Protein AF-W7WIG8-F1 (afdb_monomer_lite)

Radius of gyration: 31.34 Å; chains: 1; bounding box: 75×45×86 Å

Foldseek 3Di:
DFDFPDKDADPQFGIWTHGPNKTKTKGDPVNLVVLVEDDDPCVVPPNVQVVCVVVVVFDWDWIWMDINSYTDDTDTHHDDDDPCQLVLVVLVVVVPPPAAEAEELADPRNQVSVCVVNVHDYYDYNDFLVRLLVVQVVCVVVVDQDEDEDAFLSCLSNQLNGNFREYEQQRHDPSSVLSGPHYDNHNDSNVVSLVVVLVVLQVVLVVVLCCVLVNPQVVVLVVCVVVVVDDPVVSVVSNVVSVVVSVLSNLVSVPDDRVPDDDPDDDPVVVVSVVSVVVVVVVVVDPDDDPPPPVVPPVVPPPDDDDDDDDQQDFAWDFDARPVRHGQDTFPGGFGGNVVLVVVLVLFFAQFWAKEKEFEADASPQNDWKFKDKPNDDTFTDGHQAIEIETHGAAKIKIWIDDPRDIDIDIDHGHRRHYFYWYWDWHDHPVDIDIDIDPDDRVVRSVSSSRGHHGYYDYDD

pLDDT: mean 80.71, std 16.37, range [34.59, 97.44]

Sequence (461 aa):
MPEPQQYEQIQARGVKATVEGRAVLVGNPALLSEAGVALPSSTLATGATAAADAAGIGSSTPVHVAVDGRFAGIVYIADAVRPGAREALVALKATGVKRTVMLTGDNAATAHAVAQQLGIDEVHAELLPEGKVGVIAELQKQGHRVAMVGDGINDAPALARADVGIAMGGGGTQAALEAADVALMTDDLAKIGAARAIARRAYRTVQENLFVGVGVVHVLGIAAALMGWIGPIEAAIIHLGPDVLVFVNSVKLLRVRIPGAREPRQTTSQALISFISKLGDTFMKSIRPHLFALVAGAALLAGCATPPPPNPAAEIPHCYKTNKGRTIACTSAPVPSLNADADAKRFAPDPSALTVFVVRRNWADGRNFVKVYSDGGPGVETLPNTMIRLKFKPGAHVIAFEFEGKRQSITVEGKAGDVRFVRIDGTVWSWKSSYEWAAEPEASIRERALKSRLVADVTVR

Secondary structure (DSSP, 8-state):
-PPPSEEEEETTTEEEEEETTEEEEEE-HHHHHHTTPPPPHHHHSSHHHHHHHHTT--S-EEEEEEETTEEEEEEEE-PPPPTTHHHHHHHHHHTT----EEE-SS-HHHHHHHHHHHT-SEEE-S--HHHHHHHHHHHHHTT---EEEE-SGGGHHHHHHSSEEEEESSS--HHHHHH-SEEESSS-THHHHHHHHHHHHHHHHHHHIIIIIIIIHHHHHHHHHHTTSS-HHHHHHHHHHHHHHHHHHHHGGGG-PPTTPPPP---THHHHHHHHHHHHHHHTT--SS-THHHHHHHTTTSSS--PPPP-TT---EEEEE-TTS-EEEEEEEE---HHHHHHHTT----TTSEEEEEEE--SS-TT--EEEEETTPPPEEE-TTEEEEEEE-SEEEEEEEEETTEEEEEEEEE-TT-EEEEEEEEEE-SS-EEEEE----HHHHHHHHHHSEEEEEEE--

Structure (mmCIF, N/CA/C/O backbone):
data_AF-W7WIG8-F1
#
_entry.id   AF-W7WIG8-F1
#
loop_
_atom_site.group_PDB
_atom_site.id
_atom_site.type_symbol
_atom_site.label_atom_id
_atom_site.label_alt_id
_atom_site.label_comp_id
_atom_site.label_asym_id
_atom_site.label_entity_id
_atom_site.label_seq_id
_atom_site.pdbx_PDB_ins_code
_atom_site.Cartn_x
_atom_site.Cartn_y
_atom_site.Cartn_z
_atom_site.occupancy
_atom_site.B_iso_or_equiv
_atom_site.auth_seq_id
_atom_site.auth_comp_id
_atom_site.auth_asym_id
_atom_site.auth_atom_id
_atom_site.pdbx_PDB_model_num
ATOM 1 N N . MET A 1 1 ? -35.773 12.333 13.142 1.00 56.25 1 MET A N 1
ATOM 2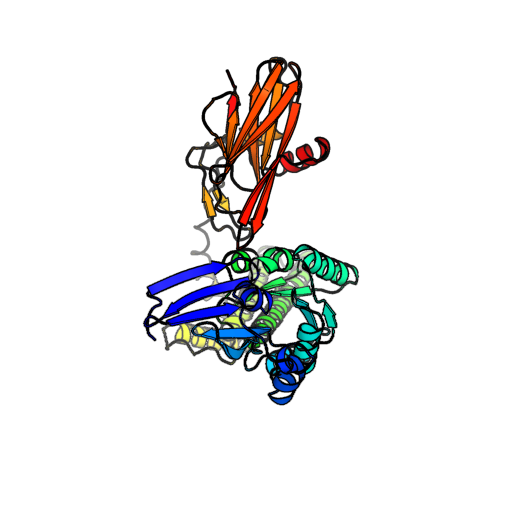 C CA . MET A 1 1 ? -35.664 11.572 14.404 1.00 56.25 1 MET A CA 1
ATOM 3 C C . MET A 1 1 ? -35.461 12.574 15.525 1.00 56.25 1 MET A C 1
ATOM 5 O O . MET A 1 1 ? -34.746 13.538 15.272 1.00 56.25 1 MET A O 1
ATOM 9 N N . PRO A 1 2 ? -36.102 12.404 16.691 1.00 80.25 2 PRO A N 1
ATOM 10 C CA . PRO A 1 2 ? -35.847 13.255 17.851 1.00 80.25 2 PRO A CA 1
ATOM 11 C C . PRO A 1 2 ? -34.391 13.096 18.313 1.00 80.25 2 PRO A C 1
ATOM 13 O O . PRO A 1 2 ? -33.865 11.982 18.314 1.00 80.25 2 PRO A O 1
ATOM 16 N N . GLU A 1 3 ? -33.737 14.199 18.678 1.00 82.06 3 GLU A N 1
ATOM 17 C CA . GLU A 1 3 ? -32.400 14.151 19.277 1.00 82.06 3 GLU A CA 1
ATOM 18 C C . GLU A 1 3 ? -32.483 13.694 20.743 1.00 82.06 3 GLU A C 1
ATOM 20 O O . GLU A 1 3 ? -33.436 14.051 21.446 1.00 82.06 3 GLU A O 1
ATOM 25 N N . PRO A 1 4 ? -31.510 12.902 21.227 1.00 87.50 4 PRO A N 1
ATOM 26 C CA . PRO A 1 4 ? -31.453 12.535 22.633 1.00 87.50 4 PRO A CA 1
ATOM 27 C C . PRO A 1 4 ? -31.194 13.781 23.488 1.00 87.50 4 PRO A C 1
ATOM 29 O O . PRO A 1 4 ? -30.247 14.523 23.236 1.00 87.50 4 PRO A O 1
ATOM 32 N N . GLN A 1 5 ? -31.996 13.994 24.536 1.00 92.12 5 GLN A N 1
ATOM 33 C CA . GLN A 1 5 ? -31.759 15.088 25.485 1.00 92.12 5 GLN A CA 1
ATOM 34 C C . GLN A 1 5 ? -30.451 14.892 26.262 1.00 92.12 5 GLN A C 1
ATOM 36 O O . GLN A 1 5 ? -29.776 15.858 26.606 1.00 92.12 5 GLN A O 1
ATOM 41 N N . GLN A 1 6 ? -30.113 13.637 26.558 1.00 88.88 6 GLN A N 1
ATOM 42 C CA . GLN A 1 6 ? -28.857 13.227 27.180 1.00 88.88 6 GLN A CA 1
ATOM 43 C C . GLN A 1 6 ? -28.441 11.882 26.595 1.00 88.88 6 GLN A C 1
ATOM 45 O O . GLN A 1 6 ? -29.298 11.038 26.329 1.00 88.88 6 GLN A O 1
ATOM 50 N N . TYR A 1 7 ? -27.142 11.663 26.421 1.00 91.50 7 TYR A N 1
ATOM 51 C CA . TYR A 1 7 ? -26.606 10.346 26.104 1.00 91.50 7 TYR A CA 1
ATOM 52 C C . TYR A 1 7 ? -25.257 10.134 26.790 1.00 91.50 7 TYR A C 1
ATOM 54 O O . TYR A 1 7 ? -24.492 11.071 27.005 1.00 91.50 7 TYR A O 1
ATOM 62 N N . GLU A 1 8 ? -24.984 8.883 27.127 1.00 93.19 8 GLU A N 1
ATOM 63 C CA . GLU A 1 8 ? -23.763 8.411 27.757 1.00 93.19 8 GLU A CA 1
ATOM 64 C C . GLU A 1 8 ? -23.326 7.133 27.040 1.00 93.19 8 GLU A C 1
ATOM 66 O O . GLU A 1 8 ? -24.094 6.175 26.907 1.00 93.19 8 GLU A O 1
ATOM 71 N N . GLN A 1 9 ? -22.086 7.117 26.554 1.00 92.00 9 GLN A N 1
ATOM 72 C CA . GLN A 1 9 ? -21.482 5.923 25.980 1.00 92.00 9 GLN A CA 1
ATOM 73 C C . GLN A 1 9 ? -20.757 5.149 27.081 1.00 92.00 9 GLN A C 1
ATOM 75 O O . GLN A 1 9 ? -19.810 5.649 27.685 1.00 92.00 9 GLN A O 1
ATOM 80 N N . ILE A 1 10 ? -21.167 3.904 27.302 1.00 89.94 10 ILE A N 1
ATOM 81 C CA . ILE A 1 10 ? -20.570 3.013 28.292 1.00 89.94 10 ILE A CA 1
ATOM 82 C C . ILE A 1 10 ? -19.668 2.032 27.545 1.00 89.94 10 ILE A C 1
ATOM 84 O O . ILE A 1 10 ? -20.127 1.214 26.737 1.00 89.94 10 ILE A O 1
ATOM 88 N N . GLN A 1 11 ? -18.361 2.134 27.792 1.00 81.00 11 GLN A N 1
ATOM 89 C CA . GLN A 1 11 ? -17.365 1.315 27.106 1.00 81.00 11 GLN A CA 1
ATOM 90 C C . GLN A 1 11 ? -17.665 -0.182 27.225 1.00 81.00 11 GLN A C 1
ATOM 92 O O . GLN A 1 11 ? -18.018 -0.676 28.293 1.00 81.00 11 GLN A O 1
ATOM 97 N N . ALA A 1 12 ? -17.497 -0.902 26.110 1.00 78.38 12 ALA A N 1
ATOM 98 C CA . ALA A 1 12 ? -17.718 -2.349 26.011 1.00 78.38 12 ALA A CA 1
ATOM 99 C C . ALA A 1 12 ? -19.114 -2.823 26.480 1.00 78.38 12 ALA A C 1
ATOM 101 O O . ALA A 1 12 ? -19.304 -3.993 26.834 1.00 78.38 12 ALA A O 1
ATOM 102 N N . ARG A 1 13 ? -20.096 -1.913 26.502 1.00 86.00 13 ARG A N 1
ATOM 103 C CA . ARG A 1 13 ? -21.475 -2.177 26.925 1.00 86.00 13 ARG A CA 1
ATOM 104 C C . ARG A 1 13 ? -22.477 -1.657 25.910 1.00 86.00 13 ARG A C 1
ATOM 106 O O . ARG A 1 13 ? -23.253 -2.447 25.379 1.00 86.00 13 ARG A O 1
ATOM 113 N N . GLY A 1 14 ? -22.437 -0.363 25.610 1.00 91.56 14 GLY A N 1
ATOM 114 C CA . GLY A 1 14 ? -23.369 0.268 24.681 1.00 91.56 14 GLY A CA 1
ATOM 115 C C . GLY A 1 14 ? -23.620 1.733 25.014 1.00 91.56 14 GLY A C 1
ATOM 116 O O . GLY A 1 14 ? -22.716 2.444 25.447 1.00 91.56 14 GLY A O 1
ATOM 117 N N . VAL A 1 15 ? -24.848 2.188 24.792 1.00 94.56 15 VAL A N 1
ATOM 118 C CA . VAL A 1 15 ? -25.273 3.576 24.980 1.00 94.56 15 VAL A CA 1
ATOM 119 C C . VAL A 1 15 ? -26.497 3.622 25.887 1.00 94.56 15 VAL A C 1
ATOM 121 O O . VAL A 1 15 ? -27.440 2.845 25.724 1.00 94.56 15 VAL A O 1
ATOM 124 N N . LYS A 1 16 ? -26.488 4.566 26.825 1.00 94.44 16 LYS A N 1
ATOM 125 C CA . LYS A 1 16 ? -27.647 4.988 27.609 1.00 94.44 16 LYS A CA 1
ATOM 126 C C . LYS A 1 16 ? -28.062 6.369 27.129 1.00 94.44 16 LYS A C 1
ATOM 128 O O . LYS A 1 16 ? -27.213 7.239 26.980 1.00 94.44 16 LYS A O 1
ATOM 133 N N . ALA A 1 17 ? -29.341 6.585 26.872 1.00 95.12 17 ALA A N 1
ATOM 134 C CA . ALA A 1 17 ? -29.839 7.870 26.404 1.00 95.12 17 ALA A CA 1
ATOM 135 C C . ALA A 1 17 ? -31.210 8.194 26.992 1.00 95.12 17 ALA A C 1
ATOM 137 O O . ALA A 1 17 ? -31.961 7.301 27.371 1.00 95.12 17 ALA A O 1
ATOM 138 N N . THR A 1 18 ? -31.545 9.477 27.024 1.00 94.44 18 THR A N 1
ATOM 139 C CA . THR A 1 18 ? -32.906 9.960 27.247 1.00 94.44 18 THR A CA 1
ATOM 140 C C . THR A 1 18 ? -33.413 10.504 25.923 1.00 94.44 18 THR A C 1
ATOM 142 O O . THR A 1 18 ? -32.788 11.402 25.361 1.00 94.44 18 THR A O 1
ATOM 145 N N . VAL A 1 19 ? -34.506 9.942 25.407 1.00 92.44 19 VAL A N 1
ATOM 146 C CA . VAL A 1 19 ? -35.122 10.348 24.135 1.00 92.44 19 VAL A CA 1
ATOM 147 C C . VAL A 1 19 ? -36.597 10.616 24.392 1.00 92.44 19 VAL A C 1
ATOM 149 O O . VAL A 1 19 ? -37.304 9.745 24.892 1.00 92.44 19 VAL A O 1
ATOM 152 N N . GLU A 1 20 ? -37.065 11.828 24.085 1.00 91.25 20 GLU A N 1
ATOM 153 C CA . GLU A 1 20 ? -38.454 12.252 24.353 1.00 91.25 20 GLU A CA 1
ATOM 154 C C . GLU A 1 20 ? -38.888 12.018 25.817 1.00 91.25 20 GLU A C 1
ATOM 156 O O . GLU A 1 20 ? -40.031 11.668 26.094 1.00 91.25 20 GLU A O 1
ATOM 161 N N . GLY A 1 21 ? -37.959 12.185 26.767 1.00 90.25 21 GLY A N 1
ATOM 162 C CA . GLY A 1 21 ? -38.225 11.985 28.197 1.00 90.25 21 GLY A CA 1
ATOM 163 C C . GLY A 1 21 ? -38.257 10.523 28.660 1.00 90.25 21 GLY A C 1
ATOM 164 O O . GLY A 1 21 ? -38.482 10.284 29.843 1.00 90.25 21 GLY A O 1
ATOM 165 N N . ARG A 1 22 ? -37.999 9.556 27.770 1.00 93.19 22 ARG A N 1
ATOM 166 C CA . ARG A 1 22 ? -37.910 8.124 28.097 1.00 93.19 22 ARG A CA 1
ATOM 167 C C . ARG A 1 22 ? -36.465 7.666 28.207 1.00 93.19 22 ARG A C 1
ATOM 169 O O . ARG A 1 22 ? -35.624 8.073 27.405 1.00 93.19 22 ARG A O 1
ATOM 176 N N . ALA A 1 23 ? -36.183 6.802 29.176 1.00 93.31 23 ALA A N 1
ATOM 177 C CA . ALA A 1 23 ? -34.860 6.224 29.376 1.00 93.31 23 ALA A CA 1
ATOM 178 C C . ALA A 1 23 ? -34.652 5.048 28.414 1.00 93.31 23 ALA A C 1
ATOM 180 O O . ALA A 1 23 ? -35.390 4.069 28.457 1.00 93.31 23 ALA A O 1
ATOM 181 N N . VAL A 1 24 ? -33.637 5.121 27.559 1.00 95.31 24 VAL A N 1
ATOM 182 C CA . VAL A 1 24 ? -33.335 4.127 26.525 1.00 95.31 24 VAL A CA 1
ATOM 183 C C . VAL A 1 24 ? -31.944 3.540 26.761 1.00 95.31 24 VAL A C 1
ATOM 185 O O . VAL A 1 24 ? -30.976 4.271 26.967 1.00 95.31 24 VAL A O 1
ATOM 188 N N . LEU A 1 25 ? -31.832 2.213 26.711 1.00 94.94 25 LEU A N 1
ATOM 189 C CA . LEU A 1 25 ? -30.566 1.478 26.739 1.00 94.94 25 LEU A CA 1
ATOM 190 C C . LEU A 1 25 ? -30.416 0.697 25.438 1.00 94.94 25 LEU A C 1
ATOM 192 O O . LEU A 1 25 ? -31.349 0.007 25.030 1.00 94.94 25 LEU A O 1
ATOM 196 N N . VAL A 1 26 ? -29.249 0.789 24.807 1.00 94.38 26 VAL A N 1
ATOM 197 C CA . VAL A 1 26 ? -28.924 0.103 23.550 1.00 94.38 26 VAL A CA 1
ATOM 198 C C . VAL A 1 26 ? -27.537 -0.515 23.684 1.00 94.38 26 VAL A C 1
ATOM 200 O O . VAL A 1 26 ? -26.548 0.212 23.747 1.00 94.38 26 VAL A O 1
ATOM 203 N N . GLY A 1 27 ? -27.430 -1.843 23.748 1.00 90.44 27 GLY A N 1
ATOM 204 C CA . GLY A 1 27 ? -26.132 -2.484 23.971 1.00 90.44 27 GLY A CA 1
ATOM 205 C C . GLY A 1 27 ? -26.155 -4.003 24.086 1.00 90.44 27 GLY A C 1
ATOM 206 O O . GLY A 1 27 ? -27.057 -4.678 23.592 1.00 90.44 27 GLY A O 1
ATOM 207 N N . ASN A 1 28 ? -25.123 -4.551 24.720 1.00 86.12 28 ASN A N 1
ATOM 208 C CA . ASN A 1 28 ? -25.018 -5.981 24.995 1.00 86.12 28 ASN A CA 1
ATOM 209 C C . ASN A 1 28 ? -25.894 -6.400 26.200 1.00 86.12 28 ASN A C 1
ATOM 211 O O . ASN A 1 28 ? -26.374 -5.543 26.945 1.00 86.12 28 ASN A O 1
ATOM 215 N N . PRO A 1 29 ? -26.098 -7.713 26.432 1.00 86.56 29 PRO A N 1
ATOM 216 C CA . PRO A 1 29 ? -26.891 -8.195 27.565 1.00 86.56 29 PRO A CA 1
ATOM 217 C C . PRO A 1 29 ? -26.416 -7.675 28.928 1.00 86.56 29 PRO A C 1
ATOM 219 O O . PRO A 1 29 ? -27.246 -7.405 29.794 1.00 86.56 29 PRO A O 1
ATOM 222 N N . ALA A 1 30 ? -25.102 -7.482 29.099 1.00 85.94 30 ALA A N 1
ATOM 223 C CA . ALA A 1 30 ? -24.516 -6.997 30.347 1.00 85.94 30 ALA A CA 1
ATOM 224 C C . ALA A 1 30 ? -25.018 -5.590 30.713 1.00 85.94 30 ALA A C 1
ATOM 226 O O . ALA A 1 30 ? -25.402 -5.368 31.859 1.00 85.94 30 ALA A O 1
ATOM 227 N N . LEU A 1 31 ? -25.113 -4.677 29.734 1.00 91.12 31 LEU A N 1
ATOM 228 C CA . LEU A 1 31 ? -25.655 -3.328 29.941 1.00 91.12 31 LEU A CA 1
ATOM 229 C C . LEU A 1 31 ? -27.078 -3.366 30.515 1.00 91.12 31 LEU A C 1
ATOM 231 O O . LEU A 1 31 ? -27.414 -2.614 31.427 1.00 91.12 31 LEU A O 1
ATOM 235 N N . LEU A 1 32 ? -27.920 -4.240 29.963 1.00 91.88 32 LEU A N 1
ATOM 236 C CA . LEU A 1 32 ? -29.318 -4.360 30.368 1.00 91.88 32 LEU A CA 1
ATOM 237 C C . LEU A 1 32 ? -29.439 -5.012 31.749 1.00 91.88 32 LEU A C 1
ATOM 239 O O . LEU A 1 32 ? -30.208 -4.529 32.578 1.00 91.88 32 LEU A O 1
ATOM 243 N N . SER A 1 33 ? -28.646 -6.051 32.032 1.00 88.25 33 SER A N 1
ATOM 244 C CA . SER A 1 33 ? -28.646 -6.702 33.346 1.00 88.25 33 SER A CA 1
ATOM 245 C C . SER A 1 33 ? -28.130 -5.792 34.463 1.00 88.25 33 SER A C 1
ATOM 247 O O . SER A 1 33 ? -28.710 -5.774 35.544 1.00 88.25 33 SER A O 1
ATOM 249 N N . GLU A 1 34 ? -27.087 -4.994 34.198 1.00 89.88 34 GLU A N 1
ATOM 250 C CA . GLU A 1 34 ? -26.533 -4.020 35.152 1.00 89.88 34 GLU A CA 1
ATOM 251 C C . GLU A 1 34 ? -27.556 -2.916 35.481 1.00 89.88 34 GLU A C 1
ATOM 253 O O . GLU A 1 34 ? -27.589 -2.405 36.598 1.00 89.88 34 GLU A O 1
ATOM 258 N N . ALA A 1 35 ? -28.449 -2.596 34.537 1.00 89.62 35 ALA A N 1
ATOM 259 C CA . ALA A 1 35 ? -29.560 -1.668 34.731 1.00 89.62 35 ALA A CA 1
ATOM 260 C C . ALA A 1 35 ? -30.833 -2.316 35.320 1.00 89.62 35 ALA A C 1
ATOM 262 O O . ALA A 1 35 ? -31.864 -1.649 35.421 1.00 89.62 35 ALA A O 1
ATOM 263 N N . GLY A 1 36 ? -30.789 -3.601 35.693 1.00 90.19 36 GLY A N 1
ATOM 264 C CA . GLY A 1 36 ? -31.922 -4.324 36.280 1.00 90.19 36 GLY A CA 1
ATOM 265 C C . GLY A 1 36 ? -33.019 -4.724 35.287 1.00 90.19 36 GLY A C 1
ATOM 266 O O . GLY A 1 36 ? -34.131 -5.048 35.702 1.00 90.19 36 GLY A O 1
ATOM 267 N N . VAL A 1 37 ? -32.738 -4.712 33.980 1.00 91.25 37 VAL A N 1
ATOM 268 C CA . VAL A 1 37 ? -33.703 -5.105 32.945 1.00 91.25 37 VAL A CA 1
ATOM 269 C C . VAL A 1 37 ? -33.729 -6.628 32.815 1.00 91.25 37 VAL A C 1
ATOM 271 O O . VAL A 1 37 ? -32.730 -7.254 32.461 1.00 91.25 37 VAL A O 1
ATOM 274 N N . ALA A 1 38 ? -34.893 -7.234 33.057 1.00 85.81 38 ALA A N 1
ATOM 275 C CA . ALA A 1 38 ? -35.092 -8.667 32.867 1.00 85.81 38 ALA A CA 1
ATOM 276 C C . ALA A 1 38 ? -35.089 -9.029 31.370 1.00 85.81 38 ALA A C 1
ATOM 278 O O . ALA A 1 38 ? -35.928 -8.553 30.602 1.00 85.81 38 ALA A O 1
ATOM 279 N N . LEU A 1 39 ? -34.155 -9.893 30.965 1.00 80.94 39 LEU A N 1
ATOM 280 C CA . LEU A 1 39 ? -34.083 -10.452 29.616 1.00 80.94 39 LEU A CA 1
ATOM 281 C C . LEU A 1 39 ? -34.888 -11.762 29.546 1.00 80.94 39 LEU A C 1
ATOM 283 O O . LEU A 1 39 ? -34.689 -12.632 30.397 1.00 80.94 39 LEU A O 1
ATOM 287 N N . PRO A 1 40 ? -35.768 -11.948 28.547 1.00 77.12 40 PRO A N 1
ATOM 288 C CA . PRO A 1 40 ? -36.449 -13.221 28.327 1.00 77.12 40 PRO A CA 1
ATOM 289 C C . PRO A 1 40 ? -35.468 -14.398 28.178 1.00 77.12 40 PRO A C 1
ATOM 291 O O . PRO A 1 40 ? -34.415 -14.285 27.545 1.00 77.12 40 PRO A O 1
ATOM 294 N N . SER A 1 41 ? -35.826 -15.576 28.689 1.00 65.44 41 SER A N 1
ATOM 295 C CA . SER A 1 41 ? -34.992 -16.788 28.600 1.00 65.44 41 SER A CA 1
ATOM 296 C C . SER A 1 41 ? -34.682 -17.186 27.147 1.00 65.44 41 SER A C 1
ATOM 298 O O . SER A 1 41 ? -33.600 -17.685 26.852 1.00 65.44 41 SER A O 1
ATOM 300 N N . SER A 1 42 ? -35.606 -16.896 26.223 1.00 58.31 42 SER A N 1
ATOM 301 C CA . SER A 1 42 ? -35.473 -17.123 24.776 1.00 58.31 42 SER A CA 1
ATOM 302 C C . SER A 1 42 ? -34.477 -16.190 24.078 1.00 58.31 42 SER A C 1
ATOM 304 O O . SER A 1 42 ? -34.061 -16.476 22.960 1.00 58.31 42 SER A O 1
ATOM 306 N N . THR A 1 43 ? -34.091 -15.078 24.711 1.00 58.19 43 THR A N 1
ATOM 307 C CA . THR A 1 43 ? -33.058 -14.159 24.200 1.00 58.19 43 THR A CA 1
ATOM 308 C C . THR A 1 43 ? -31.649 -14.498 24.687 1.00 58.19 43 THR A C 1
ATOM 310 O O . THR A 1 43 ? -30.680 -14.119 24.039 1.00 58.19 43 THR A O 1
ATOM 313 N N . LEU A 1 44 ? -31.521 -15.241 25.792 1.00 55.47 44 LEU A N 1
ATOM 314 C CA . LEU A 1 44 ? -30.235 -15.663 26.368 1.00 55.47 44 LEU A CA 1
ATOM 315 C C . LEU A 1 44 ? -29.772 -17.038 25.858 1.00 55.47 44 LEU A C 1
ATOM 317 O O . LEU A 1 44 ? -28.573 -17.305 25.812 1.00 55.47 44 LEU A O 1
ATOM 321 N N . ALA A 1 45 ? -30.706 -17.906 25.466 1.00 43.44 45 ALA A N 1
ATOM 322 C CA . ALA A 1 45 ? -30.422 -19.242 24.956 1.00 43.44 45 ALA A CA 1
ATOM 323 C C . ALA A 1 45 ? -30.609 -19.280 23.436 1.00 43.44 45 ALA A C 1
ATOM 325 O O . ALA A 1 45 ? -31.748 -19.216 22.987 1.00 43.44 45 ALA A O 1
ATOM 326 N N . THR A 1 46 ? -29.507 -19.374 22.673 1.00 45.22 46 THR A N 1
ATOM 327 C CA . THR A 1 46 ? -29.410 -19.923 21.290 1.00 45.22 46 THR A CA 1
ATOM 328 C C . THR A 1 46 ? -30.380 -19.423 20.194 1.00 45.22 46 THR A C 1
ATOM 330 O O . THR A 1 46 ? -30.253 -19.829 19.044 1.00 45.22 46 THR A O 1
ATOM 333 N N . GLY A 1 47 ? -31.316 -18.520 20.488 1.00 44.53 47 GLY A N 1
ATOM 334 C CA . GLY A 1 47 ? -32.366 -18.054 19.580 1.00 44.53 47 GLY A CA 1
ATOM 335 C C . GLY A 1 47 ? -31.978 -16.829 18.755 1.00 44.53 47 GLY A C 1
ATOM 336 O O . GLY A 1 47 ? -32.601 -16.566 17.727 1.00 44.53 47 GLY A O 1
ATOM 337 N N . ALA A 1 48 ? -30.929 -16.106 19.161 1.00 49.06 48 ALA A N 1
ATOM 338 C CA . ALA A 1 48 ? -30.435 -14.952 18.414 1.00 49.06 48 ALA A CA 1
ATOM 339 C C . ALA A 1 48 ? -29.784 -15.350 17.078 1.00 49.06 48 ALA A C 1
ATOM 341 O O . ALA A 1 48 ? -29.913 -14.634 16.090 1.00 49.06 48 ALA A O 1
ATOM 342 N N . THR A 1 49 ? -29.154 -16.527 17.025 1.00 50.34 49 THR A N 1
ATOM 343 C CA . THR A 1 49 ? -28.620 -17.107 15.787 1.00 50.34 49 THR A CA 1
ATOM 344 C C . THR A 1 49 ? -29.748 -17.620 14.894 1.00 50.34 49 THR A C 1
ATOM 346 O O . THR A 1 49 ? -29.811 -17.238 13.737 1.00 50.34 49 THR A O 1
ATOM 349 N N . ALA A 1 50 ? -30.736 -18.344 15.433 1.00 51.56 50 ALA A N 1
ATOM 350 C CA . ALA A 1 50 ? -31.824 -18.919 14.631 1.00 51.56 50 ALA A CA 1
ATOM 351 C C . ALA A 1 50 ? -32.715 -17.875 13.920 1.00 51.56 50 ALA A C 1
ATOM 353 O O . ALA A 1 50 ? -33.162 -18.111 12.799 1.00 51.56 50 ALA A O 1
ATOM 354 N N . ALA A 1 51 ? -32.976 -16.718 14.544 1.00 52.97 51 ALA A N 1
ATOM 355 C CA . ALA A 1 51 ? -33.747 -15.637 13.919 1.00 52.97 51 ALA A CA 1
ATOM 356 C C . ALA A 1 51 ? -32.942 -14.871 12.849 1.00 52.97 51 ALA A C 1
ATOM 358 O O . ALA A 1 51 ? -33.505 -14.482 11.825 1.00 52.97 51 ALA A O 1
ATOM 359 N N . ALA A 1 52 ? -31.635 -14.685 13.062 1.00 51.53 52 ALA A N 1
ATOM 360 C CA . ALA A 1 52 ? -30.722 -14.093 12.083 1.00 51.53 52 ALA A CA 1
ATOM 361 C C . ALA A 1 52 ? -30.480 -15.025 10.881 1.00 51.53 52 ALA A C 1
ATOM 363 O O . ALA A 1 52 ? -30.543 -14.584 9.729 1.00 51.53 52 ALA A O 1
ATOM 364 N N . ASP A 1 53 ? -30.316 -16.323 11.148 1.00 51.31 53 ASP A N 1
ATOM 365 C CA . ASP A 1 53 ? -30.183 -17.388 10.154 1.00 51.31 53 ASP A CA 1
ATOM 366 C C . ASP A 1 53 ? -31.456 -17.502 9.296 1.00 51.31 53 ASP A C 1
ATOM 368 O O . ASP A 1 53 ? -31.376 -17.562 8.068 1.00 51.31 53 ASP A O 1
ATOM 372 N N . ALA A 1 54 ? -32.646 -17.450 9.912 1.00 49.38 54 ALA A N 1
ATOM 373 C CA . ALA A 1 54 ? -33.931 -17.488 9.204 1.00 49.38 54 ALA A CA 1
ATOM 374 C C . ALA A 1 54 ? -34.191 -16.247 8.330 1.00 49.38 54 ALA A C 1
ATOM 376 O O . ALA A 1 54 ? -34.891 -16.341 7.322 1.00 49.38 54 ALA A O 1
ATOM 377 N N . ALA A 1 55 ? -33.622 -15.091 8.687 1.00 52.50 55 ALA A N 1
ATOM 378 C CA . ALA A 1 55 ? -33.696 -13.869 7.886 1.00 52.50 55 ALA A CA 1
ATOM 379 C C . ALA A 1 55 ? -32.636 -13.811 6.765 1.00 52.50 55 ALA A C 1
ATOM 381 O O . ALA A 1 55 ? -32.625 -12.860 5.983 1.00 52.50 55 ALA A O 1
ATOM 382 N N . GLY A 1 56 ? -31.738 -14.802 6.677 1.00 49.31 56 GLY A N 1
ATOM 383 C CA . GLY A 1 56 ? -30.626 -14.820 5.722 1.00 49.31 56 GLY A CA 1
ATOM 384 C C . GLY A 1 56 ? -29.539 -13.779 6.018 1.00 49.31 56 GLY A C 1
ATOM 385 O O . GLY A 1 56 ? -28.713 -13.488 5.153 1.00 49.31 56 GLY A O 1
ATOM 386 N N . ILE A 1 57 ? -29.533 -13.211 7.228 1.00 52.75 57 ILE A N 1
ATOM 387 C CA . ILE A 1 57 ? -28.606 -12.168 7.680 1.00 52.75 57 ILE A CA 1
ATOM 388 C C . ILE A 1 57 ? -27.512 -12.852 8.507 1.00 52.75 57 ILE A C 1
ATOM 390 O O . ILE A 1 57 ? -27.459 -12.647 9.710 1.00 52.75 57 ILE A O 1
ATOM 394 N N . GLY A 1 58 ? -26.695 -13.700 7.866 1.00 55.59 58 GLY A N 1
ATOM 395 C CA . GLY A 1 58 ? -25.734 -14.643 8.478 1.00 55.59 58 GLY A CA 1
ATOM 396 C C . GLY A 1 58 ? -25.219 -14.307 9.891 1.00 55.59 58 GLY A C 1
ATOM 397 O O . GLY A 1 58 ? -25.920 -14.459 10.886 1.00 55.59 58 GLY A O 1
ATOM 398 N N . SER A 1 59 ? -23.960 -13.882 10.016 1.00 56.69 59 SER A N 1
ATOM 399 C CA . SER A 1 59 ? -23.480 -13.347 11.292 1.00 56.69 59 SER A CA 1
ATOM 400 C C . SER A 1 59 ? -24.002 -11.926 11.452 1.00 56.69 59 SER A C 1
ATOM 402 O O . SER A 1 59 ? -23.571 -11.019 10.736 1.00 56.69 59 SER A O 1
ATOM 404 N N . SER A 1 60 ? -24.840 -11.714 12.449 1.00 67.50 60 SER A N 1
ATOM 405 C CA . SER A 1 60 ? -25.252 -10.386 12.875 1.00 67.50 60 SER A CA 1
ATOM 406 C C . SER A 1 60 ? -24.907 -10.176 14.343 1.00 67.50 60 SER A C 1
ATOM 408 O O . SER A 1 60 ? -24.921 -11.105 15.147 1.00 67.50 60 SER A O 1
ATOM 410 N N . THR A 1 61 ? -24.577 -8.938 14.696 1.00 72.69 61 THR A N 1
ATOM 411 C CA . THR A 1 61 ? -24.383 -8.511 16.077 1.00 72.69 61 THR A CA 1
ATOM 412 C C . THR A 1 61 ? -25.753 -8.184 16.673 1.00 72.69 61 THR A C 1
ATOM 414 O O . THR A 1 61 ? -26.377 -7.213 16.230 1.00 72.69 61 THR A O 1
ATOM 417 N N . PRO A 1 62 ? -26.252 -8.957 17.657 1.00 77.81 62 PRO A N 1
ATOM 418 C CA . PRO A 1 62 ? -27.495 -8.636 18.341 1.00 77.81 62 PRO A CA 1
ATOM 419 C C . PRO A 1 62 ? -27.279 -7.474 19.315 1.00 77.81 62 PRO A C 1
ATOM 421 O O . PRO A 1 62 ? -26.527 -7.573 20.288 1.00 77.81 62 PRO A O 1
ATOM 424 N N . VAL A 1 63 ? -27.985 -6.376 19.084 1.00 86.75 63 VAL A N 1
ATOM 425 C CA . VAL A 1 63 ? -28.026 -5.208 19.962 1.00 86.75 63 VAL A CA 1
ATOM 426 C C . VAL A 1 63 ? -29.356 -5.204 20.700 1.00 86.75 63 VAL A C 1
ATOM 428 O O . VAL A 1 63 ? -30.421 -5.136 20.093 1.00 86.75 63 VAL A O 1
ATOM 431 N N . HIS A 1 64 ? -29.304 -5.292 22.021 1.00 90.06 64 HIS A N 1
ATOM 432 C CA . HIS A 1 64 ? -30.487 -5.359 22.864 1.00 90.06 64 HIS A CA 1
ATOM 433 C C . HIS A 1 64 ? -30.944 -3.948 23.214 1.00 90.06 64 HIS A C 1
ATOM 435 O O . HIS A 1 64 ? -30.128 -3.089 23.559 1.00 90.06 64 HIS A O 1
ATOM 441 N N . VAL A 1 65 ? -32.251 -3.722 23.130 1.00 94.00 65 VAL A N 1
ATOM 442 C CA . VAL A 1 65 ? -32.876 -2.427 23.386 1.00 94.00 65 VAL A CA 1
ATOM 443 C C . VAL A 1 65 ? -33.802 -2.546 24.587 1.00 94.00 65 VAL A C 1
ATOM 445 O O . VAL A 1 65 ? -34.620 -3.465 24.660 1.00 94.00 65 VAL A O 1
ATOM 448 N N . ALA A 1 66 ? -33.701 -1.601 25.516 1.00 94.62 66 ALA A N 1
ATOM 449 C CA . ALA A 1 66 ? -34.646 -1.432 26.612 1.00 94.62 66 ALA A CA 1
ATOM 450 C C . ALA A 1 66 ? -35.147 0.014 26.676 1.00 94.62 66 ALA A C 1
ATOM 452 O O . ALA A 1 66 ? -34.392 0.946 26.406 1.00 94.62 66 ALA A O 1
ATOM 453 N N . VAL A 1 67 ? -36.417 0.187 27.042 1.00 95.00 67 VAL A N 1
ATOM 454 C CA . VAL A 1 67 ? -37.078 1.487 27.213 1.00 95.00 67 VAL A CA 1
ATOM 455 C C . VAL A 1 67 ? -37.767 1.504 28.574 1.00 95.00 67 VAL A C 1
ATOM 457 O O . VAL A 1 67 ? -38.493 0.570 28.910 1.00 95.00 67 VAL A O 1
ATOM 460 N N . ASP A 1 68 ? -37.506 2.540 29.369 1.00 93.94 68 ASP A N 1
ATOM 461 C CA . ASP A 1 68 ? -38.042 2.754 30.719 1.00 93.94 68 ASP A CA 1
ATOM 462 C C . ASP A 1 68 ? -37.912 1.510 31.620 1.00 93.94 68 ASP A C 1
ATOM 464 O O . ASP A 1 68 ? -38.851 1.083 32.293 1.00 93.94 68 ASP A O 1
ATOM 468 N N . GLY A 1 69 ? -36.730 0.880 31.591 1.00 91.44 69 GLY A N 1
ATOM 469 C CA . GLY A 1 69 ? -36.409 -0.305 32.397 1.00 91.44 69 GLY A CA 1
ATOM 470 C C . GLY A 1 69 ? -37.027 -1.617 31.898 1.00 91.44 69 GLY A C 1
ATOM 471 O O . GLY A 1 69 ? -36.900 -2.644 32.562 1.00 91.44 69 GLY A O 1
ATOM 472 N N . ARG A 1 70 ? -37.684 -1.620 30.732 1.00 93.06 70 ARG A N 1
ATOM 473 C CA . ARG A 1 70 ? -38.298 -2.813 30.131 1.00 93.06 70 ARG A CA 1
ATOM 474 C C . ARG A 1 70 ? -37.604 -3.194 28.834 1.00 93.06 70 ARG A C 1
ATOM 476 O O . ARG A 1 70 ? -37.332 -2.341 27.996 1.00 93.06 70 ARG A O 1
ATOM 483 N N . PHE A 1 71 ? -37.350 -4.486 28.653 1.00 92.62 71 PHE A N 1
ATOM 484 C CA . PHE A 1 71 ? -36.816 -5.014 27.403 1.00 92.62 71 PHE A CA 1
ATOM 485 C C . PHE A 1 71 ? -37.794 -4.747 26.248 1.00 92.62 71 PHE A C 1
ATOM 487 O O . PHE A 1 71 ? -38.972 -5.088 26.339 1.00 92.62 71 PHE A O 1
ATOM 494 N N . ALA A 1 72 ? -37.302 -4.122 25.180 1.00 91.88 72 ALA A N 1
ATOM 495 C CA . ALA A 1 72 ? -38.094 -3.712 24.024 1.00 91.88 72 ALA A CA 1
ATOM 496 C C . ALA A 1 72 ? -37.853 -4.605 22.796 1.00 91.88 72 ALA A C 1
ATOM 498 O O . ALA A 1 72 ? -38.762 -4.782 21.989 1.00 91.88 72 ALA A O 1
ATOM 499 N N . GLY A 1 73 ? -36.653 -5.179 22.648 1.00 88.62 73 GLY A N 1
ATOM 500 C CA . GLY A 1 73 ? -36.335 -6.088 21.544 1.00 88.62 73 GLY A CA 1
ATOM 501 C C . GLY A 1 73 ? -34.842 -6.197 21.234 1.00 88.62 73 GLY A C 1
ATOM 502 O O . GLY A 1 73 ? -34.001 -5.655 21.952 1.00 88.62 73 GLY A O 1
ATOM 503 N N . ILE A 1 74 ? -34.525 -6.900 20.142 1.00 85.00 74 ILE A N 1
ATOM 504 C CA . ILE A 1 74 ? -33.169 -7.028 19.585 1.00 85.00 74 ILE A CA 1
ATOM 505 C C . ILE A 1 74 ? -33.147 -6.399 18.193 1.00 85.00 74 ILE A C 1
ATOM 507 O O . ILE A 1 74 ? -34.014 -6.678 17.367 1.00 85.00 74 ILE A O 1
ATOM 511 N N . VAL A 1 75 ? -32.127 -5.589 17.929 1.00 84.06 75 VAL A N 1
ATOM 512 C CA . VAL A 1 75 ? -31.756 -5.112 16.598 1.00 84.06 75 VAL A CA 1
ATOM 513 C C . VAL A 1 75 ? -30.531 -5.892 16.143 1.00 84.06 75 VAL A C 1
ATOM 515 O O . VAL A 1 75 ? -29.505 -5.880 16.815 1.00 84.06 75 VAL A O 1
ATOM 518 N N . TYR A 1 76 ? -30.628 -6.562 15.002 1.00 78.94 76 TYR A N 1
ATOM 519 C CA . TYR A 1 76 ? -29.498 -7.263 14.400 1.00 78.94 76 TYR A CA 1
ATOM 520 C C . TYR A 1 76 ? -28.769 -6.330 13.440 1.00 78.94 76 TYR A C 1
ATOM 522 O O . TYR A 1 76 ? -29.381 -5.772 12.530 1.00 78.94 76 TYR A O 1
ATOM 530 N N . ILE A 1 77 ? -27.465 -6.160 13.647 1.00 74.31 77 ILE A N 1
ATOM 531 C CA . ILE A 1 77 ? -26.601 -5.350 12.784 1.00 74.31 77 ILE A CA 1
ATOM 532 C C . ILE A 1 77 ? -25.629 -6.286 12.075 1.00 74.31 77 ILE A C 1
ATOM 534 O O . ILE A 1 77 ? -24.914 -7.039 12.732 1.00 74.31 77 ILE A O 1
ATOM 538 N N . ALA A 1 78 ? -25.592 -6.247 10.749 1.00 70.38 78 ALA A N 1
ATOM 539 C CA . ALA A 1 78 ? -24.649 -7.020 9.951 1.00 70.38 78 ALA A CA 1
ATOM 540 C C . ALA A 1 78 ? -24.058 -6.156 8.844 1.00 70.38 78 ALA A C 1
ATOM 542 O O . ALA A 1 78 ? -24.743 -5.290 8.290 1.00 70.38 78 ALA A O 1
ATOM 543 N N . ASP A 1 79 ? -22.810 -6.444 8.492 1.00 72.88 79 ASP A N 1
ATOM 544 C CA . ASP A 1 79 ? -22.172 -5.835 7.337 1.00 72.88 79 ASP A CA 1
ATOM 545 C C . ASP A 1 79 ? -22.691 -6.492 6.061 1.00 72.88 79 ASP A C 1
ATOM 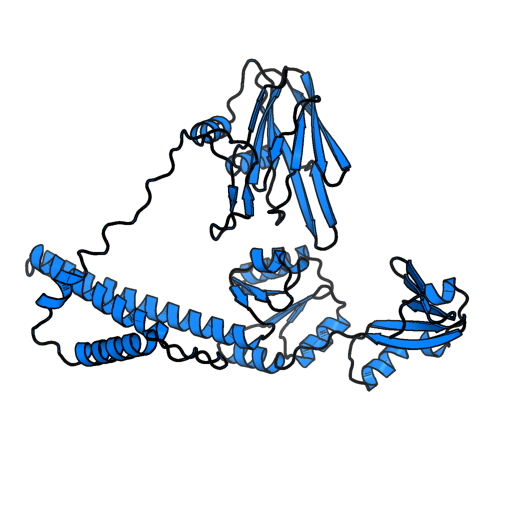547 O O . ASP A 1 79 ? -22.547 -7.695 5.830 1.00 72.88 79 ASP A O 1
ATOM 551 N N . ALA A 1 80 ? -23.333 -5.687 5.218 1.00 76.69 80 ALA A N 1
ATOM 552 C CA . ALA A 1 80 ? -23.836 -6.153 3.941 1.00 76.69 80 ALA A CA 1
ATOM 553 C C . ALA A 1 80 ? -22.688 -6.305 2.937 1.00 76.69 80 ALA A C 1
ATOM 555 O O . ALA A 1 80 ? -21.892 -5.389 2.711 1.00 76.69 80 ALA A O 1
ATOM 556 N N . VAL A 1 81 ? -22.655 -7.451 2.257 1.00 85.06 81 VAL A N 1
ATOM 557 C CA . VAL A 1 81 ? -21.780 -7.650 1.101 1.00 85.06 81 VAL A CA 1
ATOM 558 C C . VAL A 1 81 ? -22.115 -6.620 0.023 1.00 85.06 81 VAL A C 1
ATOM 560 O O . VAL A 1 81 ? -23.279 -6.409 -0.324 1.00 85.06 81 VAL A O 1
ATOM 563 N N . ARG A 1 82 ? -21.079 -5.986 -0.539 1.00 85.31 82 ARG A N 1
ATOM 564 C CA . ARG A 1 82 ? -21.251 -4.965 -1.578 1.00 85.31 82 ARG A CA 1
ATOM 565 C C . ARG A 1 82 ? -21.946 -5.554 -2.819 1.00 85.31 82 ARG A C 1
ATOM 567 O O . ARG A 1 82 ? -21.561 -6.638 -3.271 1.00 85.31 82 ARG A O 1
ATOM 574 N N . PRO A 1 83 ? -22.911 -4.838 -3.426 1.00 84.44 83 PRO A N 1
ATOM 575 C CA . PRO A 1 83 ? -23.510 -5.257 -4.690 1.00 84.44 83 PRO A CA 1
ATOM 576 C C . PRO A 1 83 ? -22.439 -5.466 -5.766 1.00 84.44 83 PRO A C 1
ATOM 578 O O . PRO A 1 83 ? -21.514 -4.662 -5.886 1.00 84.44 83 PRO A O 1
ATOM 581 N N . GLY A 1 84 ? -22.546 -6.538 -6.551 1.00 86.94 84 GLY A N 1
ATOM 582 C CA . GLY A 1 84 ? -21.582 -6.831 -7.616 1.00 86.94 84 GLY A CA 1
ATOM 583 C C . GLY A 1 84 ? -20.267 -7.475 -7.150 1.00 86.94 84 GLY A C 1
ATOM 584 O O . GLY A 1 84 ? -19.407 -7.765 -7.983 1.00 86.94 84 GLY A O 1
ATOM 585 N N . ALA A 1 85 ? -20.058 -7.687 -5.842 1.00 90.81 85 ALA A N 1
ATOM 586 C CA . ALA A 1 85 ? -18.797 -8.219 -5.319 1.00 90.81 85 ALA A CA 1
ATOM 587 C C . ALA A 1 85 ? -18.502 -9.641 -5.818 1.00 90.81 85 ALA A C 1
ATOM 589 O O . ALA A 1 85 ? -17.374 -9.941 -6.214 1.00 90.81 85 ALA A O 1
ATOM 590 N N . ARG A 1 86 ? -19.521 -10.509 -5.851 1.00 91.75 86 ARG A N 1
ATOM 591 C CA . ARG A 1 86 ? -19.384 -11.884 -6.345 1.00 91.75 86 ARG A CA 1
ATOM 592 C C . ARG A 1 86 ? -19.030 -11.893 -7.829 1.00 91.75 86 ARG A C 1
ATOM 594 O O . ARG A 1 86 ? -18.100 -12.579 -8.244 1.00 91.75 86 ARG A O 1
ATOM 601 N N . GLU A 1 87 ? -19.729 -11.091 -8.622 1.00 92.62 87 GLU A N 1
ATOM 602 C CA . GLU A 1 87 ? -19.506 -10.939 -10.057 1.00 92.62 87 GLU A CA 1
ATOM 603 C C . GLU A 1 87 ? -18.094 -10.411 -10.338 1.00 92.62 87 GLU A C 1
ATOM 605 O O . GLU A 1 87 ? -17.406 -10.921 -11.224 1.00 92.62 87 GLU A O 1
ATOM 610 N N . ALA A 1 88 ? -17.623 -9.441 -9.547 1.00 91.06 88 ALA A N 1
ATOM 611 C CA . ALA A 1 88 ? -16.271 -8.906 -9.648 1.00 91.06 88 ALA A CA 1
ATOM 612 C C . ALA A 1 88 ? -15.200 -9.965 -9.334 1.00 91.06 88 ALA A C 1
ATOM 614 O O . ALA A 1 88 ? -14.220 -10.074 -10.074 1.00 91.06 88 ALA A O 1
ATOM 615 N N . LEU A 1 89 ? -15.385 -10.780 -8.289 1.00 93.31 89 LEU A N 1
ATOM 616 C CA . LEU A 1 89 ? -14.462 -11.869 -7.945 1.00 93.31 89 LEU A CA 1
ATOM 617 C C . LEU A 1 89 ? -14.423 -12.955 -9.028 1.00 93.31 89 LEU A C 1
ATOM 619 O O . LEU A 1 89 ? -13.340 -13.393 -9.425 1.00 93.31 89 LEU A O 1
ATOM 623 N N . VAL A 1 90 ? -15.583 -13.344 -9.563 1.00 92.50 90 VAL A N 1
ATOM 624 C CA . VAL A 1 90 ? -15.682 -14.290 -10.687 1.00 92.50 90 VAL A CA 1
ATOM 625 C C . VAL A 1 90 ? -14.969 -13.738 -11.923 1.00 92.50 90 VAL A C 1
ATOM 627 O O . VAL A 1 90 ? -14.149 -14.432 -12.530 1.00 92.50 90 VAL A O 1
ATOM 630 N N . ALA A 1 91 ? -15.213 -12.473 -12.272 1.00 89.44 91 ALA A N 1
ATOM 631 C CA . ALA A 1 91 ? -14.543 -11.817 -13.390 1.00 89.44 91 ALA A CA 1
ATOM 632 C C . ALA A 1 91 ? -13.022 -11.751 -13.178 1.00 89.44 91 ALA A C 1
ATOM 634 O O . ALA A 1 91 ? -12.252 -12.031 -14.098 1.00 89.44 91 ALA A O 1
ATOM 635 N N . LEU A 1 92 ? -12.561 -11.449 -11.961 1.00 90.69 92 LEU A N 1
ATOM 636 C CA . LEU A 1 92 ? -11.139 -11.447 -11.625 1.00 90.69 92 LEU A CA 1
ATOM 637 C C . LEU A 1 92 ? -10.505 -12.828 -11.821 1.00 90.69 92 LEU A C 1
ATOM 639 O O . LEU A 1 92 ? -9.454 -12.915 -12.468 1.00 90.69 92 LEU A O 1
ATOM 643 N N . LYS A 1 93 ? -11.156 -13.903 -11.359 1.00 91.00 93 LYS A N 1
ATOM 644 C CA . LYS A 1 93 ? -10.705 -15.282 -11.606 1.00 91.00 93 LYS A CA 1
ATOM 645 C C . LYS A 1 93 ? -10.593 -15.576 -13.105 1.00 91.00 93 LYS A C 1
ATOM 647 O O . LYS A 1 93 ? -9.541 -16.033 -13.554 1.00 91.00 93 LYS A O 1
ATOM 652 N N . ALA A 1 94 ? -11.587 -15.181 -13.906 1.00 88.75 94 ALA A N 1
ATOM 653 C CA . ALA A 1 94 ? -11.561 -15.342 -15.365 1.00 88.75 94 ALA A CA 1
ATOM 654 C C . ALA A 1 94 ? -10.389 -14.605 -16.053 1.00 88.75 94 ALA A C 1
ATOM 656 O O . ALA A 1 94 ? -9.906 -15.035 -17.099 1.00 88.75 94 ALA A O 1
ATOM 657 N N . THR A 1 95 ? -9.860 -13.529 -15.459 1.00 83.81 95 THR A N 1
ATOM 658 C CA . THR A 1 95 ? -8.662 -12.832 -15.977 1.00 83.81 95 THR A CA 1
ATOM 659 C C . THR A 1 95 ? -7.327 -13.482 -15.578 1.00 83.81 95 THR A C 1
ATOM 661 O O . THR A 1 95 ? -6.255 -12.945 -15.904 1.00 83.81 95 THR A O 1
ATOM 664 N N . GLY A 1 96 ? -7.366 -14.611 -14.863 1.00 85.88 96 GLY A N 1
ATOM 665 C CA . GLY A 1 96 ? -6.210 -15.390 -14.417 1.00 85.88 96 GLY A CA 1
ATOM 666 C C . GLY A 1 96 ? -5.769 -15.116 -12.975 1.00 85.88 96 GLY A C 1
ATOM 667 O O . GLY A 1 96 ? -4.589 -15.292 -12.668 1.00 85.88 96 GLY A O 1
ATOM 668 N N . VAL A 1 97 ? -6.646 -14.600 -12.105 1.00 91.75 97 VAL A N 1
ATOM 669 C CA . VAL A 1 97 ? -6.409 -14.639 -10.649 1.00 91.75 97 VAL A CA 1
ATOM 670 C C . VAL A 1 97 ? -6.648 -16.074 -10.188 1.00 91.75 97 VAL A C 1
ATOM 672 O O . VAL A 1 97 ? -7.747 -16.591 -10.346 1.00 91.75 97 VAL A O 1
ATOM 675 N N . LYS A 1 98 ? -5.610 -16.734 -9.665 1.00 89.44 98 LYS A N 1
ATOM 676 C CA . LYS A 1 98 ? -5.667 -18.168 -9.334 1.00 89.44 98 LYS A CA 1
ATOM 677 C C . LYS A 1 98 ? -6.314 -18.459 -7.981 1.00 89.44 98 LYS A C 1
ATOM 679 O O . LYS A 1 98 ? -6.919 -19.510 -7.828 1.00 89.44 98 LYS A O 1
ATOM 684 N N . ARG A 1 99 ? -6.132 -17.558 -7.014 1.00 93.94 99 ARG A N 1
ATOM 685 C CA . ARG A 1 99 ? -6.521 -17.739 -5.612 1.00 93.94 99 ARG A CA 1
ATOM 686 C C . ARG A 1 99 ? -7.012 -16.412 -5.053 1.00 93.94 99 ARG A C 1
ATOM 688 O O . ARG A 1 99 ? -6.391 -15.377 -5.294 1.00 93.94 99 ARG A O 1
ATOM 695 N N . THR A 1 100 ? -8.119 -16.460 -4.333 1.00 96.25 100 THR A N 1
ATOM 696 C CA . THR A 1 100 ? -8.726 -15.348 -3.601 1.00 96.25 100 THR A CA 1
ATOM 697 C C . THR A 1 100 ? -8.724 -15.697 -2.119 1.00 96.25 100 THR A C 1
ATOM 699 O O . THR A 1 100 ? -9.192 -16.768 -1.744 1.00 96.25 100 THR A O 1
ATOM 702 N N . VAL A 1 101 ? -8.159 -14.815 -1.295 1.00 97.44 101 VAL A N 1
ATOM 703 C CA . VAL A 1 101 ? -7.971 -15.035 0.145 1.00 97.44 101 VAL A CA 1
ATOM 704 C C . VAL A 1 101 ? -8.600 -13.866 0.896 1.00 97.44 101 VAL A C 1
ATOM 706 O O . VAL A 1 101 ? -8.317 -12.713 0.572 1.00 97.44 101 VAL A O 1
ATOM 709 N N . MET A 1 102 ? -9.455 -14.152 1.876 1.00 96.56 102 MET A N 1
ATOM 710 C CA . MET A 1 102 ? -10.050 -13.154 2.767 1.00 96.56 102 MET A CA 1
ATOM 711 C C . MET A 1 102 ? -9.226 -13.047 4.050 1.00 96.56 102 MET A C 1
ATOM 713 O O . MET A 1 102 ? -8.998 -14.056 4.713 1.00 96.56 102 MET A O 1
ATOM 717 N N . LEU A 1 103 ? -8.820 -11.826 4.409 1.00 96.19 103 LEU A N 1
ATOM 718 C CA . LEU A 1 103 ? -8.125 -11.515 5.661 1.00 96.19 103 LEU A CA 1
ATOM 719 C C . LEU A 1 103 ? -8.991 -10.557 6.490 1.00 96.19 103 LEU A C 1
ATOM 721 O O . LEU A 1 103 ? -9.107 -9.380 6.139 1.00 96.19 103 LEU A O 1
ATOM 725 N N . THR A 1 104 ? -9.580 -11.030 7.588 1.00 89.94 104 THR A N 1
ATOM 726 C CA . THR A 1 104 ? -10.461 -10.211 8.440 1.00 89.94 104 THR A CA 1
ATOM 727 C C . THR A 1 104 ? -10.109 -10.316 9.924 1.00 89.94 104 THR A C 1
ATOM 729 O O . THR A 1 104 ? -9.519 -11.299 10.365 1.00 89.94 104 THR A O 1
ATOM 732 N N . GLY A 1 105 ? -10.447 -9.264 10.673 1.00 84.25 105 GLY A N 1
ATOM 733 C CA . GLY A 1 105 ? -10.423 -9.260 12.136 1.00 84.25 105 GLY A CA 1
ATOM 734 C C . GLY A 1 105 ? -11.726 -9.773 12.760 1.00 84.25 105 GLY A C 1
ATOM 735 O O . GLY A 1 105 ? -11.775 -9.949 13.973 1.00 84.25 105 GLY A O 1
ATOM 736 N N . ASP A 1 106 ? -12.763 -10.013 11.951 1.00 82.50 106 ASP A N 1
ATOM 737 C CA . ASP A 1 106 ? -14.032 -10.573 12.418 1.00 82.50 106 ASP A CA 1
ATOM 738 C C . ASP A 1 106 ? -13.876 -12.024 12.866 1.00 82.50 106 ASP A C 1
ATOM 740 O O . ASP A 1 106 ? -12.910 -12.704 12.510 1.00 82.50 106 ASP A O 1
ATOM 744 N N . ASN A 1 107 ? -14.867 -12.514 13.608 1.00 78.88 107 ASN A N 1
ATOM 745 C CA . ASN A 1 107 ? -14.893 -13.904 14.041 1.00 78.88 107 ASN A CA 1
ATOM 746 C C . ASN A 1 107 ? -14.988 -14.878 12.850 1.00 78.88 107 ASN A C 1
ATOM 748 O O . ASN A 1 107 ? -15.488 -14.549 11.765 1.00 78.88 107 ASN A O 1
ATOM 752 N N . ALA A 1 108 ? -14.536 -16.111 13.078 1.00 79.88 108 ALA A N 1
ATOM 753 C CA . ALA A 1 108 ? -14.470 -17.131 12.035 1.00 79.88 108 ALA A CA 1
ATOM 754 C C . ALA A 1 108 ? -15.833 -17.445 11.388 1.00 79.88 108 ALA A C 1
ATOM 756 O O . ALA A 1 108 ? -15.906 -17.619 10.171 1.00 79.88 108 ALA A O 1
ATOM 757 N N . ALA A 1 109 ? -16.918 -17.485 12.168 1.00 76.81 109 ALA A N 1
ATOM 758 C CA . ALA A 1 109 ? -18.248 -17.809 11.649 1.00 76.81 109 ALA A CA 1
ATOM 759 C C . ALA A 1 109 ? -18.728 -16.762 10.629 1.00 76.81 109 ALA A C 1
ATOM 761 O O . ALA A 1 109 ? -19.181 -17.123 9.539 1.00 76.81 109 ALA A O 1
ATOM 762 N N . THR A 1 110 ? -18.555 -15.472 10.936 1.00 78.50 110 THR A N 1
ATOM 763 C CA . THR A 1 110 ? -18.849 -14.361 10.019 1.00 78.50 110 THR A CA 1
ATOM 764 C C . THR A 1 110 ? -18.034 -14.459 8.742 1.00 78.50 110 THR A C 1
ATOM 766 O O . THR A 1 110 ? -18.583 -14.417 7.639 1.00 78.50 110 THR A O 1
ATOM 769 N N . ALA A 1 111 ? -16.722 -14.621 8.894 1.00 85.31 111 ALA A N 1
ATOM 770 C CA . ALA A 1 111 ? -15.790 -14.625 7.782 1.00 85.31 111 ALA A CA 1
ATOM 771 C C . ALA A 1 111 ? -16.089 -15.771 6.801 1.00 85.31 111 ALA A C 1
ATOM 773 O O . ALA A 1 111 ? -16.140 -15.563 5.588 1.00 85.31 111 ALA A O 1
ATOM 774 N N . HIS A 1 112 ? -16.360 -16.973 7.319 1.00 85.62 112 HIS A N 1
ATOM 775 C CA . HIS A 1 112 ? -16.699 -18.133 6.498 1.00 85.62 112 HIS A CA 1
ATOM 776 C C . HIS A 1 112 ? -18.047 -17.988 5.785 1.00 85.62 112 HIS A C 1
ATOM 778 O O . HIS A 1 112 ? -18.135 -18.335 4.606 1.00 85.62 112 HIS A O 1
ATOM 784 N N . ALA A 1 113 ? -19.068 -17.432 6.445 1.00 83.00 113 ALA A N 1
ATOM 785 C CA . ALA A 1 113 ? -20.365 -17.185 5.814 1.00 83.00 113 ALA A CA 1
ATOM 786 C C . ALA A 1 113 ? -20.239 -16.225 4.615 1.00 83.00 113 ALA A C 1
ATOM 788 O O . ALA A 1 113 ? -20.717 -16.524 3.516 1.00 83.00 113 ALA A O 1
ATOM 789 N N . VAL A 1 114 ? -19.520 -15.109 4.790 1.00 87.38 114 VAL A N 1
ATOM 790 C CA . VAL A 1 114 ? -19.272 -14.134 3.713 1.00 87.38 114 VAL A CA 1
ATOM 791 C C . VAL A 1 114 ? -18.428 -14.750 2.594 1.00 87.38 114 VAL A C 1
ATOM 793 O O . VAL A 1 114 ? -18.728 -14.578 1.410 1.00 87.38 114 VAL A O 1
ATOM 796 N N . ALA A 1 115 ? -17.387 -15.508 2.942 1.00 90.88 115 ALA A N 1
ATOM 797 C CA . ALA A 1 115 ? -16.535 -16.177 1.966 1.00 90.88 115 ALA A CA 1
ATOM 798 C C . ALA A 1 115 ? -17.301 -17.192 1.108 1.00 90.88 115 ALA A C 1
ATOM 800 O O . ALA A 1 115 ? -17.099 -17.233 -0.108 1.00 90.88 115 ALA A O 1
ATOM 801 N N . GLN A 1 116 ? -18.216 -17.957 1.709 1.00 90.00 116 GLN A N 1
ATOM 802 C CA . GLN A 1 116 ? -19.065 -18.907 0.994 1.00 90.00 116 GLN A CA 1
ATOM 803 C C . GLN A 1 116 ? -20.031 -18.194 0.040 1.00 90.00 116 GLN A C 1
ATOM 805 O O . GLN A 1 116 ? -20.161 -18.600 -1.116 1.00 90.00 116 GLN A O 1
ATOM 810 N N . GLN A 1 117 ? -20.655 -17.097 0.483 1.00 87.69 117 GLN A N 1
ATOM 811 C CA . GLN A 1 117 ? -21.526 -16.272 -0.360 1.00 87.69 117 GLN A CA 1
ATOM 812 C C . GLN A 1 117 ? -20.781 -15.712 -1.586 1.00 87.69 117 GLN A C 1
ATOM 814 O O . GLN A 1 117 ? -21.342 -15.622 -2.682 1.00 87.69 117 GLN A O 1
ATOM 819 N N . LEU A 1 118 ? -19.506 -15.355 -1.411 1.00 92.12 118 LEU A N 1
ATOM 820 C CA . LEU A 1 118 ? -18.668 -14.734 -2.438 1.00 92.12 118 LEU A CA 1
ATOM 821 C C . LEU A 1 118 ? -17.864 -15.722 -3.300 1.00 92.12 118 LEU A C 1
ATOM 823 O O . LEU A 1 118 ? -17.383 -15.333 -4.366 1.00 92.12 118 LEU A O 1
ATOM 827 N N . GLY A 1 119 ? -17.729 -16.986 -2.890 1.00 92.81 119 GLY A N 1
ATOM 828 C CA . GLY A 1 119 ? -16.898 -17.980 -3.583 1.00 92.81 119 GLY A CA 1
ATOM 829 C C . GLY A 1 119 ? -15.389 -17.738 -3.425 1.00 92.81 119 GLY A C 1
ATOM 830 O O . GLY A 1 119 ? -14.626 -17.912 -4.385 1.00 92.81 119 GLY A O 1
ATOM 831 N N . ILE A 1 120 ? -14.978 -17.294 -2.234 1.00 95.94 120 ILE A N 1
ATOM 832 C CA . ILE A 1 120 ? -13.576 -17.075 -1.851 1.00 95.94 120 ILE A CA 1
ATOM 833 C C . ILE A 1 120 ? -12.920 -18.416 -1.503 1.00 95.94 120 ILE A C 1
ATOM 835 O O . ILE A 1 120 ? -13.551 -19.277 -0.898 1.00 95.94 120 ILE A O 1
ATOM 839 N N . ASP A 1 121 ? -11.658 -18.598 -1.902 1.00 95.38 121 ASP A N 1
ATOM 840 C CA . ASP A 1 121 ? -10.970 -19.895 -1.807 1.00 95.38 121 ASP A CA 1
ATOM 841 C C . ASP A 1 121 ? -10.436 -20.193 -0.399 1.00 95.38 121 ASP A C 1
ATOM 843 O O . ASP A 1 12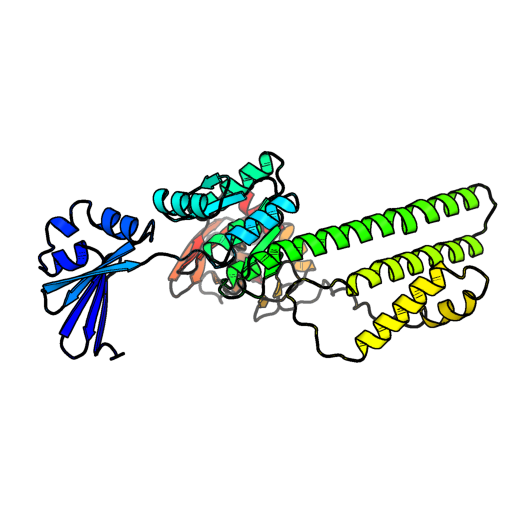1 ? -10.295 -21.352 -0.020 1.00 95.38 121 ASP A O 1
ATOM 847 N N . GLU A 1 122 ? -10.109 -19.154 0.370 1.00 96.44 122 GLU A N 1
ATOM 848 C CA . GLU A 1 122 ? -9.463 -19.278 1.675 1.00 96.44 122 GLU A CA 1
ATOM 849 C C . GLU A 1 122 ? -9.791 -18.091 2.579 1.00 96.44 122 GLU A C 1
ATOM 851 O O . GLU A 1 122 ? -9.920 -16.955 2.115 1.00 96.44 122 GLU A O 1
ATOM 856 N N . VAL A 1 123 ? -9.885 -18.350 3.881 1.00 96.56 123 VAL A N 1
ATOM 857 C CA . VAL A 1 123 ? -10.235 -17.357 4.897 1.00 96.56 123 VAL A CA 1
ATOM 858 C C . VAL A 1 123 ? -9.246 -17.439 6.048 1.00 96.56 123 VAL A C 1
ATOM 860 O O . VAL A 1 123 ? -8.990 -18.522 6.566 1.00 96.56 123 VAL A O 1
ATOM 863 N N . HIS A 1 124 ? -8.745 -16.282 6.470 1.00 96.31 124 HIS A N 1
ATOM 864 C CA . HIS A 1 124 ? -8.046 -16.093 7.735 1.00 96.31 124 HIS A CA 1
ATOM 865 C C . HIS A 1 124 ? -8.810 -15.040 8.541 1.00 96.31 124 HIS A C 1
ATOM 867 O O . HIS A 1 124 ? -8.871 -13.871 8.145 1.00 96.31 124 HIS A O 1
ATOM 873 N N . ALA A 1 125 ? -9.437 -15.480 9.627 1.00 90.50 125 ALA A N 1
ATOM 874 C CA . ALA A 1 125 ? -10.285 -14.669 10.496 1.00 90.50 125 ALA A CA 1
ATOM 875 C C . ALA A 1 125 ? -9.571 -14.328 11.812 1.00 90.50 125 ALA A C 1
ATOM 877 O O . ALA A 1 125 ? -8.501 -14.870 12.091 1.00 90.50 125 ALA A O 1
ATOM 878 N N . GLU A 1 126 ? -10.166 -13.439 12.610 1.00 84.06 126 GLU A N 1
ATOM 879 C CA . GLU A 1 126 ? -9.667 -13.021 13.931 1.00 84.06 126 GLU A CA 1
ATOM 880 C C . GLU A 1 126 ? -8.227 -12.476 13.890 1.00 84.06 126 GLU A C 1
ATOM 882 O O . GLU A 1 126 ? -7.469 -12.542 14.859 1.00 84.06 126 GLU A O 1
ATOM 887 N N . LEU A 1 127 ? -7.831 -11.920 12.741 1.00 85.75 127 LEU A N 1
ATOM 888 C CA . LEU A 1 127 ? -6.490 -11.401 12.537 1.00 85.75 127 LEU A CA 1
ATOM 889 C C . LEU A 1 127 ? -6.332 -10.000 13.121 1.00 85.75 127 LEU A C 1
ATOM 891 O O . LEU A 1 127 ? -7.040 -9.057 12.757 1.00 85.75 127 LEU A O 1
ATOM 895 N N . LEU A 1 128 ? -5.278 -9.839 13.915 1.00 82.69 128 LEU A N 1
ATOM 896 C CA . LEU A 1 128 ? -4.677 -8.535 14.171 1.00 82.69 128 LEU A CA 1
ATOM 897 C C . LEU A 1 128 ? -3.967 -8.004 12.904 1.00 82.69 128 LEU A C 1
ATOM 899 O O . LEU A 1 128 ? -3.633 -8.793 12.008 1.00 82.69 128 LEU A O 1
ATOM 903 N N . PRO A 1 129 ? -3.695 -6.687 12.806 1.00 78.62 129 PRO A N 1
ATOM 904 C CA . PRO A 1 129 ? -3.002 -6.090 11.659 1.00 78.62 129 PRO A CA 1
ATOM 905 C C . PRO A 1 129 ? -1.680 -6.789 11.296 1.00 78.62 129 PRO A C 1
ATOM 907 O O . PRO A 1 129 ? -1.412 -7.045 10.121 1.00 78.62 129 PRO A O 1
ATOM 910 N N . GLU A 1 130 ? -0.882 -7.183 12.289 1.00 76.75 130 GLU A N 1
ATOM 911 C CA . GLU A 1 130 ? 0.375 -7.924 12.107 1.00 76.75 130 GLU A CA 1
ATOM 912 C C . GLU A 1 130 ? 0.130 -9.318 11.522 1.00 76.75 130 GLU A C 1
ATOM 914 O O . GLU A 1 130 ? 0.899 -9.791 10.683 1.00 76.75 130 GLU A O 1
ATOM 919 N N . GLY A 1 131 ? -0.974 -9.954 11.923 1.00 81.88 131 GLY A N 1
ATOM 920 C CA . GLY A 1 131 ? -1.419 -11.235 11.384 1.00 81.88 131 GLY A CA 1
ATOM 921 C C . GLY A 1 131 ? -1.684 -11.147 9.882 1.00 81.88 131 GLY A C 1
ATOM 922 O O . GLY A 1 131 ? -1.194 -11.984 9.124 1.00 81.88 131 GLY A O 1
ATOM 923 N N . LYS A 1 132 ? -2.356 -10.080 9.422 1.00 91.00 132 LYS A N 1
ATOM 924 C CA . LYS A 1 132 ? -2.586 -9.844 7.984 1.00 91.00 132 LYS A CA 1
ATOM 925 C C . LYS A 1 132 ? -1.268 -9.725 7.208 1.00 91.00 132 LYS A C 1
ATOM 927 O O . LYS A 1 132 ? -1.118 -10.330 6.146 1.00 91.00 132 LYS A O 1
ATOM 932 N N . VAL A 1 133 ? -0.289 -8.994 7.749 1.00 88.38 133 VAL A N 1
ATOM 933 C CA . VAL A 1 133 ? 1.059 -8.864 7.156 1.00 88.38 133 VAL A CA 1
ATOM 934 C C . VAL A 1 133 ? 1.770 -10.220 7.096 1.00 88.38 133 VAL A C 1
ATOM 936 O O . VAL A 1 133 ? 2.394 -10.540 6.081 1.00 88.38 133 VAL A O 1
ATOM 939 N N . GLY A 1 134 ? 1.660 -11.023 8.159 1.00 88.44 134 GLY A N 1
ATOM 940 C CA . GLY A 1 134 ? 2.232 -12.367 8.242 1.00 88.44 134 GLY A CA 1
ATOM 941 C C . GLY A 1 134 ? 1.709 -13.300 7.151 1.00 88.44 134 GLY A C 1
ATOM 942 O O . GLY A 1 134 ? 2.508 -13.927 6.455 1.00 88.44 134 GLY A O 1
ATOM 943 N N . VAL A 1 135 ? 0.390 -13.324 6.932 1.00 96.19 135 VAL A N 1
ATOM 944 C CA . VAL A 1 135 ? -0.231 -14.142 5.875 1.00 96.19 135 VAL A CA 1
ATOM 945 C C . VAL A 1 135 ? 0.253 -13.721 4.484 1.00 96.19 135 VAL A C 1
ATOM 947 O O . VAL A 1 135 ? 0.621 -14.571 3.673 1.00 96.19 135 VAL A O 1
ATOM 950 N N . ILE A 1 136 ? 0.335 -12.414 4.205 1.00 93.81 136 ILE A N 1
ATOM 951 C CA . ILE A 1 136 ? 0.863 -11.913 2.924 1.00 93.81 136 ILE A CA 1
ATOM 952 C C . ILE A 1 136 ? 2.322 -12.339 2.731 1.00 93.81 136 ILE A C 1
ATOM 954 O O . ILE A 1 136 ? 2.691 -12.806 1.653 1.00 93.81 136 ILE A O 1
ATOM 958 N N . ALA A 1 137 ? 3.153 -12.201 3.768 1.00 90.94 137 ALA A N 1
ATOM 959 C CA . ALA A 1 137 ? 4.555 -12.594 3.706 1.00 90.94 137 ALA A CA 1
ATOM 960 C C . ALA A 1 137 ? 4.721 -14.098 3.439 1.00 90.94 137 ALA A C 1
ATOM 962 O O . ALA A 1 137 ? 5.626 -14.487 2.703 1.00 90.94 137 ALA A O 1
ATOM 963 N N . GLU A 1 138 ? 3.848 -14.932 3.999 1.00 97.00 138 GLU A N 1
ATOM 964 C CA . GLU A 1 138 ? 3.858 -16.376 3.780 1.00 97.00 138 GLU A CA 1
ATOM 965 C C . GLU A 1 138 ? 3.442 -16.747 2.349 1.00 97.00 138 GLU A C 1
ATOM 967 O O . GLU A 1 138 ? 4.153 -17.486 1.669 1.00 97.00 138 GLU A O 1
ATOM 972 N N . LEU A 1 139 ? 2.374 -16.142 1.820 1.00 95.94 139 LEU A N 1
ATOM 973 C CA . LEU A 1 139 ? 1.981 -16.325 0.417 1.00 95.94 139 LEU A CA 1
ATOM 974 C C . LEU A 1 139 ? 3.100 -15.907 -0.553 1.00 95.94 139 LEU A C 1
ATOM 976 O O . LEU A 1 139 ? 3.354 -16.587 -1.549 1.00 95.94 139 LEU A O 1
ATOM 980 N N . GLN A 1 140 ? 3.808 -14.818 -0.246 1.00 94.44 140 GLN A N 1
ATOM 981 C CA . GLN A 1 140 ? 4.968 -14.373 -1.023 1.00 94.44 140 GLN A CA 1
ATOM 982 C C . GLN A 1 140 ? 6.131 -15.374 -0.961 1.00 94.44 140 GLN A C 1
ATOM 984 O O . GLN A 1 140 ? 6.750 -15.649 -1.989 1.00 94.44 140 GLN A O 1
ATOM 989 N N . LYS A 1 141 ? 6.418 -15.959 0.212 1.00 96.25 141 LYS A N 1
ATOM 990 C CA . LYS A 1 141 ? 7.444 -17.011 0.360 1.00 96.25 141 LYS A CA 1
ATOM 991 C C . LYS A 1 141 ? 7.121 -18.258 -0.459 1.00 96.25 141 LYS A C 1
ATOM 993 O O . LYS A 1 141 ? 8.032 -18.881 -0.994 1.00 96.25 141 LYS A O 1
ATOM 998 N N . GLN A 1 142 ? 5.839 -18.575 -0.621 1.00 95.94 142 GLN A N 1
ATOM 999 C CA . GLN A 1 142 ? 5.359 -19.658 -1.487 1.00 95.94 142 GLN A CA 1
ATOM 1000 C C . GLN A 1 142 ? 5.472 -19.330 -2.991 1.00 95.94 142 GLN A C 1
ATOM 1002 O O . GLN A 1 142 ? 5.072 -20.127 -3.839 1.00 95.94 142 GLN A O 1
ATOM 1007 N N . GLY A 1 143 ? 6.020 -18.164 -3.351 1.00 94.75 143 GLY A N 1
ATOM 1008 C CA . GLY A 1 143 ? 6.239 -17.740 -4.734 1.00 94.75 143 GLY A CA 1
ATOM 1009 C C . GLY A 1 143 ? 5.024 -17.075 -5.382 1.00 94.75 143 GLY A C 1
ATOM 1010 O O . GLY A 1 143 ? 5.038 -16.812 -6.589 1.00 94.75 143 GLY A O 1
ATOM 1011 N N . HIS A 1 144 ? 3.965 -16.786 -4.622 1.00 95.56 144 HIS A N 1
ATOM 1012 C CA . HIS A 1 144 ? 2.830 -16.032 -5.140 1.00 95.56 144 HIS A CA 1
ATOM 1013 C C . HIS A 1 144 ? 3.149 -14.535 -5.230 1.00 95.56 144 HIS A C 1
ATOM 1015 O O . HIS A 1 144 ? 3.832 -13.969 -4.381 1.00 95.56 144 HIS A O 1
ATOM 1021 N N . ARG A 1 145 ? 2.599 -13.877 -6.256 1.00 94.50 145 ARG A N 1
ATOM 1022 C CA . ARG A 1 145 ? 2.506 -12.413 -6.319 1.00 94.50 145 ARG A CA 1
ATOM 1023 C C . ARG A 1 145 ? 1.169 -11.994 -5.733 1.00 94.50 145 ARG A C 1
ATOM 1025 O O . ARG A 1 145 ? 0.130 -12.445 -6.223 1.00 94.50 145 ARG A O 1
ATOM 1032 N N . VAL A 1 146 ? 1.197 -11.159 -4.705 1.00 96.56 146 VAL A N 1
ATOM 1033 C CA . VAL A 1 146 ? 0.023 -10.836 -3.894 1.00 96.56 146 VAL A CA 1
ATOM 1034 C C . VAL A 1 146 ? -0.435 -9.412 -4.179 1.00 96.56 146 VAL A C 1
ATOM 1036 O O . VAL A 1 146 ? 0.322 -8.462 -4.000 1.00 96.56 146 VAL A O 1
ATOM 1039 N N . ALA A 1 147 ? -1.694 -9.268 -4.591 1.00 96.44 147 ALA A N 1
ATOM 1040 C CA . ALA A 1 147 ? -2.385 -7.985 -4.579 1.00 96.44 147 ALA A CA 1
ATOM 1041 C C . ALA A 1 147 ? -3.308 -7.940 -3.354 1.00 96.44 147 ALA A C 1
ATOM 1043 O O . ALA A 1 147 ? -4.162 -8.815 -3.213 1.00 96.44 147 ALA A O 1
ATOM 1044 N N . MET A 1 148 ? -3.126 -6.947 -2.484 1.00 95.69 148 MET A N 1
ATOM 1045 C CA . MET A 1 148 ? -3.957 -6.736 -1.293 1.00 95.69 148 MET A CA 1
ATOM 1046 C C . MET A 1 148 ? -4.972 -5.634 -1.574 1.00 95.69 148 MET A C 1
ATOM 1048 O O . MET A 1 148 ? -4.607 -4.597 -2.121 1.00 95.69 148 MET A O 1
ATOM 1052 N N . VAL A 1 149 ? -6.227 -5.847 -1.185 1.00 94.69 149 VAL A N 1
ATOM 1053 C CA . VAL A 1 149 ? -7.299 -4.849 -1.290 1.00 94.69 149 VAL A CA 1
ATOM 1054 C C . VAL A 1 149 ? -7.783 -4.524 0.117 1.00 94.69 149 VAL A C 1
ATOM 1056 O O . VAL A 1 149 ? -8.060 -5.446 0.879 1.00 94.69 149 VAL A O 1
ATOM 1059 N N . GLY A 1 150 ? -7.885 -3.242 0.461 1.00 91.12 150 GLY A N 1
ATOM 1060 C CA . GLY A 1 150 ? -8.328 -2.809 1.788 1.00 91.12 150 GLY A CA 1
ATOM 1061 C C . GLY A 1 150 ? -8.802 -1.359 1.811 1.00 91.12 150 GLY A C 1
ATOM 1062 O O . GLY A 1 150 ? -8.613 -0.609 0.851 1.00 91.12 150 GLY A O 1
ATOM 1063 N N . ASP A 1 151 ? -9.438 -0.963 2.903 1.00 82.31 151 ASP A N 1
ATOM 1064 C CA . ASP A 1 151 ? -10.011 0.375 3.090 1.00 82.31 151 ASP A CA 1
ATOM 1065 C C . ASP A 1 151 ? -9.677 0.977 4.468 1.00 82.31 151 ASP A C 1
ATOM 1067 O O . ASP A 1 151 ? -9.643 2.201 4.624 1.00 82.31 151 ASP A O 1
ATOM 1071 N N . GLY A 1 152 ? -9.335 0.153 5.459 1.00 73.50 152 GLY A N 1
ATOM 1072 C CA . GLY A 1 152 ? -9.089 0.592 6.828 1.00 73.50 152 GLY A CA 1
ATOM 1073 C C . GLY A 1 152 ? -7.646 0.997 7.139 1.00 73.50 152 GLY A C 1
ATOM 1074 O O . GLY A 1 152 ? -6.687 0.580 6.489 1.00 73.50 152 GLY A O 1
ATOM 1075 N N . ILE A 1 153 ? -7.474 1.746 8.236 1.00 70.94 153 ILE A N 1
ATOM 1076 C CA . ILE A 1 153 ? -6.145 2.048 8.806 1.00 70.94 153 ILE A CA 1
ATOM 1077 C C . ILE A 1 153 ? -5.434 0.746 9.205 1.00 70.94 153 ILE A C 1
ATOM 1079 O O . ILE A 1 153 ? -4.225 0.618 9.032 1.00 70.94 153 ILE A O 1
ATOM 1083 N N . ASN A 1 154 ? -6.204 -0.251 9.646 1.00 73.19 154 ASN A N 1
ATOM 1084 C CA . ASN A 1 154 ? -5.715 -1.582 10.006 1.00 73.19 154 ASN A CA 1
ATOM 1085 C C . ASN A 1 154 ? -5.154 -2.364 8.805 1.00 73.19 154 ASN A C 1
ATOM 1087 O O . ASN A 1 154 ? -4.368 -3.288 8.998 1.00 73.19 154 ASN A O 1
ATOM 1091 N N . ASP A 1 155 ? -5.524 -1.990 7.576 1.00 85.88 155 ASP A N 1
ATOM 1092 C CA . ASP A 1 155 ? -5.044 -2.640 6.356 1.00 85.88 155 ASP A CA 1
ATOM 1093 C C . ASP A 1 155 ? -3.820 -1.945 5.763 1.00 85.88 155 ASP A C 1
ATOM 1095 O O . ASP A 1 155 ? -3.147 -2.530 4.918 1.00 85.88 155 ASP A O 1
ATOM 1099 N N . ALA A 1 156 ? -3.480 -0.729 6.203 1.00 82.44 156 ALA A N 1
ATOM 1100 C CA . ALA A 1 156 ? -2.346 0.023 5.668 1.00 82.44 156 ALA A CA 1
ATOM 1101 C C . ALA A 1 156 ? -1.011 -0.759 5.732 1.00 82.44 156 ALA A C 1
ATOM 1103 O O . ALA A 1 156 ? -0.308 -0.799 4.717 1.00 82.44 156 ALA A O 1
ATOM 1104 N N . PRO A 1 157 ? -0.660 -1.463 6.833 1.00 77.62 157 PRO A N 1
ATOM 1105 C CA . PRO A 1 157 ? 0.545 -2.297 6.865 1.00 77.62 157 PRO A CA 1
ATOM 1106 C C . PRO A 1 157 ? 0.500 -3.466 5.869 1.00 77.62 157 PRO A C 1
ATOM 1108 O O . PRO A 1 157 ? 1.508 -3.792 5.243 1.00 77.62 157 PRO A O 1
ATOM 1111 N N . ALA A 1 158 ? -0.671 -4.084 5.697 1.00 84.56 158 ALA A N 1
ATOM 1112 C CA . ALA A 1 158 ? -0.878 -5.192 4.769 1.00 84.56 158 ALA A CA 1
ATOM 1113 C C . ALA A 1 158 ? -0.807 -4.723 3.303 1.00 84.56 158 ALA A C 1
ATOM 1115 O O . ALA A 1 158 ? -0.150 -5.363 2.480 1.00 84.56 158 ALA A O 1
ATOM 1116 N N . LEU A 1 159 ? -1.405 -3.568 2.993 1.00 86.50 159 LEU A N 1
ATOM 1117 C CA . LEU A 1 159 ? -1.324 -2.900 1.692 1.00 86.50 159 LEU A CA 1
ATOM 1118 C C . LEU A 1 159 ? 0.126 -2.582 1.317 1.00 86.50 159 LEU A C 1
ATOM 1120 O O . LEU A 1 159 ? 0.535 -2.886 0.203 1.00 86.50 159 LEU A O 1
ATOM 1124 N N . ALA A 1 160 ? 0.909 -2.047 2.258 1.00 84.06 160 ALA A N 1
ATOM 1125 C CA . ALA A 1 160 ? 2.318 -1.723 2.041 1.00 84.06 160 ALA A CA 1
ATOM 1126 C C . ALA A 1 160 ? 3.224 -2.961 1.900 1.00 84.06 160 ALA A C 1
ATOM 1128 O O . ALA A 1 160 ? 4.324 -2.863 1.355 1.00 84.06 160 ALA A O 1
ATOM 1129 N N . ARG A 1 161 ? 2.805 -4.122 2.425 1.00 87.50 161 ARG A N 1
ATOM 1130 C CA . ARG A 1 161 ? 3.566 -5.379 2.334 1.00 87.50 161 ARG A CA 1
ATOM 1131 C C . ARG A 1 161 ? 3.332 -6.131 1.020 1.00 87.50 161 ARG A C 1
ATOM 1133 O O . ARG A 1 161 ? 4.209 -6.886 0.590 1.00 87.50 161 ARG A O 1
ATOM 1140 N N . ALA A 1 162 ? 2.147 -5.993 0.436 1.00 93.12 162 ALA A N 1
ATOM 1141 C CA . ALA A 1 162 ? 1.772 -6.683 -0.791 1.00 93.12 162 ALA A CA 1
ATOM 1142 C C . ALA A 1 162 ? 2.675 -6.292 -1.975 1.00 93.12 162 ALA A C 1
ATOM 1144 O O . ALA A 1 162 ? 3.325 -5.252 -1.957 1.00 93.12 162 ALA A O 1
ATOM 1145 N N . ASP A 1 163 ? 2.706 -7.117 -3.027 1.00 94.50 163 ASP A N 1
ATOM 1146 C CA . ASP A 1 163 ? 3.372 -6.732 -4.280 1.00 94.50 163 ASP A CA 1
ATOM 1147 C C . ASP A 1 163 ? 2.630 -5.578 -4.969 1.00 94.50 163 ASP A C 1
ATOM 1149 O O . ASP A 1 163 ? 3.241 -4.797 -5.695 1.00 94.50 163 ASP A O 1
ATOM 1153 N N . VAL A 1 164 ? 1.307 -5.513 -4.771 1.00 95.44 164 VAL A N 1
ATOM 1154 C CA . VAL A 1 164 ? 0.457 -4.391 -5.176 1.00 95.44 164 VAL A CA 1
ATOM 1155 C C . VAL A 1 164 ? -0.591 -4.131 -4.093 1.00 95.44 164 VAL A C 1
ATOM 1157 O O . VAL A 1 164 ? -1.487 -4.952 -3.883 1.00 95.44 164 VAL A O 1
ATOM 1160 N N . GLY A 1 165 ? -0.517 -2.980 -3.432 1.00 94.50 165 GLY A N 1
ATOM 1161 C CA . GLY A 1 165 ? -1.563 -2.491 -2.533 1.00 94.50 165 GLY A CA 1
ATOM 1162 C C . GLY A 1 165 ? -2.657 -1.740 -3.299 1.00 94.50 165 GLY A C 1
ATOM 1163 O O . GLY A 1 165 ? -2.364 -0.828 -4.074 1.00 94.50 165 GLY A O 1
ATOM 1164 N N . ILE A 1 166 ? -3.923 -2.093 -3.079 1.00 93.88 166 ILE A N 1
ATOM 1165 C CA . ILE A 1 166 ? -5.095 -1.459 -3.695 1.00 93.88 166 ILE A CA 1
ATOM 1166 C C . ILE A 1 166 ? -6.014 -0.917 -2.595 1.00 93.88 166 ILE A C 1
ATOM 1168 O O . ILE A 1 166 ? -6.684 -1.677 -1.901 1.00 93.88 166 ILE A O 1
ATOM 1172 N N . ALA A 1 167 ? -6.077 0.403 -2.453 1.00 90.94 167 ALA A N 1
ATOM 1173 C CA . ALA A 1 167 ? -7.002 1.057 -1.537 1.00 90.94 167 ALA A CA 1
ATOM 1174 C C . ALA A 1 167 ? -8.351 1.338 -2.210 1.00 90.94 167 ALA A C 1
ATOM 1176 O O . ALA A 1 167 ? -8.406 1.814 -3.351 1.00 90.94 167 ALA A O 1
ATOM 1177 N N . MET A 1 168 ? -9.444 1.108 -1.487 1.00 87.00 168 MET A N 1
ATOM 1178 C CA . MET A 1 168 ? -10.771 1.605 -1.865 1.00 87.00 168 MET A CA 1
ATOM 1179 C C . MET A 1 168 ? -10.882 3.083 -1.468 1.00 87.00 168 MET A C 1
ATOM 1181 O O . MET A 1 168 ? -10.416 3.462 -0.404 1.00 87.00 168 MET A O 1
ATOM 1185 N N . GLY A 1 169 ? -11.452 3.944 -2.309 1.00 65.12 169 GLY A N 1
ATOM 1186 C CA . GLY A 1 169 ? -11.412 5.404 -2.121 1.00 65.12 169 GLY A CA 1
ATOM 1187 C C . GLY A 1 169 ? -12.764 6.092 -1.948 1.00 65.12 169 GLY A C 1
ATOM 1188 O O . GLY A 1 169 ? -12.770 7.301 -1.745 1.00 65.12 169 GLY A O 1
ATOM 1189 N N . GLY A 1 170 ? -13.894 5.376 -2.014 1.00 59.69 170 GLY A N 1
ATOM 1190 C CA . GLY A 1 170 ? -15.201 5.945 -1.657 1.00 59.69 170 GLY A CA 1
ATOM 1191 C C . GLY A 1 170 ? -15.409 6.035 -0.141 1.00 59.69 170 GLY A C 1
ATOM 1192 O O . GLY A 1 170 ? -16.008 6.998 0.328 1.00 59.69 170 GLY A O 1
ATOM 1193 N N . GLY A 1 171 ? -14.855 5.080 0.614 1.00 58.53 171 GLY A N 1
ATOM 1194 C CA . GLY A 1 171 ? -14.876 5.052 2.084 1.00 58.53 171 GLY A CA 1
ATOM 1195 C C . GLY A 1 171 ? -13.535 4.731 2.756 1.00 58.53 171 GLY A C 1
ATOM 1196 O O . GLY A 1 171 ? -13.492 4.568 3.972 1.00 58.53 171 GLY A O 1
ATOM 1197 N N . GLY A 1 172 ? -12.441 4.621 1.994 1.00 63.00 172 GLY A N 1
ATOM 1198 C CA . GLY A 1 172 ? -11.144 4.261 2.559 1.00 63.00 172 GLY A CA 1
ATOM 1199 C C . GLY A 1 172 ? -10.480 5.383 3.342 1.00 63.00 172 GLY A C 1
ATOM 1200 O O . GLY A 1 172 ? -10.540 6.566 3.007 1.00 63.00 172 GLY A O 1
ATOM 1201 N N . THR A 1 173 ? -9.804 4.974 4.402 1.00 69.44 173 THR A N 1
ATOM 1202 C CA . THR A 1 173 ? -9.083 5.848 5.316 1.00 69.44 173 THR A CA 1
ATOM 1203 C C . THR A 1 173 ? -7.854 6.455 4.640 1.00 69.44 173 THR A C 1
ATOM 1205 O O . THR A 1 173 ? -7.229 5.856 3.760 1.00 69.44 173 THR A O 1
ATOM 1208 N N . GLN A 1 174 ? -7.453 7.646 5.086 1.00 71.00 174 GLN A N 1
ATOM 1209 C CA . GLN A 1 174 ? -6.285 8.336 4.532 1.00 71.00 174 GLN A CA 1
ATOM 1210 C C . GLN A 1 174 ? -5.003 7.490 4.631 1.00 71.00 174 GLN A C 1
ATOM 1212 O O . GLN A 1 174 ? -4.186 7.512 3.714 1.00 71.00 174 GLN A O 1
ATOM 1217 N N . ALA A 1 175 ? -4.851 6.701 5.700 1.00 65.69 175 ALA A N 1
ATOM 1218 C CA . ALA A 1 175 ? -3.703 5.811 5.866 1.00 65.69 175 ALA A CA 1
ATOM 1219 C C . ALA A 1 175 ? -3.670 4.698 4.803 1.00 65.69 175 ALA A C 1
ATOM 1221 O O . ALA A 1 175 ? -2.605 4.399 4.267 1.00 65.69 175 ALA A O 1
ATOM 1222 N N . ALA A 1 176 ? -4.826 4.126 4.441 1.00 71.44 176 ALA A N 1
ATOM 1223 C CA . ALA A 1 176 ? -4.915 3.129 3.375 1.00 71.44 176 ALA A CA 1
ATOM 1224 C C . ALA A 1 176 ? -4.553 3.733 2.006 1.00 71.44 176 ALA A C 1
ATOM 1226 O O . ALA A 1 176 ? -3.765 3.150 1.260 1.00 71.44 176 ALA A O 1
ATOM 1227 N N . LEU A 1 177 ? -5.061 4.933 1.695 1.00 78.75 177 LEU A N 1
ATOM 1228 C CA . LEU A 1 177 ? -4.742 5.650 0.452 1.00 78.75 177 LEU A CA 1
ATOM 1229 C C . LEU A 1 177 ? -3.254 6.009 0.330 1.00 78.75 177 LEU A C 1
ATOM 1231 O O . LEU A 1 177 ? -2.711 6.017 -0.775 1.00 78.75 177 LEU A O 1
ATOM 1235 N N . GLU A 1 178 ? -2.598 6.325 1.447 1.00 74.62 178 GLU A N 1
ATOM 1236 C CA . GLU A 1 178 ? -1.167 6.643 1.481 1.00 74.62 178 GLU A CA 1
ATOM 1237 C C . GLU A 1 178 ? -0.280 5.397 1.380 1.00 74.62 178 GLU A C 1
ATOM 1239 O O . GLU A 1 178 ? 0.801 5.473 0.790 1.00 74.62 178 GLU A O 1
ATOM 1244 N N . ALA A 1 179 ? -0.737 4.262 1.911 1.00 75.12 179 ALA A N 1
ATOM 1245 C CA . ALA A 1 179 ? -0.015 2.994 1.857 1.00 75.12 179 ALA A CA 1
ATOM 1246 C C . ALA A 1 179 ? -0.137 2.269 0.506 1.00 75.12 179 ALA A C 1
ATOM 1248 O O . ALA A 1 179 ? 0.755 1.503 0.150 1.00 75.12 179 ALA A O 1
ATOM 1249 N N . ALA A 1 180 ? -1.221 2.486 -0.244 1.00 84.38 180 ALA A N 1
ATOM 1250 C CA . ALA A 1 180 ? -1.508 1.739 -1.465 1.00 84.38 180 ALA A CA 1
ATOM 1251 C C . ALA A 1 180 ? -0.797 2.264 -2.733 1.00 84.38 180 ALA A C 1
ATOM 1253 O O . ALA A 1 180 ? -0.595 3.467 -2.961 1.00 84.38 180 ALA A O 1
ATOM 1254 N N . ASP A 1 181 ? -0.506 1.338 -3.646 1.00 87.94 181 ASP A N 1
ATOM 1255 C CA . ASP A 1 181 ? 0.007 1.634 -4.983 1.00 87.94 181 ASP A CA 1
ATOM 1256 C C . ASP A 1 181 ? -1.096 2.175 -5.893 1.00 87.94 181 ASP A C 1
ATOM 1258 O O . ASP A 1 181 ? -0.880 3.157 -6.614 1.00 87.94 181 ASP A O 1
ATOM 1262 N N . VAL A 1 182 ? -2.287 1.577 -5.807 1.00 90.75 182 VAL A N 1
ATOM 1263 C CA . VAL A 1 182 ? -3.484 1.915 -6.583 1.00 90.75 182 VAL A CA 1
ATOM 1264 C C . VAL A 1 182 ? -4.596 2.361 -5.638 1.00 90.75 182 VAL A C 1
ATOM 1266 O O . VAL A 1 182 ? -4.859 1.705 -4.639 1.00 90.75 182 VAL A O 1
ATOM 1269 N N . ALA A 1 183 ? -5.289 3.446 -5.976 1.00 89.56 183 ALA A N 1
ATOM 1270 C CA . ALA A 1 183 ? -6.482 3.889 -5.260 1.00 89.56 183 ALA A CA 1
ATOM 1271 C C . ALA A 1 183 ? -7.687 3.888 -6.205 1.00 89.56 183 ALA A C 1
ATOM 1273 O O . ALA A 1 183 ? -7.658 4.525 -7.263 1.00 89.56 183 ALA A O 1
ATOM 1274 N N . LEU A 1 184 ? -8.753 3.179 -5.839 1.00 88.12 184 LEU A N 1
ATOM 1275 C CA . LEU A 1 184 ? -10.009 3.197 -6.583 1.00 88.12 184 LEU A CA 1
ATOM 1276 C C . LEU A 1 184 ? -10.839 4.393 -6.128 1.00 88.12 184 LEU A C 1
ATOM 1278 O O . LEU A 1 184 ? -11.231 4.459 -4.977 1.00 88.12 184 LEU A O 1
ATOM 1282 N N . MET A 1 185 ? -11.182 5.321 -7.021 1.00 83.44 185 MET A N 1
ATOM 1283 C CA . MET A 1 185 ? -11.953 6.520 -6.632 1.00 83.44 185 MET A CA 1
ATOM 1284 C C . MET A 1 185 ? -13.409 6.237 -6.213 1.00 83.44 185 MET A C 1
ATOM 1286 O O . MET A 1 185 ? -14.133 7.153 -5.846 1.00 83.44 185 MET A O 1
ATOM 1290 N N . THR A 1 186 ? -13.868 4.992 -6.329 1.00 83.44 186 THR A N 1
ATOM 1291 C CA . THR A 1 186 ? -15.208 4.549 -5.931 1.00 83.44 186 THR A CA 1
ATOM 1292 C C . THR A 1 186 ? -15.106 3.181 -5.278 1.00 83.44 186 THR A C 1
ATOM 1294 O O . THR A 1 186 ? -14.175 2.430 -5.570 1.00 83.44 186 THR A O 1
ATOM 1297 N N . ASP A 1 187 ? -16.127 2.797 -4.521 1.00 82.00 187 ASP A N 1
ATOM 1298 C CA . ASP A 1 187 ? -16.198 1.493 -3.852 1.00 82.00 187 ASP A CA 1
ATOM 1299 C C . ASP A 1 187 ? -16.608 0.322 -4.776 1.00 82.00 187 ASP A C 1
ATOM 1301 O O . ASP A 1 187 ? -17.206 -0.663 -4.349 1.00 82.00 187 ASP A O 1
ATOM 1305 N N . ASP A 1 188 ? -16.294 0.427 -6.066 1.00 85.38 188 ASP A N 1
ATOM 1306 C CA . ASP A 1 188 ? -16.681 -0.548 -7.086 1.00 85.38 188 ASP A CA 1
ATOM 1307 C C . ASP A 1 188 ? -15.533 -1.532 -7.347 1.00 85.38 188 ASP A C 1
ATOM 1309 O O . ASP A 1 188 ? -14.531 -1.189 -7.985 1.00 85.38 188 ASP A O 1
ATOM 1313 N N . LEU A 1 189 ? -15.699 -2.770 -6.873 1.00 87.88 189 LEU A N 1
ATOM 1314 C CA . LEU A 1 189 ? -14.713 -3.844 -7.012 1.00 87.88 189 LEU A CA 1
ATOM 1315 C C . LEU A 1 189 ? -14.481 -4.264 -8.471 1.00 87.88 189 LEU A C 1
ATOM 1317 O O . LEU A 1 189 ? -13.394 -4.753 -8.795 1.00 87.88 189 LEU A O 1
ATOM 1321 N N . ALA A 1 190 ? -15.429 -4.023 -9.385 1.00 87.19 190 ALA A N 1
ATOM 1322 C CA . ALA A 1 190 ? -15.242 -4.331 -10.803 1.00 87.19 190 ALA A CA 1
ATOM 1323 C C . ALA A 1 190 ? -14.073 -3.533 -11.413 1.00 87.19 190 ALA A C 1
ATOM 1325 O O . ALA A 1 190 ? -13.407 -3.988 -12.353 1.00 87.19 190 ALA A O 1
ATOM 1326 N N . LYS A 1 191 ? -13.742 -2.371 -10.831 1.00 89.00 191 LYS A N 1
ATOM 1327 C CA . LYS A 1 191 ? -12.617 -1.535 -11.270 1.00 89.00 191 LYS A CA 1
ATOM 1328 C C . LYS A 1 191 ? -11.253 -2.176 -11.042 1.00 89.00 191 LYS A C 1
ATOM 1330 O O . LYS A 1 191 ? -10.316 -1.835 -11.761 1.00 89.00 191 LYS A O 1
ATOM 1335 N N . ILE A 1 192 ? -11.133 -3.143 -10.132 1.00 91.06 192 ILE A N 1
ATOM 1336 C CA . ILE A 1 192 ? -9.899 -3.926 -9.963 1.00 91.06 192 ILE A CA 1
ATOM 1337 C C . ILE A 1 192 ? -9.619 -4.728 -11.240 1.00 91.06 192 ILE A C 1
ATOM 1339 O O . ILE A 1 192 ? -8.492 -4.747 -11.744 1.00 91.06 192 ILE A O 1
ATOM 1343 N N . GLY A 1 193 ? -10.660 -5.332 -11.823 1.00 88.69 193 GLY A N 1
ATOM 1344 C CA . GLY A 1 193 ? -10.564 -6.038 -13.100 1.00 88.69 193 GLY A CA 1
ATOM 1345 C C . GLY A 1 193 ? -10.153 -5.106 -14.241 1.00 88.69 193 GLY A C 1
ATOM 1346 O O . GLY A 1 193 ? -9.251 -5.433 -15.017 1.00 88.69 193 GLY A O 1
ATOM 1347 N N . ALA A 1 194 ? -10.746 -3.911 -14.301 1.00 86.06 194 ALA A N 1
ATOM 1348 C CA . ALA A 1 194 ? -10.373 -2.887 -15.275 1.00 86.06 194 ALA A CA 1
ATOM 1349 C C . ALA A 1 194 ? -8.908 -2.439 -15.124 1.00 86.06 194 ALA A C 1
ATOM 1351 O O . ALA A 1 194 ? -8.171 -2.405 -16.112 1.00 86.06 194 ALA A O 1
ATOM 1352 N N . ALA A 1 195 ? -8.460 -2.158 -13.898 1.00 88.88 195 ALA A N 1
ATOM 1353 C CA . ALA A 1 195 ? -7.080 -1.779 -13.607 1.00 88.88 195 ALA A CA 1
ATOM 1354 C C . ALA A 1 195 ? -6.094 -2.869 -14.058 1.00 88.88 195 ALA A C 1
ATOM 1356 O O . ALA A 1 195 ? -5.120 -2.580 -14.758 1.00 88.88 195 ALA A O 1
ATOM 1357 N N . ARG A 1 196 ? -6.391 -4.141 -13.759 1.00 88.75 196 ARG A N 1
ATOM 1358 C CA . ARG A 1 196 ? -5.599 -5.290 -14.225 1.00 88.75 196 ARG A CA 1
ATOM 1359 C C . ARG A 1 196 ? -5.566 -5.391 -15.752 1.00 88.75 196 ARG A C 1
ATOM 1361 O O . ARG A 1 196 ? -4.510 -5.673 -16.321 1.00 88.75 196 ARG A O 1
ATOM 1368 N N . ALA A 1 197 ? -6.689 -5.162 -16.431 1.00 86.31 197 ALA A N 1
ATOM 1369 C CA . ALA A 1 197 ? -6.753 -5.194 -17.892 1.00 86.31 197 ALA A CA 1
ATOM 1370 C C . ALA A 1 197 ? -5.883 -4.096 -18.531 1.00 86.31 197 ALA A C 1
ATOM 1372 O O . ALA A 1 197 ? -5.138 -4.371 -19.477 1.00 86.31 197 ALA A O 1
ATOM 1373 N N . ILE A 1 198 ? -5.923 -2.878 -17.980 1.00 88.75 198 ILE A N 1
ATOM 1374 C CA . ILE A 1 198 ? -5.071 -1.757 -18.403 1.00 88.75 198 ILE A CA 1
ATOM 1375 C C . ILE A 1 198 ? -3.598 -2.106 -18.185 1.00 88.75 198 ILE A C 1
ATOM 1377 O O . ILE A 1 198 ? -2.809 -1.999 -19.123 1.00 88.75 198 ILE A O 1
ATOM 1381 N N . ALA A 1 199 ? -3.239 -2.599 -16.995 1.00 90.06 199 ALA A N 1
ATOM 1382 C CA . ALA A 1 199 ? -1.868 -2.971 -16.656 1.00 90.06 199 ALA A CA 1
ATOM 1383 C C . ALA A 1 199 ? -1.304 -4.038 -17.610 1.00 90.06 199 ALA A C 1
ATOM 1385 O O . ALA A 1 199 ? -0.212 -3.869 -18.152 1.00 90.06 199 ALA A O 1
ATOM 1386 N N . ARG A 1 200 ? -2.069 -5.101 -17.904 1.00 88.12 200 ARG A N 1
ATOM 1387 C CA . ARG A 1 200 ? -1.649 -6.146 -18.859 1.00 88.12 200 ARG A CA 1
ATOM 1388 C C . ARG A 1 200 ? -1.440 -5.596 -20.266 1.00 88.12 200 ARG A C 1
ATOM 1390 O O . ARG A 1 200 ? -0.493 -5.992 -20.943 1.00 88.12 200 ARG A O 1
ATOM 1397 N N . ARG A 1 201 ? -2.319 -4.701 -20.722 1.00 88.44 201 ARG A N 1
ATOM 1398 C CA . ARG A 1 201 ? -2.204 -4.099 -22.054 1.00 88.44 201 ARG A CA 1
ATOM 1399 C C . ARG A 1 201 ? -1.011 -3.152 -22.140 1.00 88.44 201 ARG A C 1
ATOM 1401 O O . ARG A 1 201 ? -0.291 -3.209 -23.130 1.00 88.44 201 ARG A O 1
ATOM 1408 N N . ALA A 1 202 ? -0.786 -2.337 -21.111 1.00 91.31 202 ALA A N 1
ATOM 1409 C CA . ALA A 1 202 ? 0.374 -1.459 -21.016 1.00 91.31 202 ALA A CA 1
ATOM 1410 C C . ALA A 1 202 ? 1.676 -2.267 -21.024 1.00 91.31 202 ALA A C 1
ATOM 1412 O O . ALA A 1 202 ? 2.553 -1.999 -21.840 1.00 91.31 202 ALA A O 1
ATOM 1413 N N . TYR A 1 203 ? 1.759 -3.318 -20.203 1.00 91.38 203 TYR A N 1
ATOM 1414 C CA . TYR A 1 203 ? 2.927 -4.196 -20.164 1.00 91.38 203 TYR A CA 1
ATOM 1415 C C . TYR A 1 203 ? 3.191 -4.864 -21.517 1.00 91.38 203 TYR A C 1
ATOM 1417 O O . TYR A 1 203 ? 4.328 -4.892 -21.979 1.00 91.38 203 TYR A O 1
ATOM 1425 N N . ARG A 1 204 ? 2.144 -5.337 -22.207 1.00 89.00 204 ARG A N 1
ATOM 1426 C CA . ARG A 1 204 ? 2.291 -5.894 -23.558 1.00 89.00 204 ARG A CA 1
ATOM 1427 C C . ARG A 1 204 ? 2.830 -4.861 -24.552 1.00 89.00 204 ARG A C 1
ATOM 1429 O O . ARG A 1 204 ? 3.745 -5.185 -25.294 1.00 89.00 204 ARG A O 1
ATOM 1436 N N . THR A 1 205 ? 2.327 -3.626 -24.535 1.00 90.12 205 THR A N 1
ATOM 1437 C CA . THR A 1 205 ? 2.861 -2.543 -25.380 1.00 90.12 205 THR A CA 1
ATOM 1438 C C . THR A 1 205 ? 4.334 -2.257 -25.072 1.00 90.12 205 THR A C 1
ATOM 1440 O O . THR A 1 205 ? 5.116 -2.060 -25.994 1.00 90.12 205 THR A O 1
ATOM 1443 N N . VAL A 1 206 ? 4.744 -2.286 -23.798 1.00 90.88 206 VAL A N 1
ATOM 1444 C CA . VAL A 1 206 ? 6.161 -2.139 -23.413 1.00 90.88 206 VAL A CA 1
ATOM 1445 C C . VAL A 1 206 ? 7.011 -3.277 -23.985 1.00 90.88 206 VAL A C 1
ATOM 1447 O O . VAL A 1 206 ? 8.067 -3.013 -24.550 1.00 90.88 206 VAL A O 1
ATOM 1450 N N . GLN A 1 207 ? 6.546 -4.527 -23.894 1.00 91.62 207 GLN A N 1
ATOM 1451 C CA . GLN A 1 207 ? 7.241 -5.684 -24.471 1.00 91.62 207 GLN A CA 1
ATOM 1452 C C . GLN A 1 207 ? 7.361 -5.581 -25.998 1.00 91.62 207 GLN A C 1
ATOM 1454 O O . GLN A 1 207 ? 8.433 -5.819 -26.542 1.00 91.62 207 GLN A O 1
ATOM 1459 N N . GLU A 1 208 ? 6.294 -5.171 -26.687 1.00 87.69 208 GLU A N 1
ATOM 1460 C CA . GLU A 1 208 ? 6.311 -4.920 -28.135 1.00 87.69 208 GLU A CA 1
ATOM 1461 C C . GLU A 1 208 ? 7.323 -3.820 -28.504 1.00 87.69 208 GLU A C 1
ATOM 1463 O O . GLU A 1 208 ? 8.112 -3.995 -29.430 1.00 87.69 208 GLU A O 1
ATOM 1468 N N . ASN A 1 209 ? 7.340 -2.712 -27.755 1.00 89.50 209 ASN A N 1
ATOM 1469 C CA . ASN A 1 209 ? 8.267 -1.598 -27.965 1.00 89.50 209 ASN A CA 1
ATOM 1470 C C . ASN A 1 209 ? 9.727 -2.022 -27.768 1.00 89.50 209 ASN A C 1
ATOM 1472 O O . ASN A 1 209 ? 10.583 -1.677 -28.580 1.00 89.50 209 ASN A O 1
ATOM 1476 N N . LEU A 1 210 ? 10.011 -2.789 -26.712 1.00 87.69 210 LEU A N 1
ATOM 1477 C CA . LEU A 1 210 ? 11.352 -3.303 -26.438 1.00 87.69 210 LEU A CA 1
ATOM 1478 C C . LEU A 1 210 ? 11.790 -4.319 -27.490 1.00 87.69 210 LEU A C 1
ATOM 1480 O O . LEU A 1 210 ? 12.911 -4.234 -27.978 1.00 87.69 210 LEU A O 1
ATOM 1484 N N . PHE A 1 211 ? 10.918 -5.255 -27.868 1.00 85.75 211 PHE A N 1
ATOM 1485 C CA . PHE A 1 211 ? 11.261 -6.293 -28.834 1.00 85.75 211 PHE A CA 1
ATOM 1486 C C . PHE A 1 211 ? 11.489 -5.711 -30.232 1.00 85.75 211 PHE A C 1
ATOM 1488 O O . PHE A 1 211 ? 12.518 -5.976 -30.848 1.00 85.75 211 PHE A O 1
ATOM 1495 N N . VAL A 1 212 ? 10.555 -4.893 -30.726 1.00 77.75 212 VAL A N 1
ATOM 1496 C CA . VAL A 1 212 ? 10.611 -4.365 -32.096 1.00 77.75 212 VAL A CA 1
ATOM 1497 C C . VAL A 1 212 ? 11.525 -3.145 -32.188 1.00 77.75 212 VAL A C 1
ATOM 1499 O O . VAL A 1 212 ? 12.411 -3.112 -33.037 1.00 77.75 212 VAL A O 1
ATOM 1502 N N . GLY A 1 213 ? 11.317 -2.146 -31.328 1.00 69.38 213 GLY A N 1
ATOM 1503 C CA . GLY A 1 213 ? 12.025 -0.868 -31.407 1.00 69.38 213 GLY A CA 1
ATOM 1504 C C . GLY A 1 213 ? 13.487 -0.981 -30.985 1.00 69.38 213 GLY A C 1
ATOM 1505 O O . GLY A 1 213 ? 14.387 -0.571 -31.716 1.00 69.38 213 GLY A O 1
ATOM 1506 N N . VAL A 1 214 ? 13.741 -1.583 -29.823 1.00 70.00 214 VAL A N 1
ATOM 1507 C CA . VAL A 1 214 ? 15.115 -1.736 -29.330 1.00 70.00 214 VAL A CA 1
ATOM 1508 C C . VAL A 1 214 ? 15.750 -2.998 -29.905 1.00 70.00 214 VAL A C 1
ATOM 1510 O O . VAL A 1 214 ? 16.760 -2.902 -30.585 1.00 70.00 214 VAL A O 1
ATOM 1513 N N . GLY A 1 215 ? 15.140 -4.166 -29.709 1.00 78.94 215 GLY A N 1
ATOM 1514 C CA . GLY A 1 215 ? 15.716 -5.455 -30.091 1.00 78.94 215 GLY A CA 1
ATOM 1515 C C . GLY A 1 215 ? 16.004 -5.575 -31.587 1.00 78.94 215 GLY A C 1
ATOM 1516 O O . GLY A 1 215 ? 17.161 -5.600 -31.994 1.00 78.94 215 GLY A O 1
ATOM 1517 N N . VAL A 1 216 ? 14.964 -5.646 -32.418 1.00 79.88 216 VAL A N 1
ATOM 1518 C CA . VAL A 1 216 ? 15.120 -5.944 -33.852 1.00 79.88 216 VAL A CA 1
ATOM 1519 C C . VAL A 1 216 ? 15.916 -4.858 -34.575 1.00 79.88 216 VAL A C 1
ATOM 1521 O O . VAL A 1 216 ? 16.893 -5.166 -35.256 1.00 79.88 216 VAL A O 1
ATOM 1524 N N . VAL A 1 217 ? 15.533 -3.587 -34.427 1.00 80.19 217 VAL A N 1
ATOM 1525 C CA . VAL A 1 217 ? 16.157 -2.514 -35.215 1.00 80.19 217 VAL A CA 1
ATOM 1526 C C . VAL A 1 217 ? 17.594 -2.234 -34.778 1.00 80.19 217 VAL A C 1
ATOM 1528 O O . VAL A 1 217 ? 18.452 -2.073 -35.645 1.00 80.19 217 VAL A O 1
ATOM 1531 N N . HIS A 1 218 ? 17.901 -2.231 -33.474 1.00 83.25 218 HIS A N 1
ATOM 1532 C CA . HIS A 1 218 ? 19.278 -1.968 -33.043 1.00 83.25 218 HIS A CA 1
ATOM 1533 C C . HIS A 1 218 ? 20.196 -3.156 -33.317 1.00 83.25 218 HIS A C 1
ATOM 1535 O O . HIS A 1 218 ? 21.326 -2.936 -33.735 1.00 83.25 218 HIS A O 1
ATOM 1541 N N . VAL A 1 219 ? 19.737 -4.403 -33.153 1.00 86.75 219 VAL A N 1
ATOM 1542 C CA . VAL A 1 219 ? 20.567 -5.575 -33.486 1.00 86.75 219 VAL A CA 1
ATOM 1543 C C . VAL A 1 219 ? 20.908 -5.591 -34.976 1.00 86.75 219 VAL A C 1
ATOM 1545 O O . VAL A 1 219 ? 22.072 -5.774 -35.327 1.00 86.75 219 VAL A O 1
ATOM 1548 N N . LEU A 1 220 ? 19.931 -5.338 -35.855 1.00 85.75 220 LEU A N 1
ATOM 1549 C CA . LEU A 1 220 ? 20.177 -5.261 -37.298 1.00 85.75 220 LEU A CA 1
ATOM 1550 C C . LEU A 1 220 ? 21.066 -4.069 -37.670 1.00 85.75 220 LEU A C 1
ATOM 1552 O O . LEU A 1 220 ? 21.977 -4.224 -38.481 1.00 85.75 220 LEU A O 1
ATOM 1556 N N . GLY A 1 221 ? 20.839 -2.902 -37.060 1.00 86.94 221 GLY A N 1
ATOM 1557 C CA . GLY A 1 221 ? 21.659 -1.710 -37.275 1.00 86.94 221 GLY A CA 1
ATOM 1558 C C . GLY A 1 221 ? 23.114 -1.921 -36.851 1.00 86.94 221 GLY A C 1
ATOM 1559 O O . GLY A 1 221 ? 24.026 -1.658 -37.628 1.00 86.94 221 GLY A O 1
ATOM 1560 N N . ILE A 1 222 ? 23.344 -2.473 -35.656 1.00 88.56 222 ILE A N 1
ATOM 1561 C CA . ILE A 1 222 ? 24.689 -2.792 -35.156 1.00 88.56 222 ILE A CA 1
ATOM 1562 C C . ILE A 1 222 ? 25.367 -3.821 -36.066 1.00 88.56 222 ILE A C 1
ATOM 1564 O O . ILE A 1 222 ? 26.518 -3.625 -36.446 1.00 88.56 222 ILE A O 1
ATOM 1568 N N . ALA A 1 223 ? 24.669 -4.890 -36.459 1.00 89.44 223 ALA A N 1
ATOM 1569 C CA . ALA A 1 223 ? 25.230 -5.901 -37.353 1.00 89.44 223 ALA A CA 1
ATOM 1570 C C . ALA A 1 223 ? 25.623 -5.307 -38.717 1.00 89.44 223 ALA A C 1
ATOM 1572 O O . ALA A 1 223 ? 26.725 -5.559 -39.201 1.00 89.44 223 ALA A O 1
ATOM 1573 N N . ALA A 1 224 ? 24.761 -4.479 -39.313 1.00 89.06 224 ALA A N 1
ATOM 1574 C CA . ALA A 1 224 ? 25.050 -3.792 -40.569 1.00 89.06 224 ALA A CA 1
ATOM 1575 C C . ALA A 1 224 ? 26.250 -2.837 -40.445 1.00 89.06 224 ALA A C 1
ATOM 1577 O O . ALA A 1 224 ? 27.079 -2.780 -41.352 1.00 89.06 224 ALA A O 1
ATOM 1578 N N . ALA A 1 225 ? 26.378 -2.129 -39.319 1.00 90.75 225 ALA A N 1
ATOM 1579 C CA . ALA A 1 225 ? 27.516 -1.252 -39.056 1.00 90.75 225 ALA A CA 1
ATOM 1580 C C . ALA A 1 225 ? 28.825 -2.047 -38.906 1.00 90.75 225 ALA A C 1
ATOM 1582 O O . ALA A 1 225 ? 29.836 -1.680 -39.497 1.00 90.75 225 ALA A O 1
ATOM 1583 N N . LEU A 1 226 ? 28.803 -3.173 -38.181 1.00 93.12 226 LEU A N 1
ATOM 1584 C CA . LEU A 1 226 ? 29.964 -4.060 -38.023 1.00 93.12 226 LEU A CA 1
ATOM 1585 C C . LEU A 1 226 ? 30.411 -4.689 -39.350 1.00 93.12 226 LEU A C 1
ATOM 1587 O O . LEU A 1 226 ? 31.604 -4.887 -39.561 1.00 93.12 226 LEU A O 1
ATOM 1591 N N . MET A 1 227 ? 29.469 -4.976 -40.252 1.00 93.44 227 MET A N 1
ATOM 1592 C CA . MET A 1 227 ? 29.755 -5.454 -41.610 1.00 93.44 227 MET A CA 1
ATOM 1593 C C . MET A 1 227 ? 30.177 -4.332 -42.576 1.00 93.44 227 MET A C 1
ATOM 1595 O O . MET A 1 227 ? 30.465 -4.608 -43.740 1.00 93.44 227 MET A O 1
ATOM 1599 N N . GLY A 1 228 ? 30.210 -3.074 -42.122 1.00 90.81 228 GLY A N 1
ATOM 1600 C CA . GLY A 1 228 ? 30.578 -1.915 -42.936 1.00 90.81 228 GLY A CA 1
ATOM 1601 C C . GLY A 1 228 ? 29.529 -1.515 -43.978 1.00 90.81 228 GLY A C 1
ATOM 1602 O O . GLY A 1 228 ? 29.846 -0.771 -44.901 1.00 90.81 228 GLY A O 1
ATOM 1603 N N . TRP A 1 229 ? 28.289 -2.004 -43.866 1.00 92.81 229 TRP A N 1
ATOM 1604 C CA . TRP A 1 229 ? 27.201 -1.682 -44.800 1.00 92.81 229 TRP A CA 1
ATOM 1605 C C . TRP A 1 229 ? 26.594 -0.300 -44.562 1.00 92.81 229 TRP A C 1
ATOM 1607 O O . TRP A 1 229 ? 25.990 0.266 -45.470 1.00 92.81 229 TRP A O 1
ATOM 1617 N N . ILE A 1 230 ? 26.724 0.226 -43.342 1.00 91.69 230 ILE A N 1
ATOM 1618 C CA . ILE A 1 230 ? 26.206 1.538 -42.948 1.00 91.69 230 ILE A CA 1
ATOM 1619 C C . ILE A 1 230 ? 27.257 2.308 -42.144 1.00 91.69 230 ILE A C 1
ATOM 1621 O O . ILE A 1 230 ? 28.016 1.712 -41.377 1.00 91.69 230 ILE A O 1
ATOM 1625 N N . GLY A 1 231 ? 27.295 3.631 -42.309 1.00 88.81 231 GLY A N 1
ATOM 1626 C CA . GLY A 1 231 ? 28.135 4.534 -41.532 1.00 88.81 231 GLY A CA 1
ATOM 1627 C C . GLY A 1 231 ? 27.384 5.181 -40.359 1.00 88.81 231 GLY A C 1
ATOM 1628 O O . GLY A 1 231 ? 26.215 4.876 -40.097 1.00 88.81 231 GLY A O 1
ATOM 1629 N N . PRO A 1 232 ? 28.039 6.099 -39.624 1.00 88.06 232 PRO A N 1
ATOM 1630 C CA . PRO A 1 232 ? 27.436 6.768 -38.469 1.00 88.06 232 PRO A CA 1
ATOM 1631 C C . PRO A 1 232 ? 26.183 7.592 -38.798 1.00 88.06 232 PRO A C 1
ATOM 1633 O O . PRO A 1 232 ? 25.274 7.675 -37.974 1.00 88.06 232 PRO A O 1
ATOM 1636 N N . ILE A 1 233 ? 26.113 8.192 -39.993 1.00 90.44 233 ILE A N 1
ATOM 1637 C CA . ILE A 1 233 ? 24.970 9.021 -40.409 1.00 90.44 233 ILE A CA 1
ATOM 1638 C C . ILE A 1 233 ? 23.747 8.136 -40.663 1.00 90.44 233 ILE A C 1
ATOM 1640 O O . ILE A 1 233 ? 22.658 8.416 -40.163 1.00 90.44 233 ILE A O 1
ATOM 1644 N N . GLU A 1 234 ? 23.923 7.037 -41.394 1.00 85.81 234 GLU A N 1
ATOM 1645 C CA . GLU A 1 234 ? 22.862 6.068 -41.661 1.00 85.81 234 GLU A CA 1
ATOM 1646 C C . GLU A 1 234 ? 22.380 5.415 -40.362 1.00 85.81 234 GLU A C 1
ATOM 1648 O O . GLU A 1 234 ? 21.175 5.286 -40.148 1.00 85.81 234 GLU A O 1
ATOM 1653 N N . ALA A 1 235 ? 23.302 5.068 -39.458 1.00 85.38 235 ALA A N 1
ATOM 1654 C CA . ALA A 1 235 ? 22.968 4.533 -38.142 1.00 85.38 235 ALA A CA 1
ATOM 1655 C C . ALA A 1 235 ? 22.131 5.521 -37.308 1.00 85.38 235 ALA A C 1
ATOM 1657 O O . ALA A 1 235 ? 21.145 5.117 -36.689 1.00 85.38 235 ALA A O 1
ATOM 1658 N N . ALA A 1 236 ? 22.464 6.816 -37.338 1.00 85.44 236 ALA A N 1
ATOM 1659 C CA . ALA A 1 236 ? 21.688 7.853 -36.658 1.00 85.44 236 ALA A CA 1
ATOM 1660 C C . ALA A 1 236 ? 20.258 7.972 -37.218 1.00 85.44 236 ALA A C 1
ATOM 1662 O O . ALA A 1 236 ? 19.303 8.120 -36.456 1.00 85.44 236 ALA A O 1
ATOM 1663 N N . ILE A 1 237 ? 20.084 7.849 -38.538 1.00 83.50 237 ILE A N 1
ATOM 1664 C CA . ILE A 1 237 ? 18.756 7.849 -39.171 1.00 83.50 237 ILE A CA 1
ATOM 1665 C C . ILE A 1 237 ? 17.964 6.592 -38.788 1.00 83.50 237 ILE A C 1
ATOM 1667 O O . ILE A 1 237 ? 16.779 6.683 -38.465 1.00 83.50 237 ILE A O 1
ATOM 1671 N N . ILE A 1 238 ? 18.607 5.422 -38.791 1.00 82.00 238 ILE A N 1
ATOM 1672 C CA . ILE A 1 238 ? 17.977 4.152 -38.408 1.00 82.00 238 ILE A CA 1
ATOM 1673 C C . ILE A 1 238 ? 17.514 4.189 -36.947 1.00 82.00 238 ILE A C 1
ATOM 1675 O O . ILE A 1 238 ? 16.441 3.667 -36.653 1.00 82.00 238 ILE A O 1
ATOM 1679 N N . HIS A 1 239 ? 18.263 4.841 -36.055 1.00 83.19 239 HIS A N 1
ATOM 1680 C CA . HIS A 1 239 ? 17.908 4.988 -34.640 1.00 83.19 239 HIS A CA 1
ATOM 1681 C C . HIS A 1 239 ? 16.609 5.784 -34.414 1.00 83.19 239 HIS A C 1
ATOM 1683 O O . HIS A 1 239 ? 15.827 5.436 -33.535 1.00 83.19 239 HIS A O 1
ATOM 1689 N N . LEU A 1 240 ? 16.318 6.780 -35.257 1.00 85.69 240 LEU A N 1
ATOM 1690 C CA . LEU A 1 240 ? 15.098 7.596 -35.159 1.00 85.69 240 LEU A CA 1
ATOM 1691 C C . LEU A 1 240 ? 13.813 6.823 -35.514 1.00 85.69 240 LEU A C 1
ATOM 1693 O O . LEU A 1 240 ? 12.721 7.169 -35.060 1.00 85.69 240 LEU A O 1
ATOM 1697 N N . GLY A 1 241 ? 13.913 5.781 -36.344 1.00 79.88 241 GLY A N 1
ATOM 1698 C CA . GLY A 1 241 ? 12.762 4.979 -36.777 1.00 79.88 241 GLY A CA 1
ATOM 1699 C C . GLY A 1 241 ? 12.029 4.283 -35.616 1.00 79.88 241 GLY A C 1
ATOM 1700 O O . GLY A 1 241 ? 10.811 4.447 -35.480 1.00 79.88 241 GLY A O 1
ATOM 1701 N N . PRO A 1 242 ? 12.741 3.523 -34.762 1.00 84.06 242 PRO A N 1
ATOM 1702 C CA . PRO A 1 242 ? 12.220 2.947 -33.531 1.00 84.06 242 PRO A CA 1
ATOM 1703 C C . PRO A 1 242 ? 11.495 3.930 -32.627 1.00 84.06 242 PRO A C 1
ATOM 1705 O O . PRO A 1 242 ? 10.430 3.583 -32.127 1.00 84.06 242 PRO A O 1
ATOM 1708 N N . ASP A 1 243 ? 12.014 5.144 -32.445 1.00 86.19 243 ASP A N 1
ATOM 1709 C CA . ASP A 1 243 ? 11.408 6.132 -31.548 1.00 86.19 243 ASP A CA 1
ATOM 1710 C C . ASP A 1 243 ? 10.001 6.517 -32.010 1.00 86.19 243 ASP A C 1
ATOM 1712 O O . ASP A 1 243 ? 9.050 6.525 -31.224 1.00 86.19 243 ASP A O 1
ATOM 1716 N N . VAL A 1 244 ? 9.839 6.749 -33.316 1.00 85.38 244 VAL A N 1
ATOM 1717 C CA . VAL A 1 244 ? 8.531 7.024 -33.926 1.00 85.38 244 VAL A CA 1
ATOM 1718 C C . VAL A 1 244 ? 7.603 5.819 -33.776 1.00 85.38 244 VAL A C 1
ATOM 1720 O O . VAL A 1 244 ? 6.432 5.976 -33.420 1.00 85.38 244 VAL A O 1
ATOM 1723 N N . LEU A 1 245 ? 8.110 4.606 -34.007 1.00 83.69 245 LEU A N 1
ATOM 1724 C CA . LEU A 1 245 ? 7.319 3.383 -33.892 1.00 83.69 245 LEU A CA 1
ATOM 1725 C C . LEU A 1 245 ? 6.837 3.150 -32.453 1.00 83.69 245 LEU A C 1
ATOM 1727 O O . LEU A 1 245 ? 5.655 2.887 -32.230 1.00 83.69 245 LEU A O 1
ATOM 1731 N N . VAL A 1 246 ? 7.734 3.293 -31.478 1.00 88.31 246 VAL A N 1
ATOM 1732 C CA . VAL A 1 246 ? 7.452 3.194 -30.041 1.00 88.31 246 VAL A CA 1
ATOM 1733 C C . VAL A 1 246 ? 6.435 4.251 -29.628 1.00 88.31 246 VAL A C 1
ATOM 1735 O O . VAL A 1 246 ? 5.486 3.937 -28.903 1.00 88.31 246 VAL A O 1
ATOM 1738 N N . PHE A 1 247 ? 6.578 5.485 -30.116 1.00 89.00 247 PHE A N 1
ATOM 1739 C CA . PHE A 1 247 ? 5.633 6.564 -29.853 1.00 89.00 247 PHE A CA 1
ATOM 1740 C C . PHE A 1 247 ? 4.229 6.219 -30.365 1.00 89.00 247 PHE A C 1
ATOM 1742 O O . PHE A 1 247 ? 3.274 6.192 -29.583 1.00 89.00 247 PHE A O 1
ATOM 1749 N N . VAL A 1 248 ? 4.094 5.874 -31.650 1.00 87.56 248 VAL A N 1
ATOM 1750 C CA . VAL A 1 248 ? 2.800 5.523 -32.263 1.00 87.56 248 VAL A CA 1
ATOM 1751 C C . VAL A 1 248 ? 2.176 4.309 -31.571 1.00 87.56 248 VAL A C 1
ATOM 1753 O O . VAL A 1 248 ? 0.985 4.318 -31.240 1.00 87.56 248 VAL A O 1
ATOM 1756 N N . ASN A 1 249 ? 2.980 3.284 -31.279 1.00 87.94 249 ASN A N 1
ATOM 1757 C CA . ASN A 1 249 ? 2.515 2.088 -30.586 1.00 87.94 249 ASN A CA 1
ATOM 1758 C C . ASN A 1 249 ? 2.060 2.389 -29.149 1.00 87.94 249 ASN A C 1
ATOM 1760 O O . ASN A 1 249 ? 1.138 1.749 -28.651 1.00 87.94 249 ASN A O 1
ATOM 1764 N N . SER A 1 250 ? 2.642 3.389 -28.487 1.00 89.38 250 SER A N 1
ATOM 1765 C CA . SER A 1 250 ? 2.246 3.808 -27.136 1.00 89.38 250 SER A CA 1
ATOM 1766 C C . SER A 1 250 ? 0.968 4.650 -27.138 1.00 89.38 250 SER A C 1
ATOM 1768 O O . SER A 1 250 ? 0.094 4.438 -26.295 1.00 89.38 250 SER A O 1
ATOM 1770 N N . VAL A 1 251 ? 0.785 5.532 -28.131 1.00 89.94 251 VAL A N 1
ATOM 1771 C CA . VAL A 1 251 ? -0.427 6.364 -28.286 1.00 89.94 251 VAL A CA 1
ATOM 1772 C C . VAL A 1 251 ? -1.702 5.517 -28.384 1.00 89.94 251 VAL A C 1
ATOM 1774 O O . VAL A 1 251 ? -2.762 5.941 -27.917 1.00 89.94 251 VAL A O 1
ATOM 1777 N N . LYS A 1 252 ? -1.625 4.279 -28.896 1.00 82.81 252 LYS A N 1
ATOM 1778 C CA . LYS A 1 252 ? -2.780 3.362 -28.952 1.00 82.81 252 LYS A CA 1
ATOM 1779 C C . LYS A 1 252 ? -3.410 3.089 -27.577 1.00 82.81 252 LYS A C 1
ATOM 1781 O O . LYS A 1 252 ? -4.592 2.750 -27.509 1.00 82.81 252 LYS A O 1
ATOM 1786 N N . LEU A 1 253 ? -2.649 3.229 -26.486 1.00 84.94 253 LEU A N 1
ATOM 1787 C CA . LEU A 1 253 ? -3.146 3.041 -25.120 1.00 84.94 253 LEU A CA 1
ATOM 1788 C C . LEU A 1 253 ? -4.108 4.156 -24.681 1.00 84.94 253 LEU A C 1
ATOM 1790 O O . LEU A 1 253 ? -4.959 3.906 -23.832 1.00 84.94 253 LEU A O 1
ATOM 1794 N N . LEU A 1 254 ? -4.065 5.336 -25.310 1.00 84.81 254 LEU A N 1
ATOM 1795 C CA . LEU A 1 254 ? -4.996 6.439 -25.031 1.00 84.81 254 LEU A CA 1
ATOM 1796 C C . LEU A 1 254 ? -6.429 6.158 -25.509 1.00 84.81 254 LEU A C 1
ATOM 1798 O O . LEU A 1 254 ? -7.364 6.848 -25.118 1.00 84.81 254 LEU A O 1
ATOM 1802 N N . ARG A 1 255 ? -6.620 5.139 -26.356 1.00 74.94 255 ARG A N 1
ATOM 1803 C CA . ARG A 1 255 ? -7.929 4.746 -26.904 1.00 74.94 255 ARG A CA 1
ATOM 1804 C C . ARG A 1 255 ? -8.623 3.645 -26.117 1.00 74.94 255 ARG A C 1
ATOM 1806 O O . ARG A 1 255 ? -9.643 3.119 -26.561 1.00 74.94 255 ARG A O 1
ATOM 1813 N N . VAL A 1 256 ? -8.055 3.236 -24.987 1.00 66.19 256 VAL A N 1
ATOM 1814 C CA . VAL A 1 256 ? -8.634 2.163 -24.183 1.00 66.19 256 VAL A CA 1
ATOM 1815 C C . VAL A 1 256 ? -9.933 2.665 -23.560 1.00 66.19 256 VAL A C 1
ATOM 1817 O O . VAL A 1 256 ? -9.929 3.446 -22.613 1.00 66.19 256 VAL A O 1
ATOM 1820 N N . ARG A 1 257 ? -11.061 2.191 -24.097 1.00 61.78 257 ARG A N 1
ATOM 1821 C CA . ARG A 1 257 ? -12.359 2.313 -23.439 1.00 61.78 257 ARG A CA 1
ATOM 1822 C C . ARG A 1 257 ? -12.382 1.364 -22.250 1.00 61.78 257 ARG A C 1
ATOM 1824 O O . ARG A 1 257 ? -12.273 0.151 -22.417 1.00 61.78 257 ARG A O 1
ATOM 1831 N N . ILE A 1 258 ? -12.506 1.933 -21.060 1.00 57.16 258 ILE A N 1
ATOM 1832 C CA . ILE A 1 258 ? -12.750 1.190 -19.829 1.00 57.16 258 ILE A CA 1
ATOM 1833 C C . ILE A 1 258 ? -14.266 0.955 -19.758 1.00 57.16 258 ILE A C 1
ATOM 1835 O O . ILE A 1 258 ? -15.008 1.940 -19.719 1.00 57.16 258 ILE A O 1
ATOM 1839 N N . PRO A 1 259 ? -14.753 -0.299 -19.765 1.00 48.38 259 PRO A N 1
ATOM 1840 C CA . PRO A 1 259 ? -16.170 -0.578 -19.547 1.00 48.38 259 PRO A CA 1
ATOM 1841 C C . PRO A 1 259 ? -16.632 0.084 -18.238 1.00 48.38 259 PRO A C 1
ATOM 1843 O O . PRO A 1 259 ? -16.017 -0.129 -17.197 1.00 48.38 259 PRO A O 1
ATOM 1846 N N . GLY A 1 260 ? -17.664 0.932 -18.299 1.00 48.75 260 GLY A N 1
ATOM 1847 C CA . GLY A 1 260 ? -18.213 1.647 -17.135 1.00 48.75 260 GLY A CA 1
ATOM 1848 C C . GLY A 1 260 ? -17.626 3.038 -16.838 1.00 48.75 260 GLY A C 1
ATOM 1849 O O . GLY A 1 260 ? -18.144 3.734 -15.967 1.00 48.75 260 GLY A O 1
ATOM 1850 N N . ALA A 1 261 ? -16.599 3.505 -17.558 1.00 44.22 261 ALA A N 1
ATOM 1851 C CA . ALA A 1 261 ? -16.162 4.901 -17.462 1.00 44.22 261 ALA A CA 1
ATOM 1852 C C . ALA A 1 261 ? -17.061 5.797 -18.338 1.00 44.22 261 ALA A C 1
ATOM 1854 O O . ALA A 1 261 ? -17.167 5.569 -19.543 1.00 44.22 261 ALA A O 1
ATOM 1855 N N . ARG A 1 262 ? -17.712 6.817 -17.752 1.00 34.59 262 ARG A N 1
ATOM 1856 C CA . ARG A 1 262 ? -18.442 7.851 -18.516 1.00 34.59 262 ARG A CA 1
ATOM 1857 C C . ARG A 1 262 ? -17.493 8.472 -19.544 1.00 34.59 262 ARG A C 1
ATOM 1859 O O . ARG A 1 262 ? -16.413 8.926 -19.168 1.00 34.59 262 ARG A O 1
ATOM 1866 N N . GLU A 1 263 ? -17.893 8.503 -20.818 1.00 40.28 263 GLU A N 1
ATOM 1867 C CA . GLU A 1 263 ? -17.109 9.191 -21.846 1.00 40.28 263 GLU A CA 1
ATOM 1868 C C . GLU A 1 263 ? -16.964 10.677 -21.466 1.00 40.28 263 GLU A C 1
ATOM 1870 O O . GLU A 1 263 ? -17.970 11.337 -21.180 1.00 40.28 263 GLU A O 1
ATOM 1875 N N . PRO A 1 264 ? -15.737 11.227 -21.434 1.00 37.75 264 PRO A N 1
ATOM 1876 C CA . PRO A 1 264 ? -15.570 12.657 -21.265 1.00 37.75 264 PRO A CA 1
ATOM 1877 C C . PRO A 1 264 ? -16.193 13.375 -22.467 1.00 37.75 264 PRO A C 1
ATOM 1879 O O . PRO A 1 264 ? -15.993 12.968 -23.614 1.00 37.75 264 PRO A O 1
ATOM 1882 N N . ARG A 1 265 ? -16.959 14.441 -22.188 1.00 38.28 265 ARG A N 1
ATOM 1883 C CA . ARG A 1 265 ? -17.552 15.342 -23.192 1.00 38.28 265 ARG A CA 1
ATOM 1884 C C . ARG A 1 265 ? -16.498 15.690 -24.243 1.00 38.28 265 ARG A C 1
ATOM 1886 O O . ARG A 1 265 ? -15.381 16.051 -23.877 1.00 38.28 265 ARG A O 1
ATOM 1893 N N . GLN A 1 266 ? -16.873 15.573 -25.518 1.00 40.12 266 GLN A N 1
ATOM 1894 C CA . GLN A 1 266 ? -16.017 15.840 -26.673 1.00 40.12 266 GLN A CA 1
ATOM 1895 C C . GLN A 1 266 ? -15.281 17.177 -26.509 1.00 40.12 266 GLN A C 1
ATOM 1897 O O . GLN A 1 266 ? -15.864 18.247 -26.654 1.00 40.12 266 GLN A O 1
ATOM 1902 N N . THR A 1 267 ? -13.993 17.109 -26.193 1.00 47.41 267 THR A N 1
ATOM 1903 C CA . THR A 1 267 ? -13.064 18.232 -26.285 1.00 47.41 267 THR A CA 1
ATOM 1904 C C . THR A 1 267 ? -12.050 17.937 -27.383 1.00 47.41 267 THR A C 1
ATOM 1906 O O . THR A 1 267 ? -11.849 16.787 -27.788 1.00 47.41 267 THR A O 1
ATOM 1909 N N . THR A 1 268 ? -11.427 18.999 -27.884 1.00 44.53 268 THR A N 1
ATOM 1910 C CA . THR A 1 268 ? -10.444 19.082 -28.980 1.00 44.53 268 THR A CA 1
ATOM 1911 C C . THR A 1 268 ? -9.382 17.967 -29.022 1.00 44.53 268 THR A C 1
ATOM 1913 O O . THR A 1 268 ? -8.888 17.644 -30.103 1.00 44.53 268 THR A O 1
ATOM 1916 N N . SER A 1 269 ? -9.102 17.283 -27.906 1.00 45.31 269 SER A N 1
ATOM 1917 C CA . SER A 1 269 ? -8.271 16.068 -27.852 1.00 45.31 269 SER A CA 1
ATOM 1918 C C . SER A 1 269 ? -8.785 14.896 -28.699 1.00 45.31 269 SER A C 1
ATOM 1920 O O . SER A 1 269 ? -7.970 14.157 -29.245 1.00 45.31 269 SER A O 1
ATOM 1922 N N . GLN A 1 270 ? -10.099 14.698 -28.872 1.00 47.59 270 GLN A N 1
ATOM 1923 C CA . GLN A 1 270 ? -10.602 13.574 -29.684 1.00 47.59 270 GLN A CA 1
ATOM 1924 C C . GLN A 1 270 ? -10.317 13.753 -31.182 1.00 47.59 270 GLN A C 1
ATOM 1926 O O . GLN A 1 270 ? -10.029 12.771 -31.869 1.00 47.59 270 GLN A O 1
ATOM 1931 N N . ALA A 1 271 ? -10.322 14.993 -31.680 1.00 47.41 271 ALA A N 1
ATOM 1932 C CA . ALA A 1 271 ? -9.965 15.297 -33.064 1.00 47.41 271 ALA A CA 1
ATOM 1933 C C . ALA A 1 271 ? -8.483 14.990 -33.329 1.00 47.41 271 ALA A C 1
ATOM 1935 O O . ALA A 1 271 ? -8.171 14.293 -34.297 1.00 47.41 271 ALA A O 1
ATOM 1936 N N . LEU A 1 272 ? -7.600 15.405 -32.410 1.00 45.75 272 LEU A N 1
ATOM 1937 C CA . LEU A 1 272 ? -6.164 15.121 -32.448 1.00 45.75 272 LEU A CA 1
ATOM 1938 C C . LEU A 1 272 ? -5.884 13.610 -32.359 1.00 45.75 272 LEU A C 1
ATOM 1940 O O . LEU A 1 272 ? -5.101 13.074 -33.136 1.00 45.75 272 LEU A O 1
ATOM 1944 N N . ILE A 1 273 ? -6.590 12.887 -31.483 1.00 48.34 273 ILE A N 1
ATOM 1945 C CA . ILE A 1 273 ? -6.469 11.428 -31.350 1.00 48.34 273 ILE A CA 1
ATOM 1946 C C . ILE A 1 273 ? -6.971 10.711 -32.612 1.00 48.34 273 ILE A C 1
ATOM 1948 O O . ILE A 1 273 ? -6.374 9.709 -33.012 1.00 48.34 273 ILE A O 1
ATOM 1952 N N . SER A 1 274 ? -8.046 11.185 -33.256 1.00 46.00 274 SER A N 1
ATOM 1953 C CA . SER A 1 274 ? -8.542 10.627 -34.528 1.00 46.00 274 SER A CA 1
ATOM 1954 C C . SER A 1 274 ? -7.571 10.882 -35.686 1.00 46.00 274 SER A C 1
ATOM 1956 O O . SER A 1 274 ? -7.341 9.992 -36.504 1.00 46.00 274 SER A O 1
ATOM 1958 N N . PHE A 1 275 ? -6.949 12.064 -35.703 1.00 54.41 275 PHE A N 1
ATOM 1959 C CA . PHE A 1 275 ? -5.949 12.458 -36.686 1.00 54.41 275 PHE A CA 1
ATOM 1960 C C . PHE A 1 275 ? -4.676 11.619 -36.544 1.00 54.41 275 PHE A C 1
ATOM 1962 O O . PHE A 1 275 ? -4.207 11.063 -37.532 1.00 54.41 275 PHE A O 1
ATOM 1969 N N . ILE A 1 276 ? -4.184 11.417 -35.316 1.00 51.44 276 ILE A N 1
ATOM 1970 C CA . ILE A 1 276 ? -2.976 10.624 -35.046 1.00 51.44 276 ILE A CA 1
ATOM 1971 C C . ILE A 1 276 ? -3.173 9.140 -35.384 1.00 51.44 276 ILE A C 1
ATOM 1973 O O . ILE A 1 276 ? -2.239 8.521 -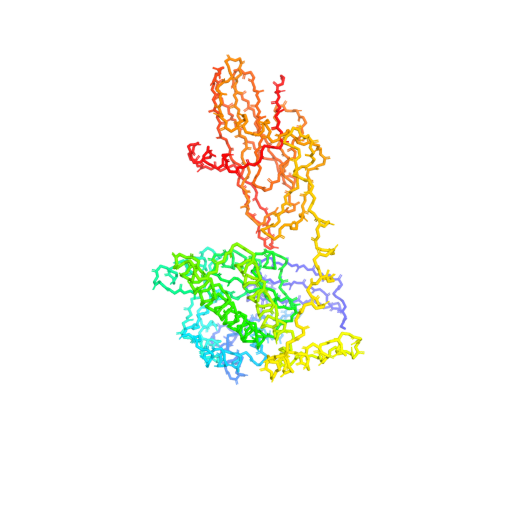35.884 1.00 51.44 276 ILE A O 1
ATOM 1977 N N . SER A 1 277 ? -4.363 8.545 -35.202 1.00 47.59 277 SER A N 1
ATOM 1978 C CA . SER A 1 277 ? -4.545 7.162 -35.685 1.00 47.59 277 SER A CA 1
ATOM 1979 C C . SER A 1 277 ? -4.713 7.060 -37.175 1.00 47.59 277 SER A C 1
ATOM 1981 O O . SER A 1 277 ? -4.250 6.085 -37.743 1.00 47.59 277 SER A O 1
ATOM 1983 N N . LYS A 1 278 ? -5.382 8.027 -37.813 1.00 50.91 278 LYS A N 1
ATOM 1984 C CA . LYS A 1 278 ? -5.418 8.063 -39.271 1.00 50.91 278 LYS A CA 1
ATOM 1985 C C . LYS A 1 278 ? -3.994 8.195 -39.798 1.00 50.91 278 LYS A C 1
ATOM 1987 O O . LYS A 1 278 ? -3.666 7.505 -40.751 1.00 50.91 278 LYS A O 1
ATOM 1992 N N . LEU A 1 279 ? -3.132 8.966 -39.129 1.00 46.94 279 LEU A N 1
ATOM 1993 C CA . LEU A 1 279 ? -1.701 9.005 -39.414 1.00 46.94 279 LEU A CA 1
ATOM 1994 C C . LEU A 1 279 ? -1.024 7.652 -39.179 1.00 46.94 279 LEU A C 1
ATOM 1996 O O . LEU A 1 279 ? -0.334 7.205 -40.075 1.00 46.94 279 LEU A O 1
ATOM 2000 N N . GLY A 1 280 ? -1.235 6.976 -38.046 1.00 46.53 280 GLY A N 1
ATOM 2001 C CA . GLY A 1 280 ? -0.635 5.662 -37.758 1.00 46.53 280 GLY A CA 1
ATOM 2002 C C . GLY A 1 280 ? -1.058 4.561 -38.742 1.00 46.53 280 GLY A C 1
ATOM 2003 O O . GLY A 1 280 ? -0.213 3.819 -39.239 1.00 46.53 280 GLY A O 1
ATOM 2004 N N . ASP A 1 281 ? -2.343 4.510 -39.096 1.00 48.41 281 ASP A N 1
ATOM 2005 C CA . ASP A 1 281 ? -2.902 3.561 -40.067 1.00 48.41 281 ASP A CA 1
ATOM 2006 C C . ASP A 1 281 ? -2.458 3.881 -41.509 1.00 48.41 281 ASP A C 1
ATOM 2008 O O . ASP A 1 281 ? -2.310 2.976 -42.332 1.00 48.41 281 ASP A O 1
ATOM 2012 N N . THR A 1 282 ? -2.215 5.161 -41.819 1.00 44.69 282 THR A N 1
ATOM 2013 C CA . THR A 1 282 ? -1.689 5.622 -43.121 1.00 44.69 282 THR A CA 1
ATOM 2014 C C . THR A 1 282 ? -0.167 5.449 -43.210 1.00 44.69 282 THR A C 1
ATOM 2016 O O . THR A 1 282 ? 0.348 5.069 -44.257 1.00 44.69 282 THR A O 1
ATOM 2019 N N . PHE A 1 283 ? 0.553 5.636 -42.102 1.00 41.88 283 PHE A N 1
ATOM 2020 C CA . PHE A 1 283 ? 2.002 5.460 -41.964 1.00 41.88 283 PHE A CA 1
ATOM 2021 C C . PHE A 1 283 ? 2.404 3.991 -42.122 1.00 41.88 283 PHE A C 1
ATOM 2023 O O . PHE A 1 283 ? 3.354 3.684 -42.833 1.00 41.88 283 PHE A O 1
ATOM 2030 N N . MET A 1 284 ? 1.604 3.073 -41.569 1.00 44.62 284 MET A N 1
ATOM 2031 C CA . MET A 1 284 ? 1.742 1.627 -41.789 1.00 44.62 284 MET A CA 1
ATOM 2032 C C . MET A 1 284 ? 1.496 1.203 -43.248 1.00 44.62 284 MET A C 1
ATOM 2034 O O . MET A 1 284 ? 1.987 0.159 -43.670 1.00 44.62 284 MET A O 1
ATOM 2038 N N . LYS A 1 285 ? 0.737 1.988 -44.026 1.00 45.91 285 LYS A N 1
ATOM 2039 C CA . LYS A 1 285 ? 0.375 1.672 -45.420 1.00 45.91 285 LYS A CA 1
ATOM 2040 C C . LYS A 1 285 ? 1.248 2.359 -46.471 1.00 45.91 285 LYS A C 1
ATOM 2042 O O . LYS A 1 285 ? 1.205 1.952 -47.627 1.00 45.91 285 LYS A O 1
ATOM 2047 N N . SER A 1 286 ? 2.034 3.371 -46.105 1.00 43.53 286 SER A N 1
ATOM 2048 C CA . SER A 1 286 ? 2.773 4.201 -47.061 1.00 43.53 286 SER A CA 1
ATOM 2049 C C . SER A 1 286 ? 4.236 4.381 -46.655 1.00 43.53 286 SER A C 1
ATOM 2051 O O . SER A 1 286 ? 4.669 5.471 -46.288 1.00 43.53 286 SER A O 1
ATOM 2053 N N . ILE A 1 287 ? 5.027 3.311 -46.769 1.00 47.94 287 ILE A N 1
ATOM 2054 C CA . ILE A 1 287 ? 6.494 3.401 -46.802 1.00 47.94 287 ILE A CA 1
ATOM 2055 C C . ILE A 1 287 ? 6.917 3.585 -48.264 1.00 47.94 287 ILE A C 1
ATOM 2057 O O . ILE A 1 287 ? 7.093 2.618 -49.001 1.00 47.94 287 ILE A O 1
ATOM 2061 N N . ARG A 1 288 ? 6.999 4.852 -48.682 1.00 40.28 288 ARG A N 1
ATOM 2062 C CA . ARG A 1 288 ? 7.677 5.409 -49.873 1.00 40.28 288 ARG A CA 1
ATOM 2063 C C . ARG A 1 288 ? 7.425 6.934 -49.848 1.00 40.28 288 ARG A C 1
ATOM 2065 O O . ARG A 1 288 ? 6.350 7.360 -49.449 1.00 40.28 288 ARG A O 1
ATOM 2072 N N . PRO A 1 289 ? 8.364 7.786 -50.260 1.00 46.72 289 PRO A N 1
ATOM 2073 C CA . PRO A 1 289 ? 9.465 8.363 -49.500 1.00 46.72 289 PRO A CA 1
ATOM 2074 C C . PRO A 1 289 ? 9.215 9.849 -49.138 1.00 46.72 289 PRO A C 1
ATOM 2076 O O . PRO A 1 289 ? 9.579 10.716 -49.914 1.00 46.72 289 PRO A O 1
ATOM 2079 N N . HIS A 1 290 ? 8.650 10.191 -47.971 1.00 46.28 290 HIS A N 1
ATOM 2080 C CA . HIS A 1 290 ? 8.556 11.607 -47.527 1.00 46.28 290 HIS A CA 1
ATOM 2081 C C . HIS A 1 290 ? 8.796 11.823 -46.017 1.00 46.28 290 HIS A C 1
ATOM 2083 O O . HIS A 1 290 ? 8.363 12.814 -45.435 1.00 46.28 290 HIS A O 1
ATOM 2089 N N . LEU A 1 291 ? 9.549 10.925 -45.372 1.00 46.69 291 LEU A N 1
ATOM 2090 C CA . LEU A 1 291 ? 9.827 10.962 -43.92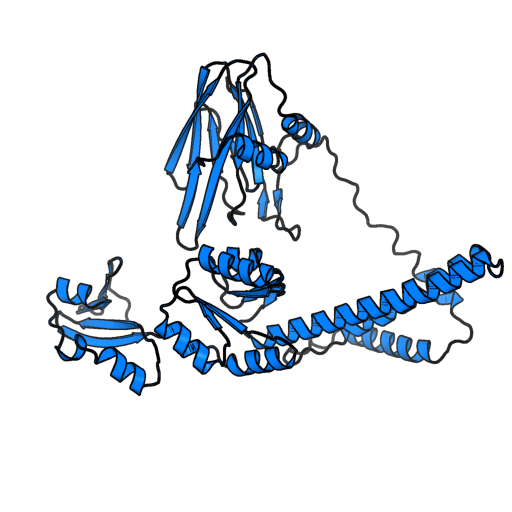7 1.00 46.69 291 LEU A CA 1
ATOM 2091 C C . LEU A 1 291 ? 10.712 12.153 -43.484 1.00 46.69 291 LEU A C 1
ATOM 2093 O O . LEU A 1 291 ? 10.730 12.507 -42.309 1.00 46.69 291 LEU A O 1
ATOM 2097 N N . PHE A 1 292 ? 11.411 12.807 -44.416 1.00 47.66 292 PHE A N 1
ATOM 2098 C CA . PHE A 1 292 ? 12.408 13.841 -44.111 1.00 47.66 292 PHE A CA 1
ATOM 2099 C C . PHE A 1 292 ? 11.833 15.166 -43.580 1.00 47.66 292 PHE A C 1
ATOM 2101 O O . PHE A 1 292 ? 12.507 15.849 -42.816 1.00 47.66 292 PHE A O 1
ATOM 2108 N N . ALA A 1 293 ? 10.596 15.537 -43.931 1.00 43.47 293 ALA A N 1
ATOM 2109 C CA . ALA A 1 293 ? 10.057 16.857 -43.580 1.00 43.47 293 ALA A CA 1
ATOM 2110 C C . ALA A 1 293 ? 9.464 16.939 -42.158 1.00 43.47 293 ALA A C 1
ATOM 2112 O O . ALA A 1 293 ? 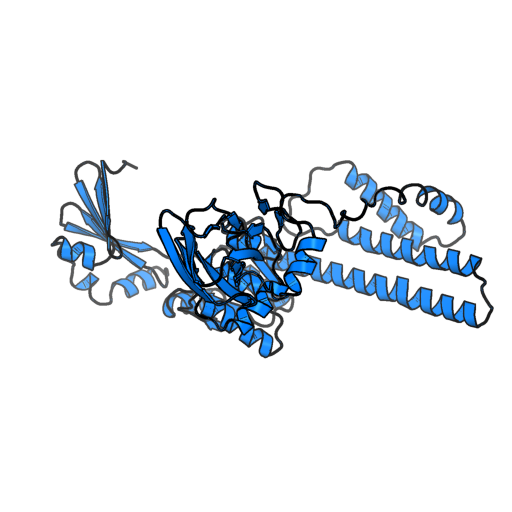9.403 18.022 -41.582 1.00 43.47 293 ALA A O 1
ATOM 2113 N N . LEU A 1 294 ? 9.040 15.813 -41.567 1.00 44.56 294 LEU A N 1
ATOM 2114 C CA . LEU A 1 294 ? 8.360 15.814 -40.262 1.00 44.56 294 LEU A CA 1
ATOM 2115 C C . LEU A 1 294 ? 9.333 15.762 -39.068 1.00 44.56 294 LEU A C 1
ATOM 2117 O O . LEU A 1 294 ? 9.026 16.274 -37.994 1.00 44.56 294 LEU A O 1
ATOM 2121 N N . VAL A 1 295 ? 10.511 15.160 -39.257 1.00 49.72 295 VAL A N 1
ATOM 2122 C CA . VAL A 1 295 ? 11.495 14.904 -38.187 1.00 49.72 295 VAL A CA 1
ATOM 2123 C C . VAL A 1 295 ? 12.213 16.188 -37.746 1.00 49.72 295 VAL A C 1
ATOM 2125 O O . VAL A 1 295 ? 12.528 16.343 -36.569 1.00 49.72 295 VAL A O 1
ATOM 2128 N N . ALA A 1 296 ? 12.384 17.162 -38.647 1.00 45.22 296 ALA A N 1
ATOM 2129 C CA . ALA A 1 296 ? 13.057 18.426 -38.337 1.00 45.22 296 ALA A CA 1
ATOM 2130 C C . ALA A 1 296 ? 12.278 19.328 -37.353 1.00 45.22 296 ALA A C 1
ATOM 2132 O O . ALA A 1 296 ? 12.885 20.123 -36.641 1.00 45.22 296 ALA A O 1
ATOM 2133 N N . GLY A 1 297 ? 10.947 19.202 -37.272 1.00 45.31 297 GLY A N 1
ATOM 2134 C CA . GLY A 1 297 ? 10.118 20.072 -36.425 1.00 45.31 297 GLY A CA 1
ATOM 2135 C C . GLY A 1 297 ? 10.067 19.675 -34.945 1.00 45.31 297 GLY A C 1
ATOM 2136 O O . GLY A 1 297 ? 9.917 20.537 -34.083 1.00 45.31 297 GLY A O 1
ATOM 2137 N N . ALA A 1 298 ? 10.201 18.384 -34.626 1.00 48.94 298 ALA A N 1
ATOM 2138 C CA . ALA A 1 298 ? 10.005 17.882 -33.261 1.00 48.94 298 ALA A CA 1
ATOM 2139 C C . ALA A 1 298 ? 11.260 18.005 -32.373 1.00 48.94 298 ALA A C 1
ATOM 2141 O O . ALA A 1 298 ? 11.142 18.174 -31.160 1.00 48.94 298 ALA A O 1
ATOM 2142 N N . ALA A 1 299 ? 12.457 17.978 -32.969 1.00 44.56 299 ALA A N 1
ATOM 2143 C CA . ALA A 1 299 ? 13.727 18.034 -32.238 1.00 44.56 299 ALA A CA 1
ATOM 2144 C C . ALA A 1 299 ? 14.008 19.404 -31.582 1.00 44.56 299 ALA A C 1
ATOM 2146 O O . ALA A 1 299 ? 14.771 19.482 -30.624 1.00 44.56 299 ALA A O 1
ATOM 2147 N N . LEU A 1 300 ? 13.361 20.479 -32.044 1.00 42.16 300 LEU A N 1
ATOM 2148 C CA . LEU A 1 300 ? 13.589 21.843 -31.549 1.00 42.16 300 LEU A CA 1
ATOM 2149 C C . LEU A 1 300 ? 12.854 22.183 -30.238 1.00 42.16 300 LEU A C 1
ATOM 2151 O O . LEU A 1 300 ? 13.150 23.211 -29.638 1.00 42.16 300 LEU A O 1
ATOM 2155 N N . LEU A 1 301 ? 11.924 21.344 -29.762 1.00 45.53 301 LEU A N 1
ATOM 2156 C CA . LEU A 1 301 ? 11.061 21.678 -28.613 1.00 45.53 301 LEU A CA 1
ATOM 2157 C C . LEU A 1 301 ? 11.338 20.873 -27.331 1.00 45.53 301 LEU A C 1
ATOM 2159 O O . LEU A 1 301 ? 10.870 21.262 -26.265 1.00 45.53 301 LEU A O 1
ATOM 2163 N N . ALA A 1 302 ? 12.106 19.781 -27.392 1.00 45.03 302 ALA A N 1
ATOM 2164 C CA . ALA A 1 302 ? 12.292 18.877 -26.246 1.00 45.03 302 ALA A CA 1
ATOM 2165 C C . ALA A 1 302 ? 13.499 19.211 -25.339 1.00 45.03 302 ALA A C 1
ATOM 2167 O O . ALA A 1 302 ? 13.676 18.578 -24.301 1.00 45.03 302 ALA A O 1
ATOM 2168 N N . GLY A 1 303 ? 14.332 20.193 -25.703 1.00 39.09 303 GLY A N 1
ATOM 2169 C CA . GLY A 1 303 ? 15.636 20.435 -25.068 1.00 39.09 303 GLY A CA 1
ATOM 2170 C C . GLY A 1 303 ? 15.665 21.291 -23.792 1.00 39.09 303 GLY A C 1
ATOM 2171 O O . GLY A 1 303 ? 16.736 21.444 -23.214 1.00 39.09 303 GLY A O 1
ATOM 2172 N N . CYS A 1 304 ? 14.548 21.862 -23.327 1.00 40.66 304 CYS A N 1
ATOM 2173 C CA . CYS A 1 304 ? 14.590 22.941 -22.326 1.00 40.66 304 CYS A CA 1
ATOM 2174 C C . CYS A 1 304 ? 13.637 22.732 -21.135 1.00 40.66 304 CYS A C 1
ATOM 2176 O O . CYS A 1 304 ? 12.695 23.504 -21.000 1.00 40.66 304 CYS A O 1
ATOM 2178 N N . ALA A 1 305 ? 13.843 21.731 -20.263 1.00 48.34 305 ALA A N 1
ATOM 2179 C CA . ALA A 1 305 ? 13.150 21.702 -18.955 1.00 48.34 305 ALA A CA 1
ATOM 2180 C C . ALA A 1 305 ? 13.715 20.717 -17.898 1.00 48.34 305 ALA A C 1
ATOM 2182 O O . ALA A 1 305 ? 12.938 20.114 -17.157 1.00 48.34 305 ALA A O 1
ATOM 2183 N N . THR A 1 306 ? 15.032 20.524 -17.765 1.00 46.25 306 THR A N 1
ATOM 2184 C CA . THR A 1 306 ? 15.572 19.801 -16.591 1.00 46.25 306 THR A CA 1
ATOM 2185 C C . THR A 1 306 ? 15.981 20.797 -15.501 1.00 46.25 306 THR A C 1
ATOM 2187 O O . THR A 1 306 ? 16.889 21.594 -15.746 1.00 46.25 306 THR A O 1
ATOM 2190 N N . PRO A 1 307 ? 15.346 20.798 -14.311 1.00 50.94 307 PRO A N 1
ATOM 2191 C CA . PRO A 1 307 ? 15.775 21.656 -13.211 1.00 50.94 307 PRO A CA 1
ATOM 2192 C C . PRO A 1 307 ? 17.193 21.275 -12.744 1.00 50.94 307 PRO A C 1
ATOM 2194 O O . PRO A 1 307 ? 17.563 20.099 -12.815 1.00 50.94 307 PRO A O 1
ATOM 2197 N N . PRO A 1 308 ? 17.995 22.245 -12.269 1.00 59.84 308 PRO A N 1
ATOM 2198 C CA . PRO A 1 308 ? 19.344 21.979 -11.787 1.00 59.84 308 PRO A CA 1
ATOM 2199 C C . PRO A 1 308 ? 19.327 21.047 -10.561 1.00 59.84 308 PRO A C 1
ATOM 2201 O O . PRO A 1 308 ? 18.362 21.059 -9.788 1.00 59.84 308 PRO A O 1
ATOM 2204 N N . PRO A 1 309 ? 20.383 20.239 -10.359 1.00 58.41 309 PRO A N 1
ATOM 2205 C CA . PRO A 1 309 ? 20.490 19.365 -9.198 1.00 58.41 309 PRO A CA 1
ATOM 2206 C C . PRO A 1 309 ? 20.490 20.177 -7.888 1.00 58.41 309 PRO A C 1
ATOM 2208 O O . PRO A 1 309 ? 20.983 21.308 -7.858 1.00 58.41 309 PRO A O 1
ATOM 2211 N N . PRO A 1 310 ? 19.946 19.623 -6.789 1.00 66.25 310 PRO A N 1
ATOM 2212 C CA . PRO A 1 310 ? 19.895 20.313 -5.502 1.00 66.25 310 PRO A CA 1
ATOM 2213 C C . PRO A 1 310 ? 21.303 20.587 -4.950 1.00 66.25 310 PRO A C 1
ATOM 2215 O O . PRO A 1 310 ? 22.169 19.716 -4.982 1.00 66.25 310 PRO A O 1
ATOM 2218 N N . ASN A 1 311 ? 21.522 21.792 -4.410 1.00 79.38 311 ASN A N 1
ATOM 2219 C CA . ASN A 1 311 ? 22.786 22.189 -3.785 1.00 79.38 311 ASN A CA 1
ATOM 2220 C C . ASN A 1 311 ? 23.003 21.420 -2.459 1.00 79.38 311 ASN A C 1
ATOM 2222 O O . ASN A 1 311 ? 22.243 21.641 -1.512 1.00 79.38 311 ASN A O 1
ATOM 2226 N N . PRO A 1 312 ? 24.035 20.563 -2.338 1.00 79.31 312 PRO A N 1
ATOM 2227 C CA . PRO A 1 312 ? 24.252 19.736 -1.148 1.00 79.31 312 PRO A CA 1
ATOM 2228 C C . PRO A 1 312 ? 24.694 20.526 0.093 1.00 79.31 312 PRO A C 1
ATOM 2230 O O . PRO A 1 312 ? 24.584 20.015 1.208 1.00 79.31 312 PRO A O 1
ATOM 2233 N N . ALA A 1 313 ? 25.153 21.769 -0.080 1.00 84.06 313 ALA A N 1
ATOM 2234 C CA . ALA A 1 313 ? 25.548 22.657 1.010 1.00 84.06 313 ALA A CA 1
ATOM 2235 C C . ALA A 1 313 ? 24.387 23.508 1.558 1.00 84.06 313 ALA A C 1
ATOM 2237 O O . ALA A 1 313 ? 24.566 24.204 2.552 1.00 84.06 313 ALA A O 1
ATOM 2238 N N . ALA A 1 314 ? 23.208 23.476 0.929 1.00 83.69 314 ALA A N 1
ATOM 2239 C CA . ALA A 1 314 ? 22.085 24.308 1.344 1.00 83.69 314 ALA A CA 1
ATOM 2240 C C . ALA A 1 314 ? 21.419 23.781 2.627 1.00 83.69 314 ALA A C 1
ATOM 2242 O O . ALA A 1 314 ? 21.084 22.597 2.729 1.00 83.69 314 ALA A O 1
ATOM 2243 N N . GLU A 1 315 ? 21.174 24.684 3.576 1.00 90.19 315 GLU A N 1
ATOM 2244 C CA . GLU A 1 315 ? 20.337 24.442 4.752 1.00 90.19 315 GLU A CA 1
ATOM 2245 C C . GLU A 1 315 ? 18.911 24.886 4.437 1.00 90.19 315 GLU A C 1
ATOM 2247 O O . GLU A 1 315 ? 18.595 26.073 4.375 1.00 90.19 315 GLU A O 1
ATOM 2252 N N . ILE A 1 316 ? 18.047 23.912 4.170 1.00 89.56 316 ILE A N 1
ATOM 2253 C CA . ILE A 1 316 ? 16.641 24.127 3.822 1.00 89.56 316 ILE A CA 1
ATOM 2254 C C . ILE A 1 316 ? 15.764 23.245 4.708 1.00 89.56 316 ILE A C 1
ATOM 2256 O O . ILE A 1 316 ? 16.245 22.220 5.195 1.00 89.56 316 ILE A O 1
ATOM 2260 N N . PRO A 1 317 ? 14.487 23.598 4.925 1.00 91.62 317 PRO A N 1
ATOM 2261 C CA . PRO A 1 317 ? 13.558 22.738 5.645 1.00 91.62 317 PRO A CA 1
ATOM 2262 C C . PRO A 1 317 ? 13.519 21.315 5.078 1.00 91.62 317 PRO A C 1
ATOM 2264 O O . PRO A 1 317 ? 13.467 21.112 3.860 1.00 91.62 317 PRO A O 1
ATOM 2267 N N . HIS A 1 318 ? 13.527 20.313 5.958 1.00 90.31 318 HIS A N 1
ATOM 2268 C CA . HIS A 1 318 ? 13.371 18.929 5.537 1.00 90.31 318 HIS A CA 1
ATOM 2269 C C . HIS A 1 318 ? 11.892 18.610 5.378 1.00 90.31 318 HIS A C 1
ATOM 2271 O O . HIS A 1 318 ? 11.130 18.666 6.339 1.00 90.31 318 HIS A O 1
ATOM 2277 N N . CYS A 1 319 ? 11.507 18.225 4.167 1.00 88.75 319 CYS A N 1
ATOM 2278 C CA . CYS A 1 319 ? 10.162 17.769 3.867 1.00 88.75 319 CYS A CA 1
ATOM 2279 C C . CYS A 1 319 ? 10.112 16.244 3.804 1.00 88.75 319 CYS A C 1
ATOM 2281 O O . CYS A 1 319 ? 10.741 15.638 2.930 1.00 88.75 319 CYS A O 1
ATOM 2283 N N . TYR A 1 320 ? 9.315 15.637 4.681 1.00 85.38 320 TYR A N 1
ATOM 2284 C CA . TYR A 1 320 ? 8.959 14.232 4.576 1.00 85.38 320 TYR A CA 1
ATOM 2285 C C . TYR A 1 320 ? 8.020 14.047 3.380 1.00 85.38 320 TYR A C 1
ATOM 2287 O O . TYR A 1 320 ? 7.003 14.739 3.244 1.00 85.38 320 TYR A O 1
ATOM 2295 N N . LYS A 1 321 ? 8.391 13.137 2.478 1.00 81.56 321 LYS A N 1
ATOM 2296 C CA . LYS A 1 321 ? 7.667 12.863 1.236 1.00 81.56 321 LYS A CA 1
ATOM 2297 C C . LYS A 1 321 ? 7.196 11.419 1.211 1.00 81.56 321 LYS A C 1
ATOM 2299 O O . LYS A 1 321 ? 7.879 10.531 1.712 1.00 81.56 321 LYS A O 1
ATOM 2304 N N . THR A 1 322 ? 6.058 11.181 0.568 1.00 71.12 322 THR A N 1
ATOM 2305 C CA . THR A 1 322 ? 5.643 9.819 0.218 1.00 71.12 322 THR A CA 1
ATOM 2306 C C . THR A 1 322 ? 6.623 9.205 -0.786 1.00 71.12 322 THR A C 1
ATOM 2308 O O . THR A 1 322 ? 7.351 9.922 -1.477 1.00 71.12 322 THR A O 1
ATOM 2311 N N . ASN A 1 323 ? 6.567 7.883 -0.966 1.00 63.03 323 ASN A N 1
ATOM 2312 C CA . ASN A 1 323 ? 7.320 7.177 -2.016 1.00 63.03 323 ASN A CA 1
ATOM 2313 C C . ASN A 1 323 ? 7.044 7.730 -3.433 1.00 63.03 323 ASN A C 1
ATOM 2315 O O . ASN A 1 323 ? 7.844 7.540 -4.342 1.00 63.03 323 ASN A O 1
ATOM 2319 N N . LYS A 1 324 ? 5.926 8.449 -3.614 1.00 56.97 324 LYS A N 1
ATOM 2320 C CA . LYS A 1 324 ? 5.503 9.099 -4.865 1.00 56.97 324 LYS A CA 1
ATOM 2321 C C . LYS A 1 324 ? 5.927 10.581 -4.952 1.00 56.97 324 LYS A C 1
ATOM 2323 O O . LYS A 1 324 ? 5.461 11.299 -5.828 1.00 56.97 324 LYS A O 1
ATOM 2328 N N . GLY A 1 325 ? 6.773 11.065 -4.035 1.00 66.56 325 GLY A N 1
ATOM 2329 C CA . GLY A 1 325 ? 7.354 12.415 -4.055 1.00 66.56 325 GLY A CA 1
ATOM 2330 C C . GLY A 1 325 ? 6.457 13.541 -3.522 1.00 66.56 325 GLY A C 1
ATOM 2331 O O . GLY A 1 325 ? 6.874 14.701 -3.539 1.00 66.56 325 GLY A O 1
ATOM 2332 N N . ARG A 1 326 ? 5.253 13.231 -3.020 1.00 76.00 326 ARG A N 1
ATOM 2333 C CA . ARG A 1 326 ? 4.337 14.227 -2.441 1.00 76.00 326 ARG A CA 1
ATOM 2334 C C . ARG A 1 326 ? 4.805 14.621 -1.044 1.00 76.00 326 ARG A C 1
ATOM 2336 O O . ARG A 1 326 ? 4.934 13.756 -0.185 1.00 76.00 326 ARG A O 1
ATOM 2343 N N . THR A 1 327 ? 5.004 15.915 -0.813 1.00 83.25 327 THR A N 1
ATOM 2344 C CA . THR A 1 327 ? 5.309 16.470 0.513 1.00 83.25 327 THR A CA 1
ATOM 2345 C C . THR A 1 327 ? 4.125 16.294 1.461 1.00 83.25 327 THR A C 1
ATOM 2347 O O . THR A 1 327 ? 3.010 16.700 1.131 1.00 83.25 327 THR A O 1
ATOM 2350 N N . ILE A 1 328 ? 4.370 15.694 2.627 1.00 81.25 328 ILE A N 1
ATOM 2351 C CA . ILE A 1 328 ? 3.368 15.497 3.683 1.00 81.25 328 ILE A CA 1
ATOM 2352 C C . ILE A 1 328 ? 3.505 16.583 4.750 1.00 81.25 328 ILE A C 1
ATOM 2354 O O . ILE A 1 328 ? 2.532 17.256 5.075 1.00 81.25 328 ILE A O 1
ATOM 2358 N N . ALA A 1 329 ? 4.719 16.758 5.265 1.00 85.94 329 ALA A N 1
ATOM 2359 C CA . ALA A 1 329 ? 5.058 17.733 6.291 1.00 85.94 329 ALA A CA 1
ATOM 2360 C C . ALA A 1 329 ? 6.506 18.185 6.094 1.00 85.94 329 ALA A C 1
ATOM 2362 O O . ALA A 1 329 ? 7.337 17.407 5.619 1.00 85.94 329 ALA A O 1
ATOM 2363 N N . CYS A 1 330 ? 6.807 19.427 6.459 1.00 89.62 330 CYS A N 1
ATOM 2364 C CA . CYS A 1 330 ? 8.169 19.950 6.476 1.00 89.62 330 CYS A CA 1
ATOM 2365 C C . CYS A 1 330 ? 8.497 20.480 7.865 1.00 89.62 330 CYS A C 1
ATOM 2367 O O . CYS A 1 330 ? 7.602 20.950 8.566 1.00 89.62 330 CYS A O 1
ATOM 2369 N N . THR A 1 331 ? 9.767 20.408 8.252 1.00 89.12 331 THR A N 1
ATOM 2370 C CA . THR A 1 331 ? 10.252 21.072 9.465 1.00 89.12 331 THR A CA 1
ATOM 2371 C C . THR A 1 331 ? 9.996 22.575 9.380 1.00 89.12 331 THR A C 1
ATOM 2373 O O . THR A 1 331 ? 10.061 23.162 8.299 1.00 89.12 331 THR A O 1
ATOM 2376 N N . SER A 1 332 ? 9.699 23.209 10.513 1.00 88.44 332 SER A N 1
ATOM 2377 C CA . SER A 1 332 ? 9.501 24.665 10.555 1.00 88.44 332 SER A CA 1
ATOM 2378 C C . SER A 1 332 ? 10.811 25.440 10.369 1.00 88.44 332 SER A C 1
ATOM 2380 O O . SER A 1 332 ? 10.824 26.502 9.748 1.00 88.44 332 SER A O 1
ATOM 2382 N N . ALA A 1 333 ? 11.921 24.885 10.863 1.00 87.94 333 ALA A N 1
ATOM 2383 C CA . ALA A 1 333 ? 13.260 25.443 10.727 1.00 87.94 333 ALA A CA 1
ATOM 2384 C C . ALA A 1 333 ? 14.067 24.760 9.601 1.00 87.94 333 ALA A C 1
ATOM 2386 O O . ALA A 1 333 ? 13.821 23.584 9.287 1.00 87.94 333 ALA A O 1
ATOM 2387 N N . PRO A 1 334 ? 15.049 25.467 9.004 1.00 91.81 334 PRO A N 1
ATOM 2388 C CA . PRO A 1 334 ? 16.071 24.855 8.161 1.00 91.81 334 PRO A CA 1
ATOM 2389 C C . PRO A 1 334 ? 16.810 23.742 8.905 1.00 91.81 334 PRO A C 1
ATOM 2391 O O . PRO A 1 334 ? 17.061 23.854 10.105 1.00 91.81 334 PRO A O 1
ATOM 2394 N N . VAL A 1 335 ? 17.159 22.673 8.189 1.00 93.69 335 VAL A N 1
ATOM 2395 C CA . VAL A 1 335 ? 17.926 21.558 8.755 1.00 93.69 335 VAL A CA 1
ATOM 2396 C C . VAL A 1 335 ? 19.378 21.589 8.273 1.00 93.69 335 VAL A C 1
ATOM 2398 O O . VAL A 1 335 ? 19.639 22.168 7.212 1.00 93.69 335 VAL A O 1
ATOM 2401 N N . PRO A 1 336 ? 20.317 20.922 8.977 1.00 94.88 336 PRO A N 1
ATOM 2402 C CA . PRO A 1 336 ? 21.708 20.830 8.541 1.00 94.88 336 PRO A CA 1
ATOM 2403 C C . PRO A 1 336 ? 21.830 20.344 7.095 1.00 94.88 336 PRO A C 1
ATOM 2405 O O . PRO A 1 336 ? 21.042 19.503 6.656 1.00 94.88 336 PRO A O 1
ATOM 2408 N N . SER A 1 337 ? 22.825 20.834 6.358 1.00 91.31 337 SER A N 1
ATOM 2409 C CA . SER A 1 337 ? 23.046 20.497 4.942 1.00 91.31 337 SER A CA 1
ATOM 2410 C C . SER A 1 337 ? 23.216 18.986 4.679 1.00 91.31 337 SER A C 1
ATOM 2412 O O . SER A 1 337 ? 23.410 18.188 5.600 1.00 91.31 337 SER A O 1
ATOM 2414 N N . LEU A 1 338 ? 23.152 18.560 3.411 1.00 87.69 338 LEU A N 1
ATOM 2415 C CA . LEU A 1 338 ? 23.401 17.153 3.052 1.00 87.69 338 LEU A CA 1
ATOM 2416 C C . LEU A 1 338 ? 24.853 16.740 3.333 1.00 87.69 338 LEU A C 1
ATOM 2418 O O . LEU A 1 338 ? 25.104 15.586 3.674 1.00 87.69 338 LEU A O 1
ATOM 2422 N N . ASN A 1 339 ? 25.794 17.683 3.259 1.00 88.12 339 ASN A N 1
ATOM 2423 C CA . ASN A 1 339 ? 27.174 17.451 3.681 1.00 88.12 339 ASN A CA 1
ATOM 2424 C C . ASN A 1 339 ? 27.253 17.185 5.193 1.00 88.12 339 ASN A C 1
ATOM 2426 O O . ASN A 1 339 ? 27.871 16.211 5.613 1.00 88.12 339 ASN A O 1
ATOM 2430 N N . ALA A 1 340 ? 26.555 17.984 6.007 1.00 89.62 340 ALA A N 1
ATOM 2431 C CA . ALA A 1 340 ? 26.497 17.779 7.455 1.00 89.62 340 ALA A CA 1
ATOM 2432 C C . ALA A 1 340 ? 25.808 16.453 7.840 1.00 89.62 340 ALA A C 1
ATOM 2434 O O . ALA A 1 340 ? 26.228 15.787 8.787 1.00 89.62 340 ALA A O 1
ATOM 2435 N N . ASP A 1 341 ? 24.784 16.033 7.089 1.00 91.25 341 ASP A N 1
ATOM 2436 C CA . ASP A 1 341 ? 24.152 14.712 7.228 1.00 91.25 341 ASP A CA 1
ATOM 2437 C C . ASP A 1 341 ? 25.133 13.569 6.949 1.00 91.25 341 ASP A C 1
ATOM 2439 O O . ASP A 1 341 ? 25.261 12.650 7.761 1.00 91.25 341 ASP A O 1
ATOM 2443 N N . ALA A 1 342 ? 25.858 13.643 5.829 1.00 87.75 342 ALA A N 1
ATOM 2444 C CA . ALA A 1 342 ? 26.870 12.657 5.463 1.00 87.75 342 ALA A CA 1
ATOM 2445 C C . ALA A 1 342 ? 27.997 12.588 6.506 1.00 87.75 342 ALA A C 1
ATOM 2447 O O . ALA A 1 342 ? 28.440 11.498 6.876 1.00 87.75 342 ALA A O 1
ATOM 2448 N N . ASP A 1 343 ? 28.415 13.738 7.034 1.00 91.12 343 ASP A N 1
ATOM 2449 C CA . ASP A 1 343 ? 29.406 13.831 8.102 1.00 91.12 343 ASP A CA 1
ATOM 2450 C C . ASP A 1 343 ? 28.915 13.190 9.403 1.00 91.12 343 ASP A C 1
ATOM 2452 O O . ASP A 1 343 ? 29.645 12.424 10.036 1.00 91.12 343 ASP A O 1
ATOM 2456 N N . ALA A 1 344 ? 27.667 13.449 9.794 1.00 92.12 344 ALA A N 1
ATOM 2457 C CA . ALA A 1 344 ? 27.072 12.861 10.988 1.00 92.12 344 ALA A CA 1
ATOM 2458 C C . ALA A 1 344 ? 26.923 11.338 10.886 1.00 92.12 344 ALA A C 1
ATOM 2460 O O . ALA A 1 344 ? 27.144 10.641 11.876 1.00 92.12 344 ALA A O 1
ATOM 2461 N N . LYS A 1 345 ? 26.642 10.811 9.688 1.00 93.50 345 LYS A N 1
ATOM 2462 C CA . LYS A 1 345 ? 26.543 9.367 9.413 1.00 93.50 345 LYS A CA 1
ATOM 2463 C C . LYS A 1 345 ? 27.867 8.613 9.505 1.00 93.50 345 LYS A C 1
ATOM 2465 O O . LYS A 1 345 ? 27.853 7.386 9.563 1.00 93.50 345 LYS A O 1
ATOM 2470 N N . ARG A 1 346 ? 29.007 9.312 9.581 1.00 93.25 346 ARG A N 1
ATOM 2471 C CA . ARG A 1 346 ? 30.284 8.678 9.953 1.00 93.25 346 ARG A CA 1
ATOM 2472 C C . ARG A 1 346 ? 30.314 8.247 11.418 1.00 93.25 346 ARG A C 1
ATOM 2474 O O . ARG A 1 346 ? 31.146 7.418 11.771 1.00 93.25 346 ARG A O 1
ATOM 2481 N N . PHE A 1 347 ? 29.428 8.800 12.254 1.00 94.88 347 PHE A N 1
ATOM 2482 C CA . PHE A 1 347 ? 29.360 8.540 13.695 1.00 94.88 347 PHE A CA 1
ATOM 2483 C C . PHE A 1 347 ? 30.728 8.668 14.377 1.00 94.88 347 PHE A C 1
ATOM 2485 O O . PHE A 1 347 ? 31.078 7.873 15.246 1.00 94.88 347 PHE A O 1
ATOM 2492 N N . ALA A 1 348 ? 31.526 9.642 13.929 1.00 92.88 348 ALA A N 1
ATOM 2493 C CA . ALA A 1 348 ? 32.856 9.870 14.464 1.00 92.88 348 ALA A CA 1
ATOM 2494 C C . ALA A 1 348 ? 32.755 10.315 15.937 1.00 92.88 348 ALA A C 1
ATOM 2496 O O . ALA A 1 348 ? 31.993 11.246 16.218 1.00 92.88 348 ALA A O 1
ATOM 2497 N N . PRO A 1 349 ? 33.508 9.681 16.854 1.00 92.94 349 PRO A N 1
ATOM 2498 C CA . PRO A 1 349 ? 33.635 10.122 18.238 1.00 92.94 349 PRO A CA 1
ATOM 2499 C C . PRO A 1 349 ? 34.043 11.591 18.341 1.00 92.94 349 PRO A C 1
ATOM 2501 O O . PRO A 1 349 ? 34.978 12.025 17.667 1.00 92.94 349 PRO A O 1
ATOM 2504 N N . ASP A 1 350 ? 33.378 12.342 19.216 1.00 92.69 350 ASP A N 1
ATOM 2505 C CA . ASP A 1 350 ? 33.802 13.688 19.593 1.00 92.69 350 ASP A CA 1
ATOM 2506 C C . ASP A 1 350 ? 34.622 13.586 20.890 1.00 92.69 350 ASP A C 1
ATOM 2508 O O . ASP A 1 350 ? 34.055 13.262 21.933 1.00 92.69 350 ASP A O 1
ATOM 2512 N N . PRO A 1 351 ? 35.941 13.845 20.877 1.00 93.69 351 PRO A N 1
ATOM 2513 C CA . PRO A 1 351 ? 36.795 13.658 22.052 1.00 93.69 351 PRO A CA 1
ATOM 2514 C C . PRO A 1 351 ? 36.456 14.603 23.211 1.00 93.69 351 PRO A C 1
ATOM 2516 O O . PRO A 1 351 ? 36.999 14.442 24.300 1.00 93.69 351 PRO A O 1
ATOM 2519 N N . SER A 1 352 ? 35.586 15.592 22.989 1.00 93.88 352 SER A N 1
ATOM 2520 C CA . SER A 1 352 ? 35.175 16.571 23.995 1.00 93.88 352 SER A CA 1
ATOM 2521 C C . SER A 1 352 ? 33.752 16.365 24.525 1.00 93.88 352 SER A C 1
ATOM 2523 O O . SER A 1 352 ? 33.367 17.025 25.491 1.00 93.88 352 SER A O 1
ATOM 2525 N N . ALA A 1 353 ? 32.971 15.459 23.925 1.00 94.56 353 ALA A N 1
ATOM 2526 C CA . ALA A 1 353 ? 31.539 15.345 24.185 1.00 94.56 353 ALA A CA 1
ATOM 2527 C C . ALA A 1 353 ? 31.043 13.892 24.180 1.00 94.56 353 ALA A C 1
ATOM 2529 O O . ALA A 1 353 ? 31.591 13.024 23.502 1.00 94.56 353 ALA A O 1
ATOM 2530 N N . LEU A 1 354 ? 29.953 13.651 24.903 1.00 96.06 354 LEU A N 1
ATOM 2531 C CA . LEU A 1 354 ? 29.096 12.486 24.716 1.00 96.06 354 LEU A CA 1
ATOM 2532 C C . LEU A 1 354 ? 28.158 12.775 23.538 1.00 96.06 354 LEU A C 1
ATOM 2534 O O . LEU A 1 354 ? 27.365 13.715 23.593 1.00 96.06 354 LEU A O 1
ATOM 2538 N N . THR A 1 355 ? 28.228 11.985 22.469 1.00 96.62 355 THR A N 1
ATOM 2539 C CA . THR A 1 355 ? 27.363 12.167 21.294 1.00 96.62 355 THR A CA 1
ATOM 2540 C C . THR A 1 355 ? 26.211 11.171 21.325 1.00 96.62 355 THR A C 1
ATOM 2542 O O . THR A 1 355 ? 26.431 9.964 21.322 1.00 96.62 355 THR A O 1
ATOM 2545 N N . VAL A 1 356 ? 24.972 11.657 21.298 1.00 96.81 356 VAL A N 1
ATOM 2546 C CA . VAL A 1 356 ? 23.770 10.818 21.271 1.00 96.81 356 VAL A CA 1
ATOM 2547 C C . VAL A 1 356 ? 22.979 11.079 19.997 1.00 96.81 356 VAL A C 1
ATOM 2549 O O . VAL A 1 356 ? 22.605 12.213 19.698 1.00 96.81 356 VAL A O 1
ATOM 2552 N N . PHE A 1 357 ? 22.694 10.016 19.250 1.00 97.06 357 PHE A N 1
ATOM 2553 C CA . PHE A 1 357 ? 21.779 10.052 18.117 1.00 97.06 357 PHE A CA 1
ATOM 2554 C C . PHE A 1 357 ? 20.397 9.589 18.560 1.00 97.06 357 PHE A C 1
ATOM 2556 O O . PHE A 1 357 ? 20.229 8.445 18.984 1.00 97.06 357 PHE A O 1
ATOM 2563 N N . VAL A 1 358 ? 19.402 10.464 18.423 1.00 96.38 358 VAL A N 1
ATOM 2564 C CA . VAL A 1 358 ? 17.995 10.101 18.621 1.00 96.38 358 VAL A CA 1
ATOM 2565 C C . VAL A 1 358 ? 17.382 9.850 17.252 1.00 96.38 358 VAL A C 1
ATOM 2567 O O . VAL A 1 358 ? 17.281 10.762 16.431 1.00 96.38 358 VAL A O 1
ATOM 2570 N N . VAL A 1 359 ? 17.008 8.602 16.990 1.00 94.75 359 VAL A N 1
ATOM 2571 C CA . VAL A 1 359 ? 16.479 8.153 15.698 1.00 94.75 359 VAL A CA 1
ATOM 2572 C C . VAL A 1 359 ? 14.965 8.016 15.785 1.00 94.75 359 VAL A C 1
ATOM 2574 O O . VAL A 1 359 ? 14.446 7.405 16.718 1.00 94.75 359 VAL A O 1
ATOM 2577 N N . ARG A 1 360 ? 14.246 8.527 14.786 1.00 90.38 360 ARG A N 1
ATOM 2578 C CA . ARG A 1 360 ? 12.805 8.323 14.640 1.00 90.38 360 ARG A CA 1
ATOM 2579 C C . ARG A 1 360 ? 12.509 7.499 13.397 1.00 90.38 360 ARG A C 1
ATOM 2581 O O . ARG A 1 360 ? 12.844 7.878 12.273 1.00 90.38 360 ARG A O 1
ATOM 2588 N N . ARG A 1 361 ? 11.828 6.374 13.599 1.00 81.12 361 ARG A N 1
ATOM 2589 C CA . ARG A 1 361 ? 11.362 5.517 12.507 1.00 81.12 361 ARG A CA 1
ATOM 2590 C C . ARG A 1 361 ? 10.043 6.037 11.930 1.00 81.12 361 ARG A C 1
ATOM 2592 O O . ARG A 1 361 ? 9.282 6.709 12.613 1.00 81.12 361 ARG A O 1
ATOM 2599 N N . ASN A 1 362 ? 9.790 5.718 10.665 1.00 69.31 362 ASN A N 1
ATOM 2600 C CA . ASN A 1 362 ? 8.490 5.887 10.026 1.00 69.31 362 ASN A CA 1
ATOM 2601 C C . ASN A 1 362 ? 7.575 4.679 10.264 1.00 69.31 362 ASN A C 1
ATOM 2603 O O . ASN A 1 362 ? 7.938 3.561 9.883 1.00 69.31 362 ASN A O 1
ATOM 2607 N N . TRP A 1 363 ? 6.387 4.926 10.819 1.00 62.97 363 TRP A N 1
ATOM 2608 C CA . TRP A 1 363 ? 5.321 3.928 10.947 1.00 62.97 363 TRP A CA 1
ATOM 2609 C C . TRP A 1 363 ? 3.957 4.531 10.579 1.00 62.97 363 TRP A C 1
ATOM 2611 O O . TRP A 1 363 ? 3.040 4.601 11.391 1.00 62.97 363 TRP A O 1
ATOM 2621 N N . ALA A 1 364 ? 3.831 4.983 9.326 1.00 58.06 364 ALA A N 1
ATOM 2622 C CA . ALA A 1 364 ? 2.592 5.553 8.775 1.00 58.06 364 ALA A CA 1
ATOM 2623 C C . ALA A 1 364 ? 2.077 6.803 9.529 1.00 58.06 364 ALA A C 1
ATOM 2625 O O . ALA A 1 364 ? 0.905 7.156 9.455 1.00 58.06 364 ALA A O 1
ATOM 2626 N N . ASP A 1 365 ? 2.978 7.522 10.200 1.00 65.44 365 ASP A N 1
ATOM 2627 C CA . ASP A 1 365 ? 2.703 8.679 11.052 1.00 65.44 365 ASP A CA 1
ATOM 2628 C C . ASP A 1 365 ? 3.106 10.012 10.399 1.00 65.44 365 ASP A C 1
ATOM 2630 O O . ASP A 1 365 ? 3.514 10.966 11.064 1.00 65.44 365 ASP A O 1
ATOM 2634 N N . GLY A 1 366 ? 2.974 10.072 9.068 1.00 62.75 366 GLY A N 1
ATOM 2635 C CA . GLY A 1 366 ? 3.551 11.072 8.160 1.00 62.75 366 GLY A CA 1
ATOM 2636 C C . GLY A 1 366 ? 3.384 12.550 8.527 1.00 62.75 366 GLY A C 1
ATOM 2637 O O . GLY A 1 366 ? 4.165 13.376 8.057 1.00 62.75 366 GLY A O 1
ATOM 2638 N N . ARG A 1 367 ? 2.376 12.892 9.336 1.00 69.44 367 ARG A N 1
ATOM 2639 C CA . ARG A 1 367 ? 2.027 14.273 9.716 1.00 69.44 367 ARG A CA 1
ATOM 2640 C C . ARG A 1 367 ? 2.396 14.647 11.150 1.00 69.44 367 ARG A C 1
ATOM 2642 O O . ARG A 1 367 ? 2.340 15.825 11.488 1.00 69.44 367 ARG A O 1
ATOM 2649 N N . ASN A 1 368 ? 2.746 13.679 11.991 1.00 78.56 368 ASN A N 1
ATOM 2650 C CA . ASN A 1 368 ? 2.962 13.935 13.408 1.00 78.56 368 ASN A CA 1
ATOM 2651 C C . ASN A 1 368 ? 4.367 14.489 13.636 1.00 78.56 368 ASN A C 1
ATOM 2653 O O . ASN A 1 368 ? 5.368 13.857 13.289 1.00 78.56 368 ASN A O 1
ATOM 2657 N N . PHE A 1 369 ? 4.454 15.653 14.267 1.00 85.38 369 PHE A N 1
ATOM 2658 C CA . PHE A 1 369 ? 5.715 16.190 14.761 1.00 85.38 369 PHE A CA 1
ATOM 2659 C C . PHE A 1 369 ? 5.946 15.660 16.172 1.00 85.38 369 PHE A C 1
ATOM 2661 O O . PHE A 1 369 ? 5.101 15.834 17.045 1.00 85.38 369 PHE A O 1
ATOM 2668 N N . VAL A 1 370 ? 7.095 15.025 16.395 1.00 87.75 370 VAL A N 1
ATOM 2669 C CA . VAL A 1 370 ? 7.523 14.615 17.737 1.00 87.75 370 VAL A CA 1
ATOM 2670 C C . VAL A 1 370 ? 8.687 15.509 18.117 1.00 87.75 370 VAL A C 1
ATOM 2672 O O . VAL A 1 370 ? 9.733 15.480 17.460 1.00 87.75 370 VAL A O 1
ATOM 2675 N N . LYS A 1 371 ? 8.486 16.352 19.130 1.00 90.62 371 LYS A N 1
ATOM 2676 C CA . LYS A 1 371 ? 9.520 17.268 19.611 1.00 90.62 371 LYS A CA 1
ATOM 2677 C C . LYS A 1 371 ? 10.377 16.567 20.648 1.00 90.62 371 LYS A C 1
ATOM 2679 O O . LYS A 1 371 ? 9.846 16.029 21.617 1.00 90.62 371 LYS A O 1
ATOM 2684 N N . VAL A 1 372 ? 11.688 16.582 20.433 1.00 92.19 372 VAL A N 1
ATOM 2685 C CA . VAL A 1 372 ? 12.675 16.018 21.354 1.00 92.19 372 VAL A CA 1
ATOM 2686 C C . VAL A 1 372 ? 13.351 17.146 22.119 1.00 92.19 372 VAL A C 1
ATOM 2688 O O . VAL A 1 372 ? 13.791 18.130 21.534 1.00 92.19 372 VAL A O 1
ATOM 2691 N N . TYR A 1 373 ? 13.433 16.987 23.429 1.00 92.62 373 TYR A N 1
ATOM 2692 C CA . TYR A 1 373 ? 13.970 17.929 24.394 1.00 92.62 373 TYR A CA 1
ATOM 2693 C C . TYR A 1 373 ? 15.171 17.294 25.094 1.00 92.62 373 TYR A C 1
ATOM 2695 O O . TYR A 1 373 ? 15.125 16.126 25.479 1.00 92.62 373 TYR A O 1
ATOM 2703 N N . SER A 1 374 ? 16.220 18.079 25.308 1.00 90.88 374 SER A N 1
ATOM 2704 C CA . SER A 1 374 ? 17.429 17.683 26.037 1.00 90.88 374 SER A CA 1
ATOM 2705 C C . SER A 1 374 ? 17.693 18.684 27.158 1.00 90.88 374 SER A C 1
ATOM 2707 O O . SER A 1 374 ? 17.774 19.875 26.864 1.00 90.88 374 SER A O 1
ATOM 2709 N N . ASP A 1 375 ? 17.786 18.233 28.412 1.00 82.69 375 ASP A N 1
ATOM 2710 C CA . ASP A 1 375 ? 18.142 19.039 29.601 1.00 82.69 375 ASP A CA 1
ATOM 2711 C C . ASP A 1 375 ? 17.494 20.443 29.678 1.00 82.69 375 ASP A C 1
ATOM 2713 O O . ASP A 1 375 ? 18.137 21.444 29.982 1.00 82.69 375 ASP A O 1
ATOM 2717 N N . GLY A 1 376 ? 16.196 20.543 29.368 1.00 70.12 376 GLY A N 1
ATOM 2718 C CA . GLY A 1 376 ? 15.458 21.818 29.418 1.00 70.12 376 GLY A CA 1
ATOM 2719 C C . GLY A 1 376 ? 15.730 22.785 28.254 1.00 70.12 376 GLY A C 1
ATOM 2720 O O . GLY A 1 376 ? 15.209 23.898 28.258 1.00 70.12 376 GLY A O 1
ATOM 2721 N N . GLY A 1 377 ? 16.500 22.366 27.248 1.00 79.25 377 GLY A N 1
ATOM 2722 C CA . GLY A 1 377 ? 16.711 23.091 25.997 1.00 79.25 377 GLY A CA 1
ATOM 2723 C C . GLY A 1 377 ? 15.478 23.132 25.076 1.00 79.25 377 GLY A C 1
ATOM 2724 O O . GLY A 1 377 ? 14.457 22.489 25.352 1.00 79.25 377 GLY A O 1
ATOM 2725 N N . PRO A 1 378 ? 15.553 23.889 23.963 1.00 83.38 378 PRO A N 1
ATOM 2726 C CA . PRO A 1 378 ? 14.451 24.016 23.015 1.00 83.38 378 PRO A CA 1
ATOM 2727 C C . PRO A 1 378 ? 14.113 22.669 22.364 1.00 83.38 378 PRO A C 1
ATOM 2729 O O . PRO A 1 378 ? 14.995 21.867 22.060 1.00 83.38 378 PRO A O 1
ATOM 2732 N N . GLY A 1 379 ? 12.821 22.435 22.132 1.00 87.19 379 GLY A N 1
ATOM 2733 C CA . GLY A 1 379 ? 12.342 21.214 21.492 1.00 87.19 379 GLY A CA 1
ATOM 2734 C C . GLY A 1 379 ? 12.701 21.173 20.009 1.00 87.19 379 GLY A C 1
ATOM 2735 O O . GLY A 1 379 ? 12.340 22.076 19.256 1.00 87.19 379 GLY A O 1
ATOM 2736 N N . VAL A 1 380 ? 13.365 20.103 19.587 1.00 90.81 380 VAL A N 1
ATOM 2737 C CA . VAL A 1 380 ? 13.729 19.850 18.195 1.00 90.81 380 VAL A CA 1
ATOM 2738 C C . VAL A 1 380 ? 12.645 19.028 17.515 1.00 90.81 380 VAL A C 1
ATOM 2740 O O . VAL A 1 380 ? 12.311 17.931 17.962 1.00 90.81 380 VAL A O 1
ATOM 2743 N N . GLU A 1 381 ? 12.113 19.540 16.410 1.00 90.56 381 GLU A N 1
ATOM 2744 C CA . GLU A 1 381 ? 11.119 18.837 15.604 1.00 90.56 381 GLU A CA 1
ATOM 2745 C C . GLU A 1 381 ? 11.743 17.659 14.859 1.00 90.56 381 GLU A C 1
ATOM 2747 O O . GLU A 1 381 ? 12.676 17.815 14.073 1.00 90.56 381 GLU A O 1
ATOM 2752 N N . THR A 1 382 ? 11.176 16.474 15.064 1.00 90.94 382 THR A N 1
ATOM 2753 C CA . THR A 1 382 ? 11.480 15.299 14.249 1.00 90.94 382 THR A CA 1
ATOM 2754 C C . THR A 1 382 ? 10.300 14.977 13.344 1.00 90.94 382 THR A C 1
ATOM 2756 O O . THR A 1 382 ? 9.143 15.225 13.693 1.00 90.94 382 THR A O 1
ATOM 2759 N N . LEU A 1 383 ? 10.603 14.383 12.193 1.00 89.56 383 LEU A N 1
ATOM 2760 C CA . LEU A 1 383 ? 9.645 13.790 11.257 1.00 89.56 383 LEU A CA 1
ATOM 2761 C C . LEU A 1 383 ? 9.953 12.291 11.076 1.00 89.56 383 LEU A C 1
ATOM 2763 O O . LEU A 1 383 ? 10.993 11.810 11.540 1.00 89.56 383 LEU A O 1
ATOM 2767 N N . PRO A 1 384 ? 9.080 11.515 10.424 1.00 87.56 384 PRO A N 1
ATOM 2768 C CA . PRO A 1 384 ? 9.371 10.118 10.111 1.00 87.56 384 PRO A CA 1
ATOM 2769 C C . PRO A 1 384 ? 10.682 9.949 9.322 1.00 87.56 384 PRO A C 1
ATOM 2771 O O . PRO A 1 384 ? 10.972 10.731 8.419 1.00 87.56 384 PRO A O 1
ATOM 2774 N N . ASN A 1 385 ? 11.464 8.911 9.646 1.00 88.19 385 ASN A N 1
ATOM 2775 C CA . ASN A 1 385 ? 12.786 8.623 9.058 1.00 88.19 385 ASN A CA 1
ATOM 2776 C C . ASN A 1 385 ? 13.824 9.746 9.241 1.00 88.19 385 ASN A C 1
ATOM 2778 O O . ASN A 1 385 ? 14.668 9.981 8.369 1.00 88.19 385 ASN A O 1
ATOM 2782 N N . THR A 1 386 ? 13.788 10.429 10.384 1.00 93.19 386 THR A N 1
ATOM 2783 C CA . THR A 1 386 ? 14.764 11.468 10.729 1.00 93.19 386 THR A CA 1
ATOM 2784 C C . THR A 1 386 ? 15.590 11.079 11.947 1.00 93.19 386 THR A C 1
ATOM 2786 O O . THR A 1 386 ? 15.247 10.164 12.695 1.00 93.19 386 THR A O 1
ATOM 2789 N N . MET A 1 387 ? 16.715 11.758 12.133 1.00 95.88 387 MET A N 1
ATOM 2790 C CA . MET A 1 387 ? 17.540 11.659 13.327 1.00 95.88 387 MET A CA 1
ATOM 2791 C C . MET A 1 387 ? 18.001 13.042 13.771 1.00 95.88 387 MET A C 1
ATOM 2793 O O . MET A 1 387 ? 18.132 13.957 12.957 1.00 95.88 387 MET A O 1
ATOM 2797 N N . ILE A 1 388 ? 18.297 13.176 15.055 1.00 96.19 388 ILE A N 1
ATOM 2798 C CA . ILE A 1 388 ? 18.956 14.356 15.614 1.00 96.19 388 ILE A CA 1
ATOM 2799 C C . ILE A 1 388 ? 20.262 13.927 16.270 1.00 96.19 388 ILE A C 1
ATOM 2801 O O . ILE A 1 388 ? 20.344 12.837 16.843 1.00 96.19 388 ILE A O 1
ATOM 2805 N N . ARG A 1 389 ? 21.277 14.782 16.175 1.00 96.75 389 ARG A N 1
ATOM 2806 C CA . ARG A 1 389 ? 22.546 14.615 16.878 1.00 96.75 389 ARG A CA 1
ATOM 2807 C C . ARG A 1 389 ? 22.576 15.575 18.058 1.00 96.75 389 ARG A C 1
ATOM 2809 O O . ARG A 1 389 ? 22.456 16.781 17.871 1.00 96.75 389 ARG A O 1
ATOM 2816 N N . LEU A 1 390 ? 22.726 15.029 19.257 1.00 95.75 390 LEU A N 1
ATOM 2817 C CA . LEU A 1 390 ? 22.870 15.781 20.495 1.00 95.75 390 LEU A CA 1
ATOM 2818 C C . LEU A 1 390 ? 24.291 15.582 21.018 1.00 95.75 390 LEU A C 1
ATOM 2820 O O . LEU A 1 390 ? 24.752 14.447 21.134 1.00 95.75 390 LEU A O 1
ATOM 2824 N N . LYS A 1 391 ? 24.988 16.671 21.326 1.00 95.25 391 LYS A N 1
ATOM 2825 C CA . LYS A 1 391 ? 26.314 16.640 21.945 1.00 95.25 391 LYS A CA 1
ATOM 2826 C C . LYS A 1 391 ? 26.210 17.158 23.368 1.00 95.25 391 LYS A C 1
ATOM 2828 O O . LYS A 1 391 ? 25.878 18.323 23.567 1.00 95.25 391 LYS A O 1
ATOM 2833 N N . PHE A 1 392 ? 26.496 16.297 24.330 1.00 95.00 392 PHE A N 1
ATOM 2834 C CA . PHE A 1 392 ? 26.452 16.588 25.756 1.00 95.00 392 PHE A CA 1
ATOM 2835 C C . PHE A 1 392 ? 27.857 16.658 26.346 1.00 95.00 392 PHE A C 1
ATOM 2837 O O . PHE A 1 392 ? 28.817 16.123 25.784 1.00 95.00 392 PHE A O 1
ATOM 2844 N N . LYS A 1 393 ? 27.978 17.269 27.525 1.00 94.38 393 LYS A N 1
ATOM 2845 C CA . LYS A 1 393 ? 29.163 17.064 28.364 1.00 94.38 393 LYS A CA 1
ATOM 2846 C C . LYS A 1 393 ? 29.212 15.596 28.831 1.00 94.38 393 LYS A C 1
ATOM 2848 O O . LYS A 1 393 ? 28.203 14.905 28.781 1.00 94.38 393 LYS A O 1
ATOM 2853 N N . PRO A 1 394 ? 30.373 15.078 29.251 1.00 95.12 394 PRO A N 1
ATOM 2854 C CA . PRO A 1 394 ? 30.440 13.758 29.873 1.00 95.12 394 PRO A CA 1
ATOM 2855 C C . PRO A 1 394 ? 29.576 13.709 31.140 1.00 95.12 394 PRO A C 1
ATOM 2857 O O . PRO A 1 394 ? 29.687 14.598 31.985 1.00 95.12 394 PRO A O 1
ATOM 2860 N N . GLY A 1 395 ? 28.746 12.677 31.284 1.00 93.69 395 GLY A N 1
ATOM 2861 C CA . GLY A 1 395 ? 27.806 12.555 32.396 1.00 93.69 395 GLY A CA 1
ATOM 2862 C C . GLY A 1 395 ? 26.497 11.870 32.010 1.00 93.69 395 GLY A C 1
ATOM 2863 O O . GLY A 1 395 ? 26.393 11.249 30.950 1.00 93.69 395 GLY A O 1
ATOM 2864 N N . ALA A 1 396 ? 25.510 11.978 32.901 1.00 94.25 396 ALA A N 1
ATOM 2865 C CA . ALA A 1 396 ? 24.157 11.470 32.708 1.00 94.25 396 ALA A CA 1
ATOM 2866 C C . ALA A 1 396 ? 23.216 12.607 32.293 1.00 94.25 396 ALA A C 1
ATOM 2868 O O . ALA A 1 396 ? 23.131 13.630 32.972 1.00 94.25 396 ALA A O 1
ATOM 2869 N N . HIS A 1 397 ? 22.494 12.400 31.195 1.00 94.56 397 HIS A N 1
ATOM 2870 C CA . HIS A 1 397 ? 21.635 13.399 30.566 1.00 94.56 397 HIS A CA 1
ATOM 2871 C C . HIS A 1 397 ? 20.243 12.839 30.314 1.00 94.56 397 HIS A C 1
ATOM 2873 O O . HIS A 1 397 ? 20.087 11.651 30.011 1.00 94.56 397 HIS A O 1
ATOM 2879 N N . VAL A 1 398 ? 19.225 13.697 30.418 1.00 93.50 398 VAL A N 1
ATOM 2880 C CA . VAL A 1 398 ? 17.833 13.294 30.208 1.00 93.50 398 VAL A CA 1
ATOM 2881 C C . VAL A 1 398 ? 17.361 13.793 28.853 1.00 93.50 398 VAL A C 1
ATOM 2883 O O . VAL A 1 398 ? 17.314 14.993 28.572 1.00 93.50 398 VAL A O 1
ATOM 2886 N N . ILE A 1 399 ? 16.942 12.845 28.023 1.00 95.12 399 ILE A N 1
ATOM 2887 C CA . ILE A 1 399 ? 16.315 13.116 26.735 1.00 95.12 399 ILE A CA 1
ATOM 2888 C C . ILE A 1 399 ? 14.838 12.791 26.877 1.00 95.12 399 ILE A C 1
ATOM 2890 O O . ILE A 1 399 ? 14.471 11.707 27.325 1.00 95.12 399 ILE A O 1
ATOM 2894 N N . ALA A 1 400 ? 13.977 13.726 26.499 1.00 93.94 400 ALA A N 1
ATOM 2895 C CA . ALA A 1 400 ? 12.539 13.544 26.557 1.00 93.94 400 ALA A CA 1
ATOM 2896 C C . ALA A 1 400 ? 11.886 13.872 25.222 1.00 93.94 400 ALA A C 1
ATOM 2898 O O . ALA A 1 400 ? 12.385 14.695 24.467 1.00 93.94 400 ALA A O 1
ATOM 2899 N N . PHE A 1 401 ? 10.734 13.282 24.951 1.00 91.88 401 PHE A N 1
ATOM 2900 C CA . PHE A 1 401 ? 9.831 13.781 23.926 1.00 91.88 401 PHE A CA 1
ATOM 2901 C C . PHE A 1 401 ? 8.431 13.937 24.506 1.00 91.88 401 PHE A C 1
ATOM 2903 O O . PHE A 1 401 ? 8.095 13.340 25.532 1.00 91.88 401 PHE A O 1
ATOM 2910 N N . GLU A 1 402 ? 7.627 14.763 23.850 1.00 85.50 402 GLU A N 1
ATOM 2911 C CA . GLU A 1 402 ? 6.233 14.979 24.216 1.00 85.50 402 GLU A CA 1
ATOM 2912 C C . GLU A 1 402 ? 5.325 14.694 23.022 1.00 85.50 402 GLU A C 1
ATOM 2914 O O . GLU A 1 402 ? 5.598 15.131 21.900 1.00 85.50 402 GLU A O 1
ATOM 2919 N N . PHE A 1 403 ? 4.250 13.950 23.271 1.00 81.75 403 PHE A N 1
ATOM 2920 C CA . PHE A 1 403 ? 3.200 13.687 22.296 1.00 81.75 403 PHE A CA 1
ATOM 2921 C C . PHE A 1 403 ? 1.839 13.628 23.002 1.00 81.75 403 PHE A C 1
ATOM 2923 O O . PHE A 1 403 ? 1.711 12.965 24.030 1.00 81.75 403 PHE A O 1
ATOM 2930 N N . GLU A 1 404 ? 0.836 14.345 22.479 1.00 77.44 404 GLU A N 1
ATOM 2931 C CA . GLU A 1 404 ? -0.525 14.431 23.055 1.00 77.44 404 GLU A CA 1
ATOM 2932 C C . GLU A 1 404 ? -0.550 14.727 24.574 1.00 77.44 404 GLU A C 1
ATOM 2934 O O . GLU A 1 404 ? -1.309 14.130 25.336 1.00 77.44 404 GLU A O 1
ATOM 2939 N N . GLY A 1 405 ? 0.319 15.633 25.040 1.00 76.56 405 GLY A N 1
ATOM 2940 C CA . GLY A 1 405 ? 0.406 16.029 26.452 1.00 76.56 405 GLY A CA 1
ATOM 2941 C C . GLY A 1 405 ? 1.046 14.987 27.378 1.00 76.56 405 GLY A C 1
ATOM 2942 O O . GLY A 1 405 ? 1.066 15.172 28.595 1.00 76.56 405 GLY A O 1
ATOM 2943 N N . LYS A 1 406 ? 1.582 13.886 26.834 1.00 81.44 406 LYS A N 1
ATOM 2944 C CA . LYS A 1 406 ? 2.364 12.895 27.582 1.00 81.44 406 LYS A CA 1
ATOM 2945 C C . LYS A 1 406 ? 3.843 13.072 27.289 1.00 81.44 406 LYS A C 1
ATOM 2947 O O . LYS A 1 406 ? 4.279 12.954 26.144 1.00 81.44 406 LYS A O 1
ATOM 2952 N N . ARG A 1 407 ? 4.618 13.309 28.347 1.00 88.88 407 ARG A N 1
ATOM 2953 C CA . ARG A 1 407 ? 6.076 13.399 28.288 1.00 88.88 407 ARG A CA 1
ATOM 2954 C C . ARG A 1 407 ? 6.694 12.060 28.663 1.00 88.88 407 ARG A C 1
ATOM 2956 O O . ARG A 1 407 ? 6.397 11.519 29.724 1.00 88.88 407 ARG A O 1
ATOM 2963 N N . GLN A 1 408 ? 7.573 11.551 27.811 1.00 91.38 408 GLN A N 1
ATOM 2964 C CA . GLN A 1 408 ? 8.378 10.367 28.093 1.00 91.38 408 GLN A CA 1
ATOM 2965 C C . GLN A 1 408 ? 9.856 10.709 28.042 1.00 91.38 408 GLN A C 1
ATOM 2967 O O . GLN A 1 408 ? 10.284 11.496 27.202 1.00 91.38 408 GLN A O 1
ATOM 2972 N N . SER A 1 409 ? 10.645 10.100 28.922 1.00 93.44 409 SER A N 1
ATOM 2973 C CA . SER A 1 409 ? 12.065 10.400 29.080 1.00 93.44 409 SER A CA 1
ATOM 2974 C C . SER A 1 409 ? 12.911 9.140 29.163 1.00 93.44 409 SER A C 1
ATOM 2976 O O . SER A 1 409 ? 12.467 8.126 29.696 1.00 93.44 409 SER A O 1
ATOM 2978 N N . ILE A 1 410 ? 14.145 9.246 28.689 1.00 94.06 410 ILE A N 1
ATOM 2979 C CA . ILE A 1 410 ? 15.201 8.255 28.841 1.00 94.06 410 ILE A CA 1
ATOM 2980 C C . ILE A 1 410 ? 16.459 8.952 29.359 1.00 94.06 410 ILE A C 1
ATOM 2982 O O . ILE A 1 410 ? 16.745 10.093 28.984 1.00 94.06 410 ILE A O 1
ATOM 2986 N N . THR A 1 411 ? 17.206 8.266 30.218 1.00 94.25 411 THR A N 1
ATOM 2987 C CA . THR A 1 411 ? 18.509 8.732 30.695 1.00 94.25 411 THR A CA 1
ATOM 2988 C C . THR A 1 411 ? 19.602 8.052 29.889 1.00 94.25 411 THR A C 1
ATOM 2990 O O . THR A 1 411 ? 19.614 6.827 29.768 1.00 94.25 411 THR A O 1
ATOM 2993 N N . VAL A 1 412 ? 20.521 8.844 29.345 1.00 93.31 412 VAL A N 1
ATOM 2994 C CA . VAL A 1 412 ? 21.711 8.354 28.647 1.00 93.31 412 VAL A CA 1
ATOM 2995 C C . VAL A 1 412 ? 22.937 8.825 29.411 1.00 93.31 412 VAL A C 1
ATOM 2997 O O . VAL A 1 412 ? 23.054 10.005 29.729 1.00 93.31 412 VAL A O 1
ATOM 3000 N N . GLU A 1 413 ? 23.847 7.903 29.700 1.00 94.69 413 GLU A N 1
ATOM 3001 C CA . GLU A 1 413 ? 25.105 8.182 30.387 1.00 94.69 413 GLU A CA 1
ATOM 3002 C C . GLU A 1 413 ? 26.289 7.745 29.523 1.00 94.69 413 GLU A C 1
ATOM 3004 O O . GLU A 1 413 ? 26.241 6.709 28.846 1.00 94.69 413 GLU A O 1
ATOM 3009 N N . GLY A 1 414 ? 27.360 8.533 29.552 1.00 94.06 414 GLY A N 1
ATOM 3010 C CA . GLY A 1 414 ? 28.603 8.199 28.871 1.00 94.06 414 GLY A CA 1
ATOM 3011 C C . GLY A 1 414 ? 29.716 9.216 29.103 1.00 94.06 414 GLY A C 1
ATOM 3012 O O . GLY A 1 414 ? 29.549 10.230 29.785 1.00 94.06 414 GLY A O 1
ATOM 3013 N N . LYS A 1 415 ? 30.883 8.914 28.540 1.00 95.81 415 LYS A N 1
ATOM 3014 C CA . LYS A 1 415 ? 32.114 9.703 28.637 1.00 95.81 415 LYS A CA 1
ATOM 3015 C C . LYS A 1 415 ? 32.362 10.499 27.354 1.00 95.81 415 LYS A C 1
ATOM 3017 O O . LYS A 1 415 ? 31.676 10.332 26.348 1.00 95.81 415 LYS A O 1
ATOM 3022 N N . ALA A 1 416 ? 33.369 11.370 27.386 1.00 95.12 416 ALA A N 1
ATOM 3023 C CA . ALA A 1 416 ? 33.837 12.043 26.179 1.00 95.12 416 ALA A CA 1
ATOM 3024 C C . ALA A 1 416 ? 34.333 11.005 25.158 1.00 95.12 416 ALA A C 1
ATOM 3026 O O . ALA A 1 416 ? 35.079 10.095 25.519 1.00 95.12 416 ALA A O 1
ATOM 3027 N N . GLY A 1 417 ? 33.919 11.141 23.900 1.00 93.25 417 GLY A N 1
ATOM 3028 C CA . GLY A 1 417 ? 34.214 10.183 22.835 1.00 93.25 417 GLY A CA 1
ATOM 3029 C C . GLY A 1 417 ? 33.181 9.063 22.686 1.00 93.25 417 GLY A C 1
ATOM 3030 O O . GLY A 1 417 ? 33.201 8.364 21.673 1.00 93.25 417 GLY A O 1
ATOM 3031 N N . ASP A 1 418 ? 32.244 8.907 23.622 1.00 96.50 418 ASP A N 1
ATOM 3032 C CA . ASP A 1 418 ? 31.191 7.905 23.475 1.00 96.50 418 ASP A CA 1
ATOM 3033 C C . ASP A 1 418 ? 30.156 8.350 22.433 1.00 96.50 418 ASP A C 1
ATOM 3035 O O . ASP A 1 418 ? 29.743 9.514 22.372 1.00 96.50 418 ASP A O 1
ATOM 3039 N N . VAL A 1 419 ? 29.704 7.388 21.625 1.00 96.62 419 VAL A N 1
ATOM 3040 C CA . VAL A 1 419 ? 28.611 7.561 20.664 1.00 96.62 419 VAL A CA 1
ATOM 3041 C C . VAL A 1 419 ? 27.493 6.593 21.021 1.00 96.62 419 VAL A C 1
ATOM 3043 O O . VAL A 1 419 ? 27.684 5.379 20.960 1.00 96.62 419 VAL A O 1
ATOM 3046 N N . ARG A 1 420 ? 26.330 7.128 21.388 1.00 96.75 420 ARG A N 1
ATOM 3047 C CA . ARG A 1 420 ? 25.156 6.362 21.823 1.00 96.75 420 ARG A CA 1
ATOM 3048 C C . ARG A 1 420 ? 23.997 6.544 20.860 1.00 96.75 420 ARG A C 1
ATOM 3050 O O . ARG A 1 420 ? 23.860 7.585 20.213 1.00 96.75 420 ARG A O 1
ATOM 3057 N N . PHE A 1 421 ? 23.139 5.536 20.795 1.00 96.50 421 PHE A N 1
ATOM 3058 C CA . PHE A 1 421 ? 21.960 5.548 19.940 1.00 96.50 421 PHE A CA 1
ATOM 3059 C C . PHE A 1 421 ? 20.713 5.240 20.757 1.00 96.50 421 PHE A C 1
ATOM 3061 O O . PHE A 1 421 ? 20.645 4.222 21.435 1.00 96.50 421 PHE A O 1
ATOM 3068 N N . VAL A 1 422 ? 19.705 6.099 20.650 1.00 95.62 422 VAL A N 1
ATOM 3069 C CA . VAL A 1 422 ? 18.374 5.864 21.216 1.00 95.62 422 VAL A CA 1
ATOM 3070 C C . VAL A 1 422 ? 17.333 6.043 20.126 1.00 95.62 422 VAL A C 1
ATOM 3072 O O . VAL A 1 422 ? 17.540 6.780 19.158 1.00 95.62 422 VAL A O 1
ATOM 3075 N N . ARG A 1 423 ? 16.203 5.352 20.253 1.00 94.19 423 ARG A N 1
ATOM 3076 C CA . ARG A 1 423 ? 15.162 5.375 19.229 1.00 94.19 423 ARG A CA 1
ATOM 3077 C C . ARG A 1 423 ? 13.802 5.670 19.825 1.00 94.19 423 ARG A C 1
ATOM 3079 O O . ARG A 1 423 ? 13.420 5.083 20.831 1.00 94.19 423 ARG A O 1
ATOM 3086 N N . ILE A 1 424 ? 13.071 6.528 19.128 1.00 91.56 424 ILE A N 1
ATOM 3087 C CA . ILE A 1 424 ? 11.643 6.730 19.327 1.00 91.56 424 ILE A CA 1
ATOM 3088 C C . ILE A 1 424 ? 10.919 5.772 18.379 1.00 91.56 424 ILE A C 1
ATOM 3090 O O . ILE A 1 424 ? 11.125 5.810 17.157 1.00 91.56 424 ILE A O 1
ATOM 3094 N N . ASP A 1 425 ? 10.109 4.887 18.947 1.00 84.69 425 ASP A N 1
ATOM 3095 C CA . ASP A 1 425 ? 9.108 4.118 18.223 1.00 84.69 425 ASP A CA 1
ATOM 3096 C C . ASP A 1 425 ? 7.767 4.839 18.264 1.00 84.69 425 ASP A C 1
ATOM 3098 O O . ASP A 1 425 ? 7.444 5.518 19.235 1.00 84.69 425 ASP A O 1
ATOM 3102 N N . GLY A 1 426 ? 6.996 4.711 17.195 1.00 75.38 426 GLY A N 1
ATOM 3103 C CA . GLY A 1 426 ? 5.678 5.313 17.087 1.00 75.38 426 GLY A CA 1
ATOM 3104 C C . GLY A 1 426 ? 4.746 4.342 16.402 1.00 75.38 426 GLY A C 1
ATOM 3105 O O . GLY A 1 426 ? 5.113 3.797 15.371 1.00 75.38 426 GLY A O 1
ATOM 3106 N N . THR A 1 427 ? 3.557 4.131 16.953 1.00 69.12 427 THR A N 1
ATOM 3107 C CA . THR A 1 427 ? 2.493 3.380 16.283 1.00 69.12 427 THR A CA 1
ATOM 3108 C C . THR A 1 427 ? 1.286 4.286 16.117 1.00 69.12 427 THR A C 1
ATOM 3110 O O . THR A 1 427 ? 0.835 4.896 17.088 1.00 69.12 427 THR A O 1
ATOM 3113 N N . VAL A 1 428 ? 0.768 4.389 14.893 1.00 65.56 428 VAL A N 1
ATOM 3114 C CA . VAL A 1 428 ? -0.423 5.187 14.579 1.00 65.56 428 VAL A CA 1
ATOM 3115 C C . VAL A 1 428 ? -1.558 4.264 14.162 1.00 65.56 428 VAL A C 1
ATOM 3117 O O . VAL A 1 428 ? -1.518 3.647 13.099 1.00 65.56 428 VAL A O 1
ATOM 3120 N N . TRP A 1 429 ? -2.580 4.193 15.012 1.00 60.38 429 TRP A N 1
ATOM 3121 C CA . TRP A 1 429 ? -3.833 3.482 14.767 1.00 60.38 429 TRP A CA 1
ATOM 3122 C C . TRP A 1 429 ? -4.967 4.466 14.481 1.00 60.38 429 TRP A C 1
ATOM 3124 O O . TRP A 1 429 ? -4.881 5.650 14.806 1.00 60.38 429 TRP A O 1
ATOM 3134 N N . SER A 1 430 ? -6.078 3.965 13.936 1.00 50.62 430 SER A N 1
ATOM 3135 C CA . SER A 1 430 ? -7.268 4.785 13.645 1.00 50.62 430 SER A CA 1
ATOM 3136 C C . SER A 1 430 ? -7.904 5.420 14.884 1.00 50.62 430 SER A C 1
ATOM 3138 O O . SER A 1 430 ? -8.565 6.446 14.759 1.00 50.62 430 SER A O 1
ATOM 3140 N N . TRP A 1 431 ? -7.695 4.845 16.070 1.00 48.94 431 TRP A N 1
ATOM 3141 C CA . TRP A 1 431 ? -8.268 5.316 17.336 1.00 48.94 431 TRP A CA 1
ATOM 3142 C C . TRP A 1 431 ? -7.225 5.811 18.350 1.00 48.94 431 TRP A C 1
ATOM 3144 O O . TRP A 1 431 ? -7.608 6.317 19.404 1.00 48.94 431 TRP A O 1
ATOM 3154 N N . LYS A 1 432 ? -5.919 5.634 18.092 1.00 65.44 432 LYS A N 1
ATOM 3155 C CA . LYS A 1 432 ? -4.855 6.007 19.037 1.00 65.44 432 LYS A CA 1
ATOM 3156 C C . LYS A 1 432 ? -3.487 6.063 18.362 1.00 65.44 432 LYS A C 1
ATOM 3158 O O . LYS A 1 432 ? -3.086 5.110 17.702 1.00 65.44 432 LYS A O 1
ATOM 3163 N N . SER A 1 433 ? -2.739 7.132 18.606 1.00 73.88 433 SER A N 1
ATOM 3164 C CA . SER A 1 433 ? -1.303 7.177 18.323 1.00 73.88 433 SER A CA 1
ATOM 3165 C C . SER A 1 433 ? -0.528 7.019 19.631 1.00 73.88 433 SER A C 1
ATOM 3167 O O . SER A 1 433 ? -0.937 7.541 20.667 1.00 73.88 433 SER A O 1
ATOM 3169 N N . SER A 1 434 ? 0.575 6.281 19.621 1.00 80.44 434 SER A N 1
ATOM 3170 C CA . SER A 1 434 ? 1.447 6.143 20.791 1.00 80.44 434 SER A CA 1
ATOM 3171 C C . SER A 1 434 ? 2.905 6.171 20.379 1.00 80.44 434 SER A C 1
ATOM 3173 O O . SER A 1 434 ? 3.276 5.516 19.409 1.00 80.44 434 SER A O 1
ATOM 3175 N N . TYR A 1 435 ? 3.717 6.889 21.149 1.00 86.19 435 TYR A N 1
ATOM 3176 C CA . TYR A 1 435 ? 5.162 6.948 20.975 1.00 86.19 435 TYR A CA 1
ATOM 3177 C C . TYR A 1 435 ? 5.851 6.454 22.237 1.00 86.19 435 TYR A C 1
ATOM 3179 O O . TYR A 1 435 ? 5.409 6.786 23.339 1.00 86.19 435 TYR A O 1
ATOM 3187 N N . GLU A 1 436 ? 6.912 5.671 22.060 1.00 89.19 436 GLU A N 1
ATOM 3188 C CA . GLU A 1 436 ? 7.716 5.123 23.146 1.00 89.19 436 GLU A CA 1
ATOM 3189 C C . GLU A 1 436 ? 9.207 5.044 22.829 1.00 89.19 436 GLU A C 1
ATOM 3191 O O . GLU A 1 436 ? 9.620 5.072 21.670 1.00 89.19 436 GLU A O 1
ATOM 3196 N N . TRP A 1 437 ? 10.039 4.971 23.867 1.00 91.50 437 TRP A N 1
ATOM 3197 C CA . TRP A 1 437 ? 11.456 4.656 23.702 1.00 91.50 437 TRP A CA 1
ATOM 3198 C C . TRP A 1 437 ? 11.612 3.171 23.383 1.00 91.50 437 TRP A C 1
ATOM 3200 O O . TRP A 1 437 ? 11.177 2.314 24.148 1.00 91.50 437 TRP A O 1
ATOM 3210 N N . ALA A 1 438 ? 12.244 2.858 22.255 1.00 89.31 438 ALA A N 1
ATOM 3211 C CA . ALA A 1 438 ? 12.395 1.479 21.825 1.00 89.31 438 ALA A CA 1
ATOM 3212 C C . ALA A 1 438 ? 13.424 0.722 22.672 1.00 89.31 438 ALA A C 1
ATOM 3214 O O . ALA A 1 438 ? 14.568 1.157 22.812 1.00 89.31 438 ALA A O 1
ATOM 3215 N N . ALA A 1 439 ? 13.048 -0.470 23.129 1.00 85.56 439 ALA A N 1
ATOM 3216 C CA . ALA A 1 439 ? 13.962 -1.434 23.729 1.00 85.56 439 ALA A CA 1
ATOM 3217 C C . ALA A 1 439 ? 14.575 -2.334 22.637 1.00 85.56 439 ALA A C 1
ATOM 3219 O O . ALA A 1 439 ? 14.189 -3.489 22.478 1.00 85.56 439 ALA A O 1
ATOM 3220 N N . GLU A 1 440 ? 15.505 -1.803 21.837 1.00 85.19 440 GLU A N 1
ATOM 3221 C CA . GLU A 1 440 ? 16.282 -2.599 20.873 1.00 85.19 440 GLU A CA 1
ATOM 3222 C C . GLU A 1 440 ? 17.796 -2.355 21.036 1.00 85.19 440 GLU A C 1
ATOM 3224 O O . GLU A 1 440 ? 18.193 -1.315 21.566 1.00 85.19 440 GLU A O 1
ATOM 3229 N N . PRO A 1 441 ? 18.667 -3.285 20.597 1.00 90.44 441 PRO A N 1
ATOM 3230 C CA . PRO A 1 441 ? 20.113 -3.113 20.722 1.00 90.44 441 PRO A CA 1
ATOM 3231 C C . PRO A 1 441 ? 20.623 -1.892 19.945 1.00 90.44 441 PRO A C 1
ATOM 3233 O O . PRO A 1 441 ? 20.240 -1.687 18.791 1.00 90.44 441 PRO A O 1
ATOM 3236 N N . GLU A 1 442 ? 21.572 -1.141 20.516 1.00 90.19 442 GLU A N 1
ATOM 3237 C CA . GLU A 1 442 ? 22.134 0.070 19.884 1.00 90.19 442 GLU A CA 1
ATOM 3238 C C . GLU A 1 442 ? 22.713 -0.184 18.485 1.00 90.19 442 GLU A C 1
ATOM 3240 O O . GLU A 1 442 ? 22.612 0.673 17.608 1.00 90.19 442 GLU A O 1
ATOM 3245 N N . ALA A 1 443 ? 23.256 -1.380 18.234 1.00 89.56 443 ALA A N 1
ATOM 3246 C CA . ALA A 1 443 ? 23.733 -1.778 16.911 1.00 89.56 443 ALA A CA 1
ATOM 3247 C C . ALA A 1 443 ? 22.618 -1.721 15.847 1.00 89.56 443 ALA A C 1
ATOM 3249 O O . ALA A 1 443 ? 22.837 -1.202 14.752 1.00 89.56 443 ALA A O 1
ATOM 3250 N N . SER A 1 444 ? 21.402 -2.170 16.183 1.00 89.81 444 SER A N 1
ATOM 3251 C CA . SER A 1 444 ? 20.253 -2.088 15.275 1.00 89.81 444 SER A CA 1
ATOM 3252 C C . SER A 1 444 ? 19.806 -0.643 15.067 1.00 89.81 444 SER A C 1
ATOM 3254 O O . SER A 1 444 ? 19.442 -0.272 13.949 1.00 89.81 444 SER A O 1
ATOM 3256 N N . ILE A 1 445 ? 19.856 0.189 16.111 1.00 92.38 445 ILE A N 1
ATOM 3257 C CA . ILE A 1 445 ? 19.501 1.610 16.009 1.00 92.38 445 ILE A CA 1
ATOM 3258 C C . ILE A 1 445 ? 20.500 2.337 15.100 1.00 92.38 445 ILE A C 1
ATOM 3260 O O . ILE A 1 445 ? 20.101 3.132 14.246 1.00 92.38 445 ILE A O 1
ATOM 3264 N N . ARG A 1 446 ? 21.792 2.015 15.212 1.00 93.19 446 ARG A N 1
ATOM 3265 C CA . ARG A 1 446 ? 22.857 2.565 14.366 1.00 93.19 446 ARG A CA 1
ATOM 3266 C C . ARG A 1 446 ? 22.637 2.271 12.880 1.00 93.19 446 ARG A C 1
ATOM 3268 O O . ARG A 1 446 ? 22.779 3.172 12.055 1.00 93.19 446 ARG A O 1
ATOM 3275 N N . GLU A 1 447 ? 22.240 1.052 12.517 1.00 91.69 447 GLU A N 1
ATOM 3276 C CA . GLU A 1 447 ? 21.909 0.721 11.121 1.00 91.69 447 GLU A CA 1
ATOM 3277 C C . GLU A 1 447 ? 20.742 1.555 10.577 1.00 91.69 447 GLU A C 1
ATOM 3279 O O . GLU A 1 447 ? 20.718 1.929 9.401 1.00 91.69 447 GLU A O 1
ATOM 3284 N N . ARG A 1 448 ? 19.765 1.878 11.431 1.00 88.69 448 ARG A N 1
ATOM 3285 C CA . ARG A 1 448 ? 18.637 2.745 11.061 1.00 88.69 448 ARG A CA 1
ATOM 3286 C C . ARG A 1 448 ? 19.061 4.206 10.944 1.00 88.69 448 ARG A C 1
ATOM 3288 O O . ARG A 1 448 ? 18.594 4.893 10.034 1.00 88.69 448 ARG A O 1
ATOM 3295 N N . ALA A 1 449 ? 19.958 4.673 11.811 1.00 92.19 449 ALA A N 1
ATOM 3296 C CA . ALA A 1 449 ? 20.506 6.025 11.755 1.00 92.19 449 ALA A CA 1
ATOM 3297 C C . ALA A 1 449 ? 21.164 6.308 10.390 1.00 92.19 449 ALA A C 1
ATOM 3299 O O . ALA A 1 449 ? 20.934 7.364 9.807 1.00 92.19 449 ALA A O 1
ATOM 3300 N N . LEU A 1 450 ? 21.868 5.328 9.802 1.00 91.44 450 LEU A N 1
ATOM 3301 C CA . LEU A 1 450 ? 22.454 5.451 8.454 1.00 91.44 450 LEU A CA 1
ATOM 3302 C C . LEU A 1 450 ? 21.420 5.773 7.363 1.00 91.44 450 LEU A C 1
ATOM 3304 O O . LEU A 1 450 ? 21.730 6.467 6.394 1.00 91.44 450 LEU A O 1
ATOM 3308 N N . LYS A 1 451 ? 20.186 5.285 7.523 1.00 89.81 451 LYS A N 1
ATOM 3309 C CA . LYS A 1 451 ? 19.079 5.471 6.572 1.00 89.81 451 LYS A CA 1
ATOM 3310 C C . LYS A 1 451 ? 18.214 6.694 6.891 1.00 89.81 451 LYS A C 1
ATOM 3312 O O . LYS A 1 451 ? 17.310 7.007 6.122 1.00 89.81 451 LYS A O 1
ATOM 3317 N N . SER A 1 452 ? 18.470 7.367 8.010 1.00 92.38 452 SER A N 1
ATOM 3318 C CA . SER A 1 452 ? 17.670 8.492 8.495 1.00 92.38 452 SER A CA 1
ATOM 3319 C C . SER A 1 452 ? 18.260 9.828 8.043 1.00 92.38 452 SER A C 1
ATOM 3321 O O . SER A 1 452 ? 19.459 9.928 7.779 1.00 92.38 452 SER A O 1
ATOM 3323 N N . ARG A 1 453 ? 17.428 10.866 7.933 1.00 93.50 453 ARG A N 1
ATOM 3324 C CA . ARG A 1 453 ? 17.878 12.234 7.639 1.00 93.50 453 ARG A CA 1
ATOM 3325 C C . ARG A 1 453 ? 18.189 12.994 8.925 1.00 93.50 453 ARG A C 1
ATOM 3327 O O . ARG A 1 453 ? 17.310 13.128 9.770 1.00 93.50 453 ARG A O 1
ATOM 3334 N N . LEU A 1 454 ? 19.392 13.548 9.050 1.00 95.12 454 LEU A N 1
ATOM 3335 C CA . LEU A 1 454 ? 19.746 14.488 10.110 1.00 95.12 454 LEU A CA 1
ATOM 3336 C C . LEU A 1 454 ? 18.879 15.744 9.994 1.00 95.12 454 LEU A C 1
ATOM 3338 O O . LEU A 1 454 ? 18.948 16.431 8.977 1.00 95.12 454 LEU A O 1
ATOM 3342 N N . VAL A 1 455 ? 18.075 16.046 11.009 1.00 94.50 455 VAL A N 1
ATOM 3343 C CA . VAL A 1 455 ? 17.233 17.255 11.029 1.00 94.50 455 VAL A CA 1
ATOM 3344 C C . VAL A 1 455 ? 17.695 18.302 12.033 1.00 94.50 455 VAL A C 1
ATOM 3346 O O . VAL A 1 455 ? 17.314 19.459 11.913 1.00 94.50 455 VAL A O 1
ATOM 3349 N N . ALA A 1 456 ? 18.575 17.933 12.963 1.00 94.56 456 ALA A N 1
ATOM 3350 C CA . ALA A 1 456 ? 19.232 18.882 13.850 1.00 94.56 456 ALA A CA 1
ATOM 3351 C C . ALA A 1 456 ? 20.569 18.351 14.358 1.00 94.56 456 ALA A C 1
ATOM 3353 O O . ALA A 1 456 ? 20.748 17.143 14.534 1.00 94.56 456 ALA A O 1
ATOM 3354 N N . ASP A 1 457 ? 21.467 19.285 14.638 1.00 94.00 457 ASP A N 1
ATOM 3355 C CA . ASP A 1 457 ? 22.755 19.053 15.270 1.00 94.00 457 ASP A CA 1
ATOM 3356 C C . ASP A 1 457 ? 22.916 20.067 16.404 1.00 94.00 457 ASP A C 1
ATOM 3358 O O . ASP A 1 457 ? 23.061 21.264 16.159 1.00 94.00 457 ASP A O 1
ATOM 3362 N N . VAL A 1 458 ? 22.771 19.603 17.644 1.00 93.00 458 VAL A N 1
ATOM 3363 C CA . VAL A 1 458 ? 22.607 20.465 18.817 1.00 93.00 458 VAL A CA 1
ATOM 3364 C C . VAL A 1 458 ? 23.692 20.166 19.835 1.00 93.00 458 VAL A C 1
ATOM 3366 O O . VAL A 1 458 ? 23.805 19.047 20.334 1.00 93.00 458 VAL A O 1
ATOM 3369 N N . THR A 1 459 ? 24.451 21.195 20.199 1.00 91.38 459 THR A N 1
ATOM 3370 C CA . THR A 1 459 ? 25.333 21.155 21.368 1.00 91.38 459 THR A CA 1
ATOM 3371 C C . THR A 1 459 ? 24.548 21.599 22.594 1.00 91.38 459 THR A C 1
ATOM 3373 O O . THR A 1 459 ? 24.152 22.762 22.699 1.00 91.38 459 THR A O 1
ATOM 3376 N N . VAL A 1 460 ? 24.311 20.667 23.511 1.00 86.06 460 VAL A N 1
ATOM 3377 C CA . VAL A 1 460 ? 23.588 20.895 24.763 1.00 86.06 460 VAL A CA 1
ATOM 3378 C C . VAL A 1 460 ? 24.567 21.497 25.774 1.00 86.06 460 VAL A C 1
ATOM 3380 O O . VAL A 1 460 ? 25.675 20.987 25.947 1.00 86.06 460 VAL A O 1
ATOM 3383 N N . ARG A 1 461 ? 24.204 22.642 26.362 1.00 73.75 461 ARG A N 1
ATOM 3384 C CA . ARG A 1 461 ? 25.101 23.444 27.213 1.00 73.75 461 ARG A CA 1
ATOM 3385 C C . ARG A 1 461 ? 25.132 22.985 28.660 1.00 73.75 461 ARG A C 1
ATOM 3387 O O . ARG A 1 461 ? 24.050 22.653 29.176 1.00 73.75 461 ARG A O 1
#